Protein AF-0000000069282194 (afdb_homodimer)

Structure (mmCIF, N/CA/C/O backbone):
data_AF-0000000069282194-model_v1
#
loop_
_entity.id
_entity.type
_entity.pdbx_description
1 polymer 'Peroxisomal membrane protein PEX16'
#
loop_
_atom_site.group_PDB
_atom_site.id
_atom_site.type_symbol
_atom_site.label_atom_id
_atom_site.label_alt_id
_atom_site.label_comp_id
_atom_site.label_asym_id
_atom_site.label_entity_id
_atom_site.label_seq_id
_atom_site.pdbx_PDB_ins_code
_atom_site.Cartn_x
_atom_site.Cartn_y
_atom_site.Cartn_z
_atom_site.occupancy
_atom_site.B_iso_or_equiv
_atom_site.auth_seq_id
_atom_site.auth_comp_id
_atom_site.auth_asym_id
_atom_site.auth_atom_id
_atom_site.pdbx_PDB_model_num
ATOM 1 N N . MET A 1 1 ? -14.461 -17.031 -24.375 1 28.03 1 MET A N 1
ATOM 2 C CA . MET A 1 1 ? -13.359 -16.188 -23.922 1 28.03 1 MET A CA 1
ATOM 3 C C . MET A 1 1 ? -13.883 -14.867 -23.344 1 28.03 1 MET A C 1
ATOM 5 O O . MET A 1 1 ? -14.367 -14.016 -24.094 1 28.03 1 MET A O 1
ATOM 9 N N . ALA A 1 2 ? -14.422 -14.898 -22.219 1 41.06 2 ALA A N 1
ATOM 10 C CA . ALA A 1 2 ? -15.039 -13.711 -21.641 1 41.06 2 ALA A CA 1
ATOM 11 C C . ALA A 1 2 ? -14.148 -12.484 -21.828 1 41.06 2 ALA A C 1
ATOM 13 O O . ALA A 1 2 ? -12.922 -12.578 -21.703 1 41.06 2 ALA A O 1
ATOM 14 N N . ASN A 1 3 ? -14.547 -11.602 -22.578 1 45.75 3 ASN A N 1
ATOM 15 C CA . ASN A 1 3 ? -13.859 -10.383 -22.984 1 45.75 3 ASN A CA 1
ATOM 16 C C . ASN A 1 3 ? -13.234 -9.672 -21.781 1 45.75 3 ASN A C 1
ATOM 18 O O . ASN A 1 3 ? -13.953 -9.172 -20.906 1 45.75 3 ASN A O 1
ATOM 22 N N . LEU A 1 4 ? -12.039 -10.094 -21.422 1 51.69 4 LEU A N 1
ATOM 23 C CA . LEU A 1 4 ? -11.227 -9.523 -20.344 1 51.69 4 LEU A CA 1
ATOM 24 C C . LEU A 1 4 ? -11.453 -8.016 -20.234 1 51.69 4 LEU A C 1
ATOM 26 O O . LEU A 1 4 ? -11.281 -7.441 -19.156 1 51.69 4 LEU A O 1
ATOM 30 N N . LEU A 1 5 ? -11.891 -7.445 -21.422 1 54.03 5 LEU A N 1
ATOM 31 C CA . LEU A 1 5 ? -12.016 -5.992 -21.469 1 54.03 5 LEU A CA 1
ATOM 32 C C . LEU A 1 5 ? -13.445 -5.562 -21.156 1 54.03 5 LEU A C 1
ATOM 34 O O . LEU A 1 5 ? -13.711 -4.375 -20.969 1 54.03 5 LEU A O 1
ATOM 38 N N . GLU A 1 6 ? -14.383 -6.43 -21.188 1 55.44 6 GLU A N 1
ATOM 39 C CA . GLU A 1 6 ? -15.789 -6.102 -20.984 1 55.44 6 GLU A CA 1
ATOM 40 C C . GLU A 1 6 ? -15.992 -5.383 -19.656 1 55.44 6 GLU A C 1
ATOM 42 O O . GLU A 1 6 ? -16.719 -4.391 -19.594 1 55.44 6 GLU A O 1
ATOM 47 N N . PRO A 1 7 ? -15.289 -5.82 -18.719 1 54.69 7 PRO A N 1
ATOM 48 C CA . PRO A 1 7 ? -15.547 -5.117 -17.469 1 54.69 7 PRO A CA 1
ATOM 49 C C . PRO A 1 7 ? -15.031 -3.68 -17.469 1 54.69 7 PRO A C 1
ATOM 51 O O . PRO A 1 7 ? -15.562 -2.824 -16.766 1 54.69 7 PRO A O 1
ATOM 54 N N . LEU A 1 8 ? -14.047 -3.4 -18.266 1 59.53 8 LEU A N 1
ATOM 55 C CA . LEU A 1 8 ? -13.453 -2.068 -18.25 1 59.53 8 LEU A CA 1
ATOM 56 C C . LEU A 1 8 ? -14.477 -1.017 -18.688 1 59.53 8 LEU A C 1
ATOM 58 O O . LEU A 1 8 ? -14.438 0.121 -18.203 1 59.53 8 LEU A O 1
ATOM 62 N N . THR A 1 9 ? -15.273 -1.426 -19.625 1 59.38 9 THR A N 1
ATOM 63 C CA . THR A 1 9 ? -16.203 -0.435 -20.156 1 59.38 9 THR A CA 1
ATOM 64 C C . THR A 1 9 ? -17.25 -0.073 -19.125 1 59.38 9 THR A C 1
ATOM 66 O O . THR A 1 9 ? -17.891 0.983 -19.203 1 59.38 9 THR A O 1
ATOM 69 N N . GLU A 1 10 ? -17.297 -0.839 -18.062 1 68.44 10 GLU A N 1
ATOM 70 C CA . GLU A 1 10 ? -18.406 -0.594 -17.125 1 68.44 10 GLU A CA 1
ATOM 71 C C . GLU A 1 10 ? -17.875 -0.116 -15.773 1 68.44 10 GLU A C 1
ATOM 73 O O . GLU A 1 10 ? -18.656 0.093 -14.844 1 68.44 10 GLU A O 1
ATOM 78 N N . ILE A 1 11 ? -16.609 0.08 -15.82 1 78.81 11 ILE A N 1
ATOM 79 C CA . ILE A 1 11 ? -16.094 0.518 -14.523 1 78.81 11 ILE A CA 1
ATOM 80 C C . ILE A 1 11 ? -16.328 2.018 -14.359 1 78.81 11 ILE A C 1
ATOM 82 O O . ILE A 1 11 ? -15.805 2.824 -15.125 1 78.81 11 ILE A O 1
ATOM 86 N N . THR A 1 12 ? -17.141 2.391 -13.414 1 83.19 12 THR A N 1
ATOM 87 C CA . THR A 1 12 ? -17.422 3.789 -13.102 1 83.19 12 THR A CA 1
ATOM 88 C C . THR A 1 12 ? -16.344 4.355 -12.188 1 83.19 12 THR A C 1
ATOM 90 O O . THR A 1 12 ? -15.516 3.611 -11.641 1 83.19 12 THR A O 1
ATOM 93 N N . LEU A 1 13 ? -16.281 5.605 -12.117 1 84.38 13 LEU A N 1
ATOM 94 C CA . LEU A 1 13 ? -15.359 6.277 -11.211 1 84.38 13 LEU A CA 1
ATOM 95 C C . LEU A 1 13 ? -15.633 5.871 -9.766 1 84.38 13 LEU A C 1
ATOM 97 O O . LEU A 1 13 ? -14.703 5.75 -8.961 1 84.38 13 LEU A O 1
ATOM 101 N N . ALA A 1 14 ? -16.875 5.699 -9.508 1 85 14 ALA A N 1
ATOM 102 C CA . ALA A 1 14 ? -17.266 5.273 -8.164 1 85 14 ALA A CA 1
ATOM 103 C C . ALA A 1 14 ? -16.703 3.887 -7.852 1 85 14 ALA A C 1
ATOM 105 O O . A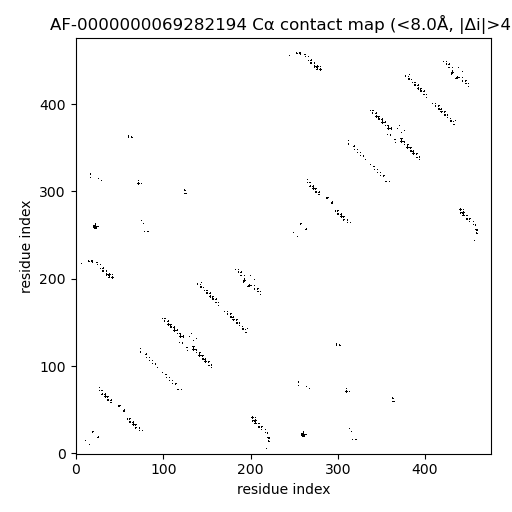LA A 1 14 ? -16.219 3.645 -6.746 1 85 14 ALA A O 1
ATOM 106 N N . ASP A 1 15 ? -16.75 3.021 -8.859 1 88.94 15 ASP A N 1
ATOM 107 C CA . ASP A 1 15 ? -16.203 1.68 -8.703 1 88.94 15 ASP A CA 1
ATOM 108 C C . ASP A 1 15 ? -14.688 1.731 -8.469 1 88.94 15 ASP A C 1
ATOM 110 O O . ASP A 1 15 ? -14.164 1.013 -7.613 1 88.94 15 ASP A O 1
ATOM 114 N N . PHE A 1 16 ? -14.141 2.584 -9.25 1 89.94 16 PHE A N 1
ATOM 115 C CA . PHE A 1 16 ? -12.695 2.725 -9.148 1 89.94 16 PHE A CA 1
ATOM 116 C C . PHE A 1 16 ? -12.305 3.268 -7.777 1 89.94 16 PHE A C 1
ATOM 118 O O . PHE A 1 16 ? -11.336 2.799 -7.176 1 89.94 16 PHE A O 1
ATOM 125 N N . ASN A 1 17 ? -13.016 4.199 -7.258 1 88.62 17 ASN A N 1
ATOM 126 C CA . ASN A 1 17 ? -12.742 4.75 -5.934 1 88.62 17 ASN A CA 1
ATOM 127 C C . ASN A 1 17 ? -12.883 3.691 -4.844 1 88.62 17 ASN A C 1
ATOM 129 O O . ASN A 1 17 ? -12.039 3.6 -3.951 1 88.62 17 ASN A O 1
ATOM 133 N N . VAL A 1 18 ? -13.891 2.924 -4.98 1 89 18 VAL A N 1
ATOM 134 C CA . VAL A 1 18 ? -14.117 1.867 -4 1 89 18 VAL A CA 1
ATOM 135 C C . VAL A 1 18 ? -12.969 0.859 -4.059 1 89 18 VAL A C 1
ATOM 137 O O . VAL A 1 18 ? -12.469 0.416 -3.02 1 89 18 VAL A O 1
ATOM 140 N N . LEU A 1 19 ? -12.594 0.571 -5.242 1 90.94 19 LEU A N 1
ATOM 141 C CA . LEU A 1 19 ? -11.477 -0.35 -5.445 1 90.94 19 LEU A CA 1
ATOM 142 C C . LEU A 1 19 ? -10.219 0.153 -4.742 1 90.94 19 LEU A C 1
ATOM 144 O O . LEU A 1 19 ? -9.531 -0.615 -4.07 1 90.94 19 LEU A O 1
ATOM 148 N N . CYS A 1 20 ? -10.023 1.402 -4.738 1 90.94 20 CYS A N 1
ATOM 149 C CA . CYS A 1 20 ? -8.781 1.981 -4.238 1 90.94 20 CYS A CA 1
ATOM 150 C C . CYS A 1 20 ? -8.844 2.186 -2.729 1 90.94 20 CYS A C 1
ATOM 152 O O . CYS A 1 20 ? -7.848 2.545 -2.104 1 90.94 20 CYS A O 1
ATOM 154 N N . THR A 1 21 ? -9.969 1.922 -2.129 1 90.94 21 THR A N 1
ATOM 155 C CA . THR A 1 21 ? -10.062 1.983 -0.674 1 90.94 21 THR A CA 1
ATOM 156 C C . THR A 1 21 ? -9.625 0.662 -0.048 1 90.94 21 THR A C 1
ATOM 158 O O . THR A 1 21 ? -9.383 0.59 1.159 1 90.94 21 THR A O 1
ATOM 161 N N . LYS A 1 22 ? -9.508 -0.288 -0.884 1 92.25 22 LYS A N 1
ATOM 162 C CA . LYS A 1 22 ? -9.078 -1.606 -0.425 1 92.25 22 LYS A CA 1
ATOM 163 C C . LYS A 1 22 ? -7.566 -1.768 -0.542 1 92.25 22 LYS A C 1
ATOM 165 O O . LYS A 1 22 ? -6.977 -1.41 -1.563 1 92.25 22 LYS A O 1
ATOM 170 N N . ALA A 1 23 ? -6.98 -2.334 0.481 1 92.88 23 ALA A N 1
ATOM 171 C CA . ALA A 1 23 ? -5.543 -2.588 0.429 1 92.88 23 ALA A CA 1
ATOM 172 C C . ALA A 1 23 ? -5.188 -3.482 -0.755 1 92.88 23 ALA A C 1
ATOM 174 O O . ALA A 1 23 ? -4.223 -3.215 -1.478 1 92.88 23 ALA A O 1
ATOM 175 N N . GLU A 1 24 ? -5.973 -4.469 -1.004 1 93.25 24 GLU A N 1
ATOM 176 C CA . GLU A 1 24 ? -5.738 -5.391 -2.113 1 93.25 24 GLU A CA 1
ATOM 177 C C . GLU A 1 24 ? -5.906 -4.688 -3.457 1 93.25 24 GLU A C 1
ATOM 179 O O . GLU A 1 24 ? -5.195 -4.996 -4.418 1 93.25 24 GLU A O 1
ATOM 184 N N . GLY A 1 25 ? -6.879 -3.875 -3.523 1 93.5 25 GLY A N 1
ATOM 185 C CA . GLY A 1 25 ? -7.086 -3.139 -4.762 1 93.5 25 GLY A CA 1
ATOM 186 C C . GLY A 1 25 ? -5.883 -2.312 -5.172 1 93.5 25 GLY A C 1
ATOM 187 O O . GLY A 1 25 ? -5.465 -2.35 -6.328 1 93.5 25 GLY A O 1
ATOM 188 N N . ARG A 1 26 ? -5.348 -1.61 -4.242 1 93.69 26 ARG A N 1
ATOM 189 C CA . ARG A 1 26 ? -4.18 -0.783 -4.531 1 93.69 26 ARG A CA 1
ATOM 190 C C . ARG A 1 26 ? -2.967 -1.646 -4.855 1 93.69 26 ARG A C 1
ATOM 192 O O . ARG A 1 26 ? -2.158 -1.291 -5.715 1 93.69 26 ARG A O 1
ATOM 199 N N . ASP A 1 27 ? -2.84 -2.693 -4.164 1 95.44 27 ASP A N 1
ATOM 200 C CA . ASP A 1 27 ? -1.732 -3.605 -4.43 1 95.44 27 ASP A CA 1
ATOM 201 C C . ASP A 1 27 ? -1.81 -4.164 -5.852 1 95.44 27 ASP A C 1
ATOM 203 O O . ASP A 1 27 ? -0.803 -4.211 -6.559 1 95.44 27 ASP A O 1
ATOM 207 N N . LYS A 1 28 ? -3.002 -4.566 -6.289 1 95.94 28 LYS A N 1
ATOM 208 C CA . LYS A 1 28 ? -3.141 -5.176 -7.609 1 95.94 28 LYS A CA 1
ATOM 209 C C . LYS A 1 28 ? -3.006 -4.133 -8.711 1 95.94 28 LYS A C 1
ATOM 211 O O . LYS A 1 28 ? -2.553 -4.441 -9.82 1 95.94 28 LYS A O 1
ATOM 216 N N . LEU A 1 29 ? -3.381 -2.943 -8.391 1 94.88 29 LEU A N 1
ATOM 217 C CA . LEU A 1 29 ? -3.123 -1.854 -9.32 1 94.88 29 LEU A CA 1
ATOM 218 C C . LEU A 1 29 ? -1.624 -1.633 -9.5 1 94.88 29 LEU A C 1
ATOM 220 O O . LEU A 1 29 ? -1.141 -1.489 -10.625 1 94.88 29 LEU A O 1
ATOM 224 N N . ALA A 1 30 ? -0.95 -1.596 -8.391 1 95.81 30 ALA A N 1
ATOM 225 C CA . ALA A 1 30 ? 0.503 -1.454 -8.438 1 95.81 30 ALA A CA 1
ATOM 226 C C . ALA A 1 30 ? 1.144 -2.627 -9.172 1 95.81 30 ALA A C 1
ATOM 228 O O . ALA A 1 30 ? 2.098 -2.445 -9.93 1 95.81 30 ALA A O 1
ATOM 229 N N . ARG A 1 31 ? 0.576 -3.768 -8.953 1 97.56 31 ARG A N 1
ATOM 230 C CA . ARG A 1 31 ? 1.084 -4.965 -9.617 1 97.56 31 ARG A CA 1
ATOM 231 C C . ARG A 1 31 ? 0.892 -4.875 -11.125 1 97.56 31 ARG A C 1
ATOM 233 O O . ARG A 1 31 ? 1.781 -5.246 -11.891 1 97.56 31 ARG A O 1
ATOM 240 N N . LEU A 1 32 ? -0.19 -4.453 -11.508 1 97.38 32 LEU A N 1
ATOM 241 C CA . LEU A 1 32 ? -0.458 -4.281 -12.93 1 97.38 32 LEU A CA 1
ATOM 242 C C . LEU A 1 32 ? 0.563 -3.346 -13.57 1 97.38 32 LEU A C 1
ATOM 244 O O . LEU A 1 32 ? 1.11 -3.645 -14.633 1 97.38 32 LEU A O 1
ATOM 248 N N . CYS A 1 33 ? 0.819 -2.244 -12.906 1 96.81 33 CYS A N 1
ATOM 249 C CA . CYS A 1 33 ? 1.803 -1.288 -13.406 1 96.81 33 CYS A CA 1
ATOM 250 C C . CYS A 1 33 ? 3.197 -1.901 -13.422 1 96.81 33 CYS A C 1
ATOM 252 O O . CYS A 1 33 ? 3.967 -1.679 -14.359 1 96.81 33 CYS A O 1
ATOM 254 N N . GLN A 1 34 ? 3.5 -2.639 -12.43 1 97.56 34 GLN A N 1
ATOM 255 C CA . GLN A 1 34 ? 4.793 -3.307 -12.352 1 97.56 34 GLN A CA 1
ATOM 256 C C . GLN A 1 34 ? 5.008 -4.238 -13.539 1 97.56 34 GLN A C 1
ATOM 258 O O . GLN A 1 34 ? 6.078 -4.234 -14.148 1 97.56 34 GLN A O 1
ATOM 263 N N . TYR A 1 35 ? 4.02 -5.004 -13.867 1 98.25 35 TYR A N 1
ATOM 264 C CA . TYR A 1 35 ? 4.191 -6.023 -14.898 1 98.25 35 TYR A CA 1
ATOM 265 C C . TYR A 1 35 ? 4.035 -5.426 -16.297 1 98.25 35 TYR A C 1
ATOM 267 O O . TYR A 1 35 ? 4.59 -5.945 -17.266 1 98.25 35 TYR A O 1
ATOM 275 N N . LEU A 1 36 ? 3.281 -4.324 -16.391 1 97.88 36 LEU A N 1
ATOM 276 C CA . LEU A 1 36 ? 3.352 -3.549 -17.625 1 97.88 36 LEU A CA 1
ATOM 277 C C . LEU A 1 36 ? 4.781 -3.084 -17.891 1 97.88 36 LEU A C 1
ATOM 279 O O . LEU A 1 36 ? 5.273 -3.203 -19.016 1 97.88 36 LEU A O 1
ATOM 283 N N . ALA A 1 37 ? 5.418 -2.568 -16.844 1 97.56 37 ALA A N 1
ATOM 284 C CA . ALA A 1 37 ? 6.809 -2.145 -16.969 1 97.56 37 ALA A CA 1
ATOM 285 C C . ALA A 1 37 ? 7.711 -3.318 -17.344 1 97.56 37 ALA A C 1
ATOM 287 O O . ALA A 1 37 ? 8.594 -3.186 -18.188 1 97.56 37 ALA A O 1
ATOM 288 N N . ARG A 1 38 ? 7.449 -4.434 -16.766 1 97.62 38 ARG A N 1
ATOM 289 C CA . ARG A 1 38 ? 8.258 -5.609 -17.047 1 97.62 38 ARG A CA 1
ATOM 290 C C . ARG A 1 38 ? 8.078 -6.055 -18.5 1 97.62 38 ARG A C 1
ATOM 292 O O . ARG A 1 38 ? 9.039 -6.488 -19.141 1 97.62 38 ARG A O 1
ATOM 299 N N . ALA A 1 39 ? 6.863 -6.043 -18.969 1 97.56 39 ALA A N 1
ATOM 300 C CA . ALA A 1 39 ? 6.605 -6.387 -20.359 1 97.56 39 ALA A CA 1
ATOM 301 C C . ALA A 1 39 ? 7.387 -5.477 -21.312 1 97.56 39 ALA A C 1
ATOM 303 O O . ALA A 1 39 ? 7.902 -5.926 -22.328 1 97.56 39 ALA A O 1
ATOM 304 N N . ILE A 1 40 ? 7.449 -4.223 -20.938 1 96.19 40 ILE A N 1
ATOM 305 C CA . ILE A 1 40 ? 8.211 -3.266 -21.734 1 96.19 40 ILE A CA 1
ATOM 306 C C . ILE A 1 40 ? 9.695 -3.621 -21.703 1 96.19 40 ILE A C 1
ATOM 308 O O . ILE A 1 40 ? 10.359 -3.635 -22.734 1 96.19 40 ILE A O 1
ATOM 312 N N . VAL A 1 41 ? 10.195 -3.926 -20.531 1 95.81 41 VAL A N 1
ATOM 313 C CA . VAL A 1 41 ? 11.586 -4.328 -20.391 1 95.81 41 VAL A CA 1
ATOM 314 C C . VAL A 1 41 ? 11.867 -5.547 -21.266 1 95.81 41 VAL A C 1
ATOM 316 O O . VAL A 1 41 ? 12.859 -5.582 -22 1 95.81 41 VAL A O 1
ATOM 319 N N . GLY A 1 42 ? 10.992 -6.508 -21.203 1 94.94 42 GLY A N 1
ATOM 320 C CA . GLY A 1 42 ? 11.148 -7.707 -22.016 1 94.94 42 GLY A CA 1
ATOM 321 C C . GLY A 1 42 ? 11.055 -7.438 -23.5 1 94.94 42 GLY A C 1
ATOM 322 O O . GLY A 1 42 ? 11.828 -7.988 -24.297 1 94.94 42 GLY A O 1
ATOM 323 N N . GLY A 1 43 ? 10.109 -6.66 -23.891 1 93.31 43 GLY A N 1
ATOM 324 C CA . GLY A 1 43 ? 9.961 -6.309 -25.297 1 93.31 43 GLY A CA 1
ATOM 325 C C . GLY A 1 43 ? 11.164 -5.574 -25.859 1 93.31 43 GLY A C 1
ATOM 326 O O . GLY A 1 43 ? 11.578 -5.824 -27 1 93.31 43 GLY A O 1
ATOM 327 N N . MET A 1 44 ? 11.711 -4.73 -25.094 1 92.19 44 MET A N 1
ATOM 328 C CA . MET A 1 44 ? 12.875 -3.959 -25.531 1 92.19 44 MET A CA 1
ATOM 329 C C . MET A 1 44 ? 14.125 -4.836 -25.578 1 92.19 44 MET A C 1
ATOM 331 O O . MET A 1 44 ? 15.031 -4.586 -26.375 1 92.19 44 MET A O 1
ATOM 335 N N . ALA A 1 45 ? 14.141 -5.781 -24.688 1 87.06 45 ALA A N 1
ATOM 336 C CA . ALA A 1 45 ? 15.273 -6.703 -24.703 1 87.06 45 ALA A CA 1
ATOM 337 C C . ALA A 1 45 ? 15.336 -7.473 -26.016 1 87.06 45 ALA A C 1
ATOM 339 O O . ALA A 1 45 ? 16.422 -7.766 -26.516 1 87.06 45 ALA A O 1
ATOM 340 N N . VAL A 1 46 ? 14.258 -7.742 -26.594 1 86.94 46 VAL A N 1
ATOM 341 C CA . VAL A 1 46 ? 14.195 -8.453 -27.875 1 86.94 46 VAL A CA 1
ATOM 342 C C . VAL A 1 46 ? 14.633 -7.527 -29 1 86.94 46 VAL A C 1
ATOM 344 O O . VAL A 1 46 ? 15.312 -7.957 -29.938 1 86.94 46 VAL A O 1
ATOM 347 N N . ARG A 1 47 ? 14.305 -6.277 -28.828 1 85.06 47 ARG A N 1
ATOM 348 C CA . ARG A 1 47 ? 14.641 -5.305 -29.875 1 85.06 47 ARG A CA 1
ATOM 349 C C . ARG A 1 47 ? 16.109 -4.887 -29.781 1 85.06 47 ARG A C 1
ATOM 351 O O . ARG A 1 47 ? 16.688 -4.426 -30.766 1 85.06 47 ARG A O 1
ATOM 358 N N . ALA A 1 48 ? 16.719 -5.094 -28.688 1 81.88 48 ALA A N 1
ATOM 359 C CA . ALA A 1 48 ? 18.125 -4.77 -28.438 1 81.88 48 ALA A CA 1
ATOM 360 C C . ALA A 1 48 ? 18.453 -3.357 -28.922 1 81.88 48 ALA A C 1
ATOM 362 O O . ALA A 1 48 ? 19.266 -3.176 -29.844 1 81.88 48 ALA A O 1
ATOM 363 N N . PRO A 1 49 ? 17.844 -2.434 -28.219 1 81.31 49 PRO A N 1
ATOM 364 C CA . PRO A 1 49 ? 18.047 -1.064 -28.703 1 81.31 49 PRO A CA 1
ATOM 365 C C . PRO A 1 49 ? 19.484 -0.584 -28.484 1 81.31 49 PRO A C 1
ATOM 367 O O . PRO A 1 49 ? 20.188 -1.082 -27.594 1 81.31 49 PRO A O 1
ATOM 370 N N . THR A 1 50 ? 19.891 0.366 -29.359 1 83.19 50 THR A N 1
ATOM 371 C CA . THR A 1 50 ? 21.219 0.962 -29.25 1 83.19 50 THR A CA 1
ATOM 372 C C . THR A 1 50 ? 21.297 1.89 -28.031 1 83.19 50 THR A C 1
ATOM 374 O O . THR A 1 50 ? 20.312 2.533 -27.688 1 83.19 50 THR A O 1
ATOM 377 N N . SER A 1 51 ? 22.438 1.849 -27.453 1 85.38 51 SER A N 1
ATOM 378 C CA . SER A 1 51 ? 22.656 2.691 -26.281 1 85.38 51 SER A CA 1
ATOM 379 C C . SER A 1 51 ? 22.359 4.156 -26.594 1 85.38 51 SER A C 1
ATOM 381 O O . SER A 1 51 ? 22.734 4.664 -27.641 1 85.38 51 SER A O 1
ATOM 383 N N . GLY A 1 52 ? 21.609 4.812 -25.75 1 85.19 52 GLY A N 1
ATOM 384 C CA . GLY A 1 52 ? 21.312 6.227 -25.922 1 85.19 52 GLY A CA 1
ATOM 385 C C . GLY A 1 52 ? 20.031 6.484 -26.703 1 85.19 52 GLY A C 1
ATOM 386 O O . GLY A 1 52 ? 19.547 7.617 -26.766 1 85.19 52 GLY A O 1
ATOM 387 N N . SER A 1 53 ? 19.531 5.473 -27.344 1 87.44 53 SER A N 1
ATOM 388 C CA . SER A 1 53 ? 18.297 5.617 -28.125 1 87.44 53 SER A CA 1
ATOM 389 C C . SER A 1 53 ? 17.094 5.824 -27.234 1 87.44 53 SER A C 1
ATOM 391 O O . SER A 1 53 ? 17.172 5.621 -26.016 1 87.44 53 SER A O 1
ATOM 393 N N . LEU A 1 54 ? 16.078 6.316 -27.828 1 86.38 54 LEU A N 1
ATOM 394 C CA . LEU A 1 54 ? 14.82 6.523 -27.109 1 86.38 54 LEU A CA 1
ATOM 395 C C . LEU A 1 54 ? 14.32 5.219 -26.516 1 86.38 54 LEU A C 1
ATOM 397 O O . LEU A 1 54 ? 13.773 5.211 -25.406 1 86.38 54 LEU A O 1
ATOM 401 N N . PHE A 1 55 ? 14.547 4.172 -27.203 1 89.06 55 PHE A N 1
ATOM 402 C CA . PHE A 1 55 ? 14.094 2.865 -26.734 1 89.06 55 PHE A CA 1
ATOM 403 C C . PHE A 1 55 ? 14.938 2.393 -25.562 1 89.06 55 PHE A C 1
ATOM 405 O O . PHE A 1 55 ? 14.43 1.737 -24.656 1 89.06 55 PHE A O 1
ATOM 412 N N . ALA A 1 56 ? 16.141 2.727 -25.594 1 90.56 56 ALA A N 1
ATOM 413 C CA . ALA A 1 56 ? 17.031 2.393 -24.469 1 90.56 56 ALA A CA 1
ATOM 414 C C . ALA A 1 56 ? 16.625 3.168 -23.219 1 90.56 56 ALA A C 1
ATOM 416 O O . ALA A 1 56 ? 16.656 2.625 -22.109 1 90.56 56 ALA A O 1
ATOM 417 N N . LYS A 1 57 ? 16.359 4.379 -23.438 1 89.5 57 LYS A N 1
ATOM 418 C CA . LYS A 1 57 ? 15.898 5.207 -22.328 1 89.5 57 LYS A CA 1
ATOM 419 C C . LYS A 1 57 ? 14.594 4.668 -21.734 1 89.5 57 LYS A C 1
ATOM 421 O O . LYS A 1 57 ? 14.438 4.602 -20.516 1 89.5 57 LYS A O 1
ATOM 426 N N . LEU A 1 58 ? 13.727 4.293 -22.594 1 91.06 58 LEU A N 1
ATOM 427 C CA . LEU A 1 58 ? 12.445 3.732 -22.172 1 91.06 58 LEU A CA 1
ATOM 428 C C . LEU A 1 58 ? 12.656 2.447 -21.375 1 91.06 58 LEU A C 1
ATOM 430 O O . LEU A 1 58 ? 11.977 2.217 -20.375 1 91.06 58 LEU A O 1
ATOM 434 N N . GLU A 1 59 ? 13.484 1.632 -21.844 1 93.88 59 GLU A N 1
ATOM 435 C CA . GLU A 1 59 ? 13.797 0.396 -21.125 1 93.88 59 GLU A CA 1
ATOM 436 C C . GLU A 1 59 ? 14.352 0.687 -19.734 1 93.88 59 GLU A C 1
ATOM 438 O O . GLU A 1 59 ? 13.992 0.019 -18.766 1 93.88 59 GLU A O 1
ATOM 443 N N . GLY A 1 60 ? 15.227 1.637 -19.672 1 92.88 60 GLY A N 1
ATOM 444 C CA . GLY A 1 60 ? 15.789 2.018 -18.391 1 92.88 60 GLY A CA 1
ATOM 445 C C . GLY A 1 60 ? 14.75 2.521 -17.406 1 92.88 60 GLY A C 1
ATOM 446 O O . GLY A 1 60 ? 14.758 2.133 -16.234 1 92.88 60 GLY A O 1
ATOM 447 N N . HIS A 1 61 ? 13.859 3.352 -17.906 1 93.5 61 HIS A N 1
ATOM 448 C CA . HIS A 1 61 ? 12.766 3.848 -17.078 1 93.5 61 HIS A CA 1
ATOM 449 C C . HIS A 1 61 ? 11.867 2.709 -16.609 1 93.5 61 HIS A C 1
ATOM 451 O O . HIS A 1 61 ? 11.508 2.637 -15.438 1 93.5 61 HIS A O 1
ATOM 457 N N . ALA A 1 62 ? 11.562 1.86 -17.531 1 95.44 62 ALA A N 1
ATOM 458 C CA . ALA A 1 62 ? 10.688 0.737 -17.219 1 95.44 62 ALA A CA 1
ATOM 459 C C . ALA A 1 62 ? 11.32 -0.186 -16.188 1 95.44 62 ALA A C 1
ATOM 461 O O . ALA A 1 62 ? 10.633 -0.696 -15.297 1 95.44 62 ALA A O 1
ATOM 462 N N . ARG A 1 63 ? 12.57 -0.385 -16.312 1 96.06 63 ARG A N 1
ATOM 463 C CA . ARG A 1 63 ? 13.289 -1.224 -15.359 1 96.06 63 ARG A CA 1
ATOM 464 C C . ARG A 1 63 ? 13.258 -0.612 -13.961 1 96.06 63 ARG A C 1
ATOM 466 O O . ARG A 1 63 ? 13.047 -1.317 -12.977 1 96.06 63 ARG A O 1
ATOM 473 N N . THR A 1 64 ? 13.406 0.646 -13.922 1 95 64 THR A N 1
ATOM 474 C CA . THR A 1 64 ? 13.352 1.337 -12.641 1 95 64 THR A CA 1
ATOM 475 C C . THR A 1 64 ? 11.969 1.199 -12.016 1 95 64 THR A C 1
ATOM 477 O O . THR A 1 64 ? 11.844 0.889 -10.828 1 95 64 THR A O 1
ATOM 480 N N . VAL A 1 65 ? 10.984 1.398 -12.797 1 94.88 65 VAL A N 1
ATOM 481 C CA . VAL A 1 65 ? 9.609 1.313 -12.312 1 94.88 65 VAL A CA 1
ATOM 482 C C . VAL A 1 65 ? 9.32 -0.102 -11.82 1 94.88 65 VAL A C 1
ATOM 484 O O . VAL A 1 65 ? 8.75 -0.286 -10.742 1 94.88 65 VAL A O 1
ATOM 487 N N . MET A 1 66 ? 9.719 -1.038 -12.625 1 95.88 66 MET A N 1
ATOM 488 C CA . MET A 1 66 ? 9.508 -2.443 -12.289 1 95.88 66 MET A CA 1
ATOM 489 C C . MET A 1 66 ? 10.109 -2.773 -10.93 1 95.88 66 MET A C 1
ATOM 491 O O . MET A 1 66 ? 9.453 -3.383 -10.086 1 95.88 66 MET A O 1
ATOM 495 N N . VAL A 1 67 ? 11.297 -2.312 -10.68 1 93.56 67 VAL A N 1
ATOM 496 C CA . VAL A 1 67 ? 12.016 -2.645 -9.453 1 93.56 67 VAL A CA 1
ATOM 497 C C . VAL A 1 67 ? 11.422 -1.88 -8.281 1 93.56 67 VAL A C 1
ATOM 499 O O . VAL A 1 67 ? 11.211 -2.445 -7.203 1 93.56 67 VAL A O 1
ATOM 502 N N . GLN A 1 68 ? 11.109 -0.611 -8.484 1 93.44 68 GLN A N 1
ATOM 503 C CA . GLN A 1 68 ? 10.555 0.214 -7.418 1 93.44 68 GLN A CA 1
ATOM 504 C C . GLN A 1 68 ? 9.18 -0.296 -6.984 1 93.44 68 GLN A C 1
ATOM 506 O O . GLN A 1 68 ? 8.875 -0.339 -5.793 1 93.44 68 GLN A O 1
ATOM 511 N N . LEU A 1 69 ? 8.414 -0.679 -7.922 1 95.44 69 LEU A N 1
ATOM 512 C CA . LEU A 1 69 ? 7.074 -1.145 -7.59 1 95.44 69 LEU A CA 1
ATOM 513 C C . LEU A 1 69 ? 7.125 -2.518 -6.93 1 95.44 69 LEU A C 1
ATOM 515 O O . LEU A 1 69 ? 6.316 -2.816 -6.047 1 95.44 69 LEU A O 1
ATOM 519 N N . ALA A 1 70 ? 8.047 -3.391 -7.383 1 94.44 70 ALA A N 1
ATOM 520 C CA . ALA A 1 70 ? 8.211 -4.676 -6.711 1 94.44 70 ALA A CA 1
ATOM 521 C C . ALA A 1 70 ? 8.562 -4.484 -5.238 1 94.44 70 ALA A C 1
ATOM 523 O O . ALA A 1 70 ? 8.047 -5.199 -4.375 1 94.44 70 ALA A O 1
ATOM 524 N N . SER A 1 71 ? 9.391 -3.52 -5.023 1 92.44 71 SER A N 1
ATOM 525 C CA . SER A 1 71 ? 9.789 -3.221 -3.652 1 92.44 71 SER A CA 1
ATOM 526 C C . SER A 1 71 ? 8.641 -2.611 -2.855 1 92.44 71 SER A C 1
ATOM 528 O O . SER A 1 71 ? 8.398 -3.002 -1.714 1 92.44 71 SER A O 1
ATOM 530 N N . ALA A 1 72 ? 7.984 -1.661 -3.441 1 93.31 72 ALA A N 1
ATOM 531 C CA . ALA A 1 72 ? 6.879 -0.998 -2.754 1 93.31 72 ALA A CA 1
ATOM 532 C C . ALA A 1 72 ? 5.773 -1.991 -2.41 1 93.31 72 ALA A C 1
ATOM 534 O O . ALA A 1 72 ? 5.148 -1.891 -1.351 1 93.31 72 ALA A O 1
ATOM 535 N N . ARG A 1 73 ? 5.547 -2.906 -3.24 1 94.12 73 ARG A N 1
ATOM 536 C CA . ARG A 1 73 ? 4.465 -3.869 -3.055 1 94.12 73 ARG A CA 1
ATOM 537 C C . ARG A 1 73 ? 4.719 -4.75 -1.838 1 94.12 73 ARG A C 1
ATOM 539 O O . ARG A 1 73 ? 3.787 -5.332 -1.277 1 94.12 73 ARG A O 1
ATOM 546 N N . ARG A 1 74 ? 5.879 -4.902 -1.475 1 93 74 ARG A N 1
ATOM 547 C CA . ARG A 1 74 ? 6.164 -5.707 -0.292 1 93 74 ARG A CA 1
ATOM 548 C C . ARG A 1 74 ? 5.543 -5.086 0.956 1 93 74 ARG A C 1
ATOM 550 O O . ARG A 1 74 ? 5.102 -5.801 1.856 1 93 74 ARG A O 1
ATOM 557 N N . THR A 1 75 ? 5.441 -3.775 0.953 1 92.25 75 THR A N 1
ATOM 558 C CA . THR A 1 75 ? 4.773 -3.121 2.074 1 92.25 75 THR A CA 1
ATOM 559 C C . THR A 1 75 ? 3.258 -3.236 1.942 1 92.25 75 THR A C 1
ATOM 561 O O . THR A 1 75 ? 2.543 -3.273 2.947 1 92.25 75 THR A O 1
ATOM 564 N N . HIS A 1 76 ? 2.816 -3.344 0.704 1 92.94 76 HIS A N 1
ATOM 565 C CA . HIS A 1 76 ? 1.394 -3.566 0.468 1 92.94 76 HIS A CA 1
ATOM 566 C C . HIS A 1 76 ? 0.962 -4.941 0.967 1 92.94 76 HIS A C 1
ATOM 568 O O . HIS A 1 76 ? -0.222 -5.168 1.226 1 92.94 76 HIS A O 1
ATOM 574 N N . ARG A 1 77 ? 1.913 -5.793 1.173 1 92.5 77 ARG A N 1
ATOM 575 C CA . ARG A 1 77 ? 1.572 -7.16 1.546 1 92.5 77 ARG A CA 1
ATOM 576 C C . ARG A 1 77 ? 1.754 -7.383 3.043 1 92.5 77 ARG A C 1
ATOM 578 O O . ARG A 1 77 ? 1.528 -8.484 3.545 1 92.5 77 ARG A O 1
ATOM 585 N N . TRP A 1 78 ? 2.039 -6.301 3.67 1 92.94 78 TRP A N 1
ATOM 586 C CA . TRP A 1 78 ? 2.164 -6.438 5.117 1 92.94 78 TRP A CA 1
ATOM 587 C C . TRP A 1 78 ? 0.879 -6.984 5.727 1 92.94 78 TRP A C 1
ATOM 589 O O . TRP A 1 78 ? -0.22 -6.586 5.336 1 92.94 78 TRP A O 1
ATOM 599 N N . CYS A 1 79 ? 0.964 -7.961 6.641 1 91.12 79 CYS A N 1
ATOM 600 C CA . CYS A 1 79 ? -0.107 -8.492 7.473 1 91.12 79 CYS A CA 1
ATOM 601 C C . CYS A 1 79 ? -1.017 -9.414 6.672 1 91.12 79 CYS A C 1
ATOM 603 O O . CYS A 1 79 ? -2.016 -9.914 7.191 1 91.12 79 CYS A O 1
ATOM 605 N N . LYS A 1 80 ? -0.64 -9.656 5.449 1 92.75 80 LYS A N 1
ATOM 606 C CA . LYS A 1 80 ? -1.474 -10.531 4.633 1 92.75 80 LYS A CA 1
ATOM 607 C C . LYS A 1 80 ? -1.348 -11.992 5.078 1 92.75 80 LYS A C 1
ATOM 609 O O . LYS A 1 80 ? -2.195 -12.82 4.746 1 92.75 80 LYS A O 1
ATOM 614 N N . GLU A 1 81 ? -0.281 -12.32 5.789 1 94.12 81 GLU A N 1
ATOM 615 C CA . GLU A 1 81 ? -0.074 -13.695 6.246 1 94.12 81 GLU A CA 1
ATOM 616 C C . GLU A 1 81 ? -1.018 -14.039 7.391 1 94.12 81 GLU A C 1
ATOM 618 O O . GLU A 1 81 ? -1.336 -15.211 7.609 1 94.12 81 GLU A O 1
ATOM 623 N N . PHE A 1 82 ? -1.496 -13.078 8.039 1 92.12 82 PHE A N 1
ATOM 624 C CA . PHE A 1 82 ? -2.24 -13.336 9.266 1 92.12 82 PHE A CA 1
ATOM 625 C C . PHE A 1 82 ? -3.551 -14.055 8.961 1 92.12 82 PHE A C 1
ATOM 627 O O . PHE A 1 82 ? -3.824 -15.125 9.516 1 92.12 82 PHE A O 1
ATOM 634 N N . PRO A 1 83 ? -4.316 -13.453 8.078 1 91.56 83 PRO A N 1
ATOM 635 C CA . PRO A 1 83 ? -5.527 -14.211 7.754 1 91.56 83 PRO A CA 1
ATOM 636 C C . PRO A 1 83 ? -5.227 -15.586 7.176 1 91.56 83 PRO A C 1
ATOM 638 O O . PRO A 1 83 ? -5.992 -16.531 7.395 1 91.56 83 PRO A O 1
ATOM 641 N N . VAL A 1 84 ? -4.211 -15.711 6.457 1 94.06 84 VAL A N 1
ATOM 642 C CA . VAL A 1 84 ? -3.836 -17 5.875 1 94.06 84 VAL A CA 1
ATOM 643 C C . VAL A 1 84 ? -3.508 -17.984 6.984 1 94.06 84 VAL A C 1
ATOM 645 O O . VAL A 1 84 ? -4.039 -19.109 7.008 1 94.06 84 VAL A O 1
ATOM 648 N N . ILE A 1 85 ? -2.717 -17.547 7.895 1 95.5 85 ILE A N 1
ATOM 649 C CA . ILE A 1 85 ? -2.303 -18.406 8.992 1 95.5 85 ILE A CA 1
ATOM 650 C C . ILE A 1 85 ? -3.512 -18.766 9.859 1 95.5 85 ILE A C 1
ATOM 652 O O . ILE A 1 85 ? -3.662 -19.906 10.289 1 95.5 85 ILE A O 1
ATOM 656 N N . GLN A 1 86 ? -4.371 -17.844 10.023 1 93.62 86 GLN A N 1
ATOM 657 C CA . GLN A 1 86 ? -5.543 -18.047 10.875 1 93.62 86 GLN A CA 1
ATOM 658 C C . GLN A 1 86 ? -6.52 -19.031 10.242 1 93.62 86 GLN A C 1
ATOM 660 O O . GLN A 1 86 ? -7.34 -19.641 10.938 1 93.62 86 GLN A O 1
ATOM 665 N N . SER A 1 87 ? -6.445 -19.156 9.008 1 94.06 87 SER A N 1
ATOM 666 C CA . SER A 1 87 ? -7.379 -20.047 8.328 1 94.06 87 SER A CA 1
ATOM 667 C C . SER A 1 87 ? -6.895 -21.5 8.359 1 94.06 87 SER A C 1
ATOM 669 O O . SER A 1 87 ? -7.66 -22.422 8.078 1 94.06 87 SER A O 1
ATOM 671 N N . ILE A 1 88 ? -5.648 -21.766 8.688 1 95.94 88 ILE A N 1
ATOM 672 C CA . ILE A 1 88 ? -5.027 -23.078 8.555 1 95.94 88 ILE A CA 1
ATOM 673 C C . ILE A 1 88 ? -5.699 -24.062 9.5 1 95.94 88 ILE A C 1
ATOM 675 O O . ILE A 1 88 ? -6.059 -25.172 9.102 1 95.94 88 ILE A O 1
ATOM 679 N N . PRO A 1 89 ? -6.004 -23.75 10.773 1 96.19 89 PRO A N 1
ATOM 680 C CA . PRO A 1 89 ? -6.645 -24.719 11.672 1 96.19 89 PRO A CA 1
ATOM 681 C C . PRO A 1 89 ? -8 -25.188 11.164 1 96.19 89 PRO A C 1
ATOM 683 O O . PRO A 1 89 ? -8.367 -26.344 11.352 1 96.19 89 PRO A O 1
ATOM 686 N N . GLN A 1 90 ? -8.688 -24.391 10.516 1 96.25 90 GLN A N 1
ATOM 687 C CA . GLN A 1 90 ? -10.008 -24.75 10 1 96.25 90 GLN A CA 1
ATOM 688 C C . GLN A 1 90 ? -9.906 -25.766 8.867 1 96.25 90 GLN A C 1
ATOM 690 O O . GLN A 1 90 ? -10.852 -26.516 8.609 1 96.25 90 GLN A O 1
ATOM 695 N N . LEU A 1 91 ? -8.797 -25.719 8.227 1 96.62 91 LEU A N 1
ATOM 696 C CA . LEU A 1 91 ? -8.625 -26.609 7.086 1 96.62 91 LEU A CA 1
ATOM 697 C C . LEU A 1 91 ? -8.547 -28.062 7.535 1 96.62 91 LEU A C 1
ATOM 699 O O . LEU A 1 91 ? -8.82 -28.984 6.758 1 96.62 91 LEU A O 1
ATOM 703 N N . PHE A 1 92 ? -8.211 -28.312 8.781 1 96.12 92 PHE A N 1
ATOM 704 C CA . PHE A 1 92 ? -8.148 -29.656 9.312 1 96.12 92 PHE A CA 1
ATOM 705 C C . PHE A 1 92 ? -9.539 -30.266 9.438 1 96.12 92 PHE A C 1
ATOM 707 O O . PHE A 1 92 ? -9.688 -31.484 9.594 1 96.12 92 PHE A O 1
ATOM 714 N N . GLN A 1 93 ? -10.562 -29.438 9.305 1 96.5 93 GLN A N 1
ATOM 715 C CA . GLN A 1 93 ? -11.945 -29.906 9.438 1 96.5 93 GLN A CA 1
ATOM 716 C C . GLN A 1 93 ? -12.523 -30.297 8.078 1 96.5 93 GLN A C 1
ATOM 718 O O . GLN A 1 93 ? -13.641 -30.797 8 1 96.5 93 GLN A O 1
ATOM 723 N N . VAL A 1 94 ? -11.711 -30.109 7.055 1 96.12 94 VAL A N 1
ATOM 724 C CA . VAL A 1 94 ? -12.172 -30.531 5.734 1 96.12 94 VAL A CA 1
ATOM 725 C C . VAL A 1 94 ? -12.328 -32.031 5.703 1 96.12 94 VAL A C 1
ATOM 727 O O . VAL A 1 94 ? -11.414 -32.781 6.082 1 96.12 94 VAL A O 1
ATOM 730 N N . ALA A 1 95 ? -13.445 -32.562 5.262 1 95.19 95 ALA A N 1
ATOM 731 C CA . ALA A 1 95 ? -13.836 -33.969 5.379 1 95.19 95 ALA A CA 1
ATOM 732 C C . ALA A 1 95 ? -13 -34.844 4.449 1 95.19 95 ALA A C 1
ATOM 734 O O . ALA A 1 95 ? -12.453 -35.844 4.871 1 95.19 95 ALA A O 1
ATOM 735 N N . ASP A 1 96 ? -12.891 -34.469 3.158 1 96.75 96 ASP A N 1
ATOM 736 C CA . ASP A 1 96 ? -12.141 -35.25 2.195 1 96.75 96 ASP A CA 1
ATOM 737 C C . ASP A 1 96 ? -10.633 -35.125 2.426 1 96.75 96 ASP A C 1
ATOM 739 O O . ASP A 1 96 ? -10.086 -34.031 2.361 1 96.75 96 ASP A O 1
ATOM 743 N N . PRO A 1 97 ? -9.984 -36.219 2.656 1 97.12 97 PRO A N 1
ATOM 744 C CA . PRO A 1 97 ? -8.562 -36.156 3.014 1 97.12 97 PRO A CA 1
ATOM 745 C C . PRO A 1 97 ? -7.691 -35.594 1.885 1 97.12 97 PRO A C 1
ATOM 747 O O . PRO A 1 97 ? -6.68 -34.938 2.143 1 97.12 97 PRO A O 1
ATOM 750 N N . ILE A 1 98 ? -8.039 -35.875 0.691 1 97.81 98 ILE A N 1
ATOM 751 C CA . ILE A 1 98 ? -7.258 -35.406 -0.437 1 97.81 98 ILE A CA 1
ATOM 752 C C . ILE A 1 98 ? -7.441 -33.875 -0.568 1 97.81 98 ILE A C 1
ATOM 754 O O . ILE A 1 98 ? -6.469 -33.156 -0.76 1 97.81 98 ILE A O 1
ATOM 758 N N . ASP A 1 99 ? -8.672 -33.406 -0.435 1 97.69 99 ASP A N 1
ATOM 759 C CA . ASP A 1 99 ? -8.938 -31.969 -0.452 1 97.69 99 ASP A CA 1
ATOM 760 C C . ASP A 1 99 ? -8.227 -31.266 0.703 1 97.69 99 ASP A C 1
ATOM 762 O O . ASP A 1 99 ? -7.652 -30.188 0.524 1 97.69 99 ASP A O 1
ATOM 766 N N . ARG A 1 100 ? -8.281 -31.922 1.824 1 98.19 100 ARG A N 1
ATOM 767 C CA . ARG A 1 100 ? -7.621 -31.391 3.01 1 98.19 100 ARG A CA 1
ATOM 768 C C . ARG A 1 100 ? -6.121 -31.234 2.777 1 98.19 100 ARG A C 1
ATOM 770 O O . ARG A 1 100 ? -5.535 -30.219 3.123 1 98.19 100 ARG A O 1
ATOM 777 N N . ALA A 1 101 ? -5.551 -32.219 2.213 1 98.38 101 ALA A N 1
ATOM 778 C CA . ALA A 1 101 ? -4.113 -32.188 1.954 1 98.38 101 ALA A CA 1
ATOM 779 C C . ALA A 1 101 ? -3.75 -31.094 0.973 1 98.38 101 ALA A C 1
ATOM 781 O O . ALA A 1 101 ? -2.773 -30.359 1.179 1 98.38 101 ALA A O 1
ATOM 782 N N . PHE A 1 102 ? -4.516 -30.938 -0.095 1 98.56 102 PHE A N 1
ATOM 783 C CA . PHE A 1 102 ? -4.262 -29.891 -1.089 1 98.56 102 PHE A CA 1
ATOM 784 C C . PHE A 1 102 ? -4.367 -28.516 -0.465 1 98.56 102 PHE A C 1
ATOM 786 O O . PHE A 1 102 ? -3.484 -27.672 -0.654 1 98.56 102 PHE A O 1
ATOM 793 N N . GLU A 1 103 ? -5.367 -28.281 0.302 1 98.19 103 GLU A N 1
ATOM 794 C CA . GLU A 1 103 ? -5.605 -26.969 0.883 1 98.19 103 GLU A CA 1
ATOM 795 C C . GLU A 1 103 ? -4.543 -26.625 1.924 1 98.19 103 GLU A C 1
ATOM 797 O O . GLU A 1 103 ? -4.051 -25.5 1.97 1 98.19 103 GLU A O 1
ATOM 802 N N . LEU A 1 104 ? -4.219 -27.625 2.713 1 98.44 104 LEU A N 1
ATOM 803 C CA . LEU A 1 104 ? -3.207 -27.422 3.744 1 98.44 104 LEU A CA 1
ATOM 804 C C . LEU A 1 104 ? -1.85 -27.109 3.121 1 98.44 104 LEU A C 1
ATOM 806 O O . LEU A 1 104 ? -1.196 -26.141 3.498 1 98.44 104 LEU A O 1
ATOM 810 N N . LEU A 1 105 ? -1.499 -27.906 2.178 1 98.62 105 LEU A N 1
ATOM 811 C CA . LEU A 1 105 ? -0.194 -27.719 1.55 1 98.62 105 LEU A CA 1
ATOM 812 C C . LEU A 1 105 ? -0.115 -26.375 0.838 1 98.62 105 LEU A C 1
ATOM 814 O O . LEU A 1 105 ? 0.911 -25.703 0.903 1 98.62 105 LEU A O 1
ATOM 818 N N . GLN A 1 106 ? -1.175 -26.062 0.21 1 98.62 106 GLN A N 1
ATOM 819 C CA . GLN A 1 106 ? -1.186 -24.797 -0.516 1 98.62 106 GLN A CA 1
ATOM 820 C C . GLN A 1 106 ? -1.078 -23.609 0.441 1 98.62 106 GLN A C 1
ATOM 822 O O . GLN A 1 106 ? -0.264 -22.703 0.232 1 98.62 106 GLN A O 1
ATOM 827 N N . LYS A 1 107 ? -1.815 -23.609 1.493 1 98.31 107 LYS A N 1
ATOM 828 C CA . LYS A 1 107 ? -1.858 -22.5 2.43 1 98.31 107 LYS A CA 1
ATOM 829 C C . LYS A 1 107 ? -0.565 -22.406 3.232 1 98.31 107 LYS A C 1
ATOM 831 O O . LYS A 1 107 ? -0.087 -21.297 3.523 1 98.31 107 LYS A O 1
ATOM 836 N N . ILE A 1 108 ? -0.054 -23.5 3.568 1 98.44 108 ILE A N 1
ATOM 837 C CA . ILE A 1 108 ? 1.195 -23.5 4.32 1 98.44 108 ILE A CA 1
ATOM 838 C C . ILE A 1 108 ? 2.326 -22.969 3.449 1 98.44 108 ILE A C 1
ATOM 840 O O . ILE A 1 108 ? 3.15 -22.172 3.908 1 98.44 108 ILE A O 1
ATOM 844 N N . SER A 1 109 ? 2.312 -23.438 2.236 1 98.69 109 SER A N 1
ATOM 845 C CA . SER A 1 109 ? 3.318 -22.922 1.307 1 98.69 109 SER A CA 1
ATOM 846 C C . SER A 1 109 ? 3.16 -21.422 1.085 1 98.69 109 SER A C 1
ATOM 848 O O . SER A 1 109 ? 4.148 -20.688 1.047 1 98.69 109 SER A O 1
ATOM 850 N N . LEU A 1 110 ? 1.986 -21.016 0.987 1 98.31 110 LEU A N 1
ATOM 851 C CA . LEU A 1 110 ? 1.72 -19.594 0.805 1 98.31 110 LEU A CA 1
ATOM 852 C C . LEU A 1 110 ? 2.168 -18.797 2.025 1 98.31 110 LEU A C 1
ATOM 854 O O . LEU A 1 110 ? 2.822 -17.766 1.889 1 98.31 110 LEU A O 1
ATOM 858 N N . ALA A 1 111 ? 1.839 -19.281 3.186 1 97.88 111 ALA A N 1
ATOM 859 C CA . ALA A 1 111 ? 2.244 -18.609 4.422 1 97.88 111 ALA A CA 1
ATOM 860 C C . ALA A 1 111 ? 3.764 -18.547 4.539 1 97.88 111 ALA A C 1
ATOM 862 O O . ALA A 1 111 ? 4.32 -17.531 4.961 1 97.88 111 ALA A O 1
ATOM 863 N N . THR A 1 112 ? 4.383 -19.578 4.156 1 98.44 112 THR A N 1
ATOM 864 C CA . THR A 1 112 ? 5.84 -19.625 4.191 1 98.44 112 THR A CA 1
ATOM 865 C C . THR A 1 112 ? 6.449 -18.594 3.256 1 98.44 112 THR A C 1
ATOM 867 O O . THR A 1 112 ? 7.414 -17.906 3.613 1 98.44 112 THR A O 1
ATOM 870 N N . PHE A 1 113 ? 5.898 -18.547 2.109 1 98.12 113 PHE A N 1
ATOM 871 C CA . PHE A 1 113 ? 6.332 -17.516 1.179 1 98.12 113 PHE A CA 1
ATOM 872 C C . PHE A 1 113 ? 6.23 -16.141 1.818 1 98.12 113 PHE A C 1
ATOM 874 O O . PHE A 1 113 ? 7.191 -15.359 1.799 1 98.12 113 PHE A O 1
ATOM 881 N N . MET A 1 114 ? 5.086 -15.82 2.361 1 97.25 114 MET A N 1
ATOM 882 C CA . MET A 1 114 ? 4.816 -14.477 2.867 1 97.25 114 MET A CA 1
ATOM 883 C C . MET A 1 114 ? 5.754 -14.133 4.02 1 97.25 114 MET A C 1
ATOM 885 O O . MET A 1 114 ? 6.273 -13.016 4.094 1 97.25 114 MET A O 1
ATOM 889 N N . ILE A 1 115 ? 6.043 -15.047 4.848 1 96.81 115 ILE A N 1
ATOM 890 C CA . ILE A 1 115 ? 6.949 -14.836 5.969 1 96.81 115 ILE A CA 1
ATOM 891 C C . ILE A 1 115 ? 8.375 -14.648 5.449 1 96.81 115 ILE A C 1
ATOM 893 O O . ILE A 1 115 ? 9.078 -13.734 5.879 1 96.81 115 ILE A O 1
ATOM 897 N N . THR A 1 116 ? 8.758 -15.469 4.523 1 96.94 116 THR A N 1
ATOM 898 C CA . THR A 1 116 ? 10.102 -15.391 3.963 1 96.94 116 THR A CA 1
ATOM 899 C C . THR A 1 116 ? 10.297 -14.078 3.217 1 96.94 116 THR A C 1
ATOM 901 O O . THR A 1 116 ? 11.398 -13.516 3.227 1 96.94 116 THR A O 1
ATOM 904 N N . ASP A 1 117 ? 9.234 -13.688 2.57 1 96 117 ASP A N 1
ATOM 905 C CA . ASP A 1 117 ? 9.297 -12.43 1.84 1 96 117 ASP A CA 1
ATOM 906 C C . ASP A 1 117 ? 9.57 -11.258 2.783 1 96 117 ASP A C 1
ATOM 908 O O . ASP A 1 117 ? 10.32 -10.344 2.447 1 96 117 ASP A O 1
ATOM 912 N N . HIS A 1 118 ? 9.031 -11.25 3.984 1 95.31 118 HIS A N 1
ATOM 913 C CA . HIS A 1 118 ? 9.281 -10.203 4.973 1 95.31 118 HIS A CA 1
ATOM 914 C C . HIS A 1 118 ? 10.719 -10.258 5.48 1 95.31 118 HIS A C 1
ATOM 916 O O . HIS A 1 118 ? 11.344 -9.211 5.684 1 95.31 118 HIS A O 1
ATOM 922 N N . ILE A 1 119 ? 11.164 -11.461 5.633 1 95.19 119 ILE A N 1
ATOM 923 C CA . ILE A 1 119 ? 12.547 -11.617 6.066 1 95.19 119 ILE A CA 1
ATOM 924 C C . ILE A 1 119 ? 13.492 -11.07 4.996 1 95.19 119 ILE A C 1
ATOM 926 O O . ILE A 1 119 ? 14.461 -10.375 5.312 1 95.19 119 ILE A O 1
ATOM 930 N N . GLY A 1 120 ? 13.195 -11.43 3.764 1 95.19 120 GLY A N 1
ATOM 931 C CA . GLY A 1 120 ? 13.977 -10.891 2.666 1 95.19 120 GLY A CA 1
ATOM 932 C C . GLY A 1 120 ? 13.984 -9.375 2.633 1 95.19 120 GLY A C 1
ATOM 933 O O . GLY A 1 120 ? 15.031 -8.758 2.393 1 95.19 120 GLY A O 1
ATOM 934 N N . GLN A 1 121 ? 12.867 -8.766 2.879 1 93.69 121 GLN A N 1
ATOM 935 C CA . GLN A 1 121 ? 12.773 -7.309 2.895 1 93.69 121 GLN A CA 1
ATOM 936 C C . GLN A 1 121 ? 13.617 -6.711 4.016 1 93.69 121 GLN A C 1
ATOM 938 O O . GLN A 1 121 ? 14.305 -5.707 3.812 1 93.69 121 GLN A O 1
ATOM 943 N N . LEU A 1 122 ? 13.562 -7.281 5.188 1 93.5 122 LEU A N 1
ATOM 944 C CA . LEU A 1 122 ? 14.344 -6.797 6.316 1 93.5 122 LEU A CA 1
ATOM 945 C C . LEU A 1 122 ? 15.836 -6.871 6.012 1 93.5 122 LEU A C 1
ATOM 947 O O . LEU A 1 122 ? 16.609 -6.004 6.441 1 93.5 122 LEU A O 1
ATOM 951 N N . LYS A 1 123 ? 16.203 -7.867 5.258 1 93.94 123 LYS A N 1
ATOM 952 C CA . LYS A 1 123 ? 17.594 -7.988 4.848 1 93.94 123 LYS A CA 1
ATOM 953 C C . LYS A 1 123 ? 17.969 -6.922 3.82 1 93.94 123 LYS A C 1
ATOM 955 O O . LYS A 1 123 ? 19.047 -6.344 3.879 1 93.94 123 LYS A O 1
ATOM 960 N N . GLN A 1 124 ? 17.078 -6.684 2.953 1 92.19 124 GLN A N 1
ATOM 961 C CA . GLN A 1 124 ? 17.312 -5.656 1.944 1 92.19 124 GLN A CA 1
ATOM 962 C C . GLN A 1 124 ? 17.422 -4.273 2.584 1 92.19 124 GLN A C 1
ATOM 964 O O . GLN A 1 124 ? 18.156 -3.416 2.096 1 92.19 124 GLN A O 1
ATOM 969 N N . TRP A 1 125 ? 16.641 -4.121 3.668 1 90.56 125 TRP A N 1
ATOM 970 C CA . TRP A 1 125 ? 16.688 -2.854 4.387 1 90.56 125 TRP A CA 1
ATOM 971 C C . TRP A 1 125 ? 17.844 -2.826 5.371 1 90.56 125 TRP A C 1
ATOM 973 O O . TRP A 1 125 ? 17.984 -1.886 6.16 1 90.56 125 TRP A O 1
ATOM 983 N N . LYS A 1 126 ? 18.641 -3.857 5.488 1 86.31 126 LYS A N 1
ATOM 984 C CA . LYS A 1 126 ? 19.859 -3.986 6.285 1 86.31 126 LYS A CA 1
ATOM 985 C C . LYS A 1 126 ? 19.531 -4.039 7.773 1 86.31 126 LYS A C 1
ATOM 987 O O . LYS A 1 126 ? 20.359 -3.66 8.609 1 86.31 126 LYS A O 1
ATOM 992 N N . ILE A 1 127 ? 18.359 -4.324 8.008 1 88.75 127 ILE A N 1
ATOM 993 C CA . ILE A 1 127 ? 17.984 -4.543 9.398 1 88.75 127 ILE A CA 1
ATOM 994 C C . ILE A 1 127 ? 18.516 -5.895 9.875 1 88.75 127 ILE A C 1
ATOM 996 O O . ILE A 1 127 ? 19.031 -6.008 10.984 1 88.75 127 ILE A O 1
ATOM 1000 N N . LEU A 1 128 ? 18.359 -6.867 8.984 1 89.62 128 LEU A N 1
ATOM 1001 C CA . LEU A 1 128 ? 18.906 -8.195 9.25 1 89.62 128 LEU A CA 1
ATOM 1002 C C . LEU A 1 128 ? 20.156 -8.445 8.406 1 89.62 128 LEU A C 1
ATOM 1004 O O . LEU A 1 128 ? 20.203 -8.047 7.234 1 89.62 128 LEU A O 1
ATOM 1008 N N . SER A 1 129 ? 21.234 -8.93 9.039 1 83.94 129 SER A N 1
ATOM 1009 C CA . SER A 1 129 ? 22.453 -9.219 8.312 1 83.94 129 SER A CA 1
ATOM 1010 C C . SER A 1 129 ? 22.25 -10.336 7.293 1 83.94 129 SER A C 1
ATOM 1012 O O . SER A 1 129 ? 21.375 -11.188 7.473 1 83.94 129 SER A O 1
ATOM 1014 N N . GLY A 1 130 ? 23 -10.172 6.199 1 74.94 130 GLY A N 1
ATOM 1015 C CA . GLY A 1 130 ? 22.953 -11.195 5.168 1 74.94 130 GLY A CA 1
ATOM 1016 C C . GLY A 1 130 ? 23.531 -12.523 5.617 1 74.94 130 GLY A C 1
ATOM 1017 O O . GLY A 1 130 ? 24.547 -12.562 6.328 1 74.94 130 GLY A O 1
ATOM 1018 N N . GLY A 1 131 ? 22.953 -13.391 6.121 1 76.94 131 GLY A N 1
ATOM 1019 C CA . GLY A 1 131 ? 23.375 -14.75 6.41 1 76.94 131 GLY A CA 1
ATOM 1020 C C . GLY A 1 131 ? 23.828 -15.508 5.18 1 76.94 131 GLY A C 1
ATOM 1021 O O . GLY A 1 131 ? 24.578 -14.977 4.355 1 76.94 131 GLY A O 1
ATOM 1022 N N . LYS A 1 132 ? 23.484 -16.641 5.094 1 76.62 132 LYS A N 1
ATOM 1023 C CA . LYS A 1 132 ? 23.828 -17.5 3.971 1 76.62 132 LYS A CA 1
ATOM 1024 C C . LYS A 1 132 ? 23.297 -16.938 2.658 1 76.62 132 LYS A C 1
ATOM 1026 O O . LYS A 1 132 ? 23.906 -17.125 1.604 1 76.62 132 LYS A O 1
ATOM 1031 N N . ARG A 1 133 ? 22.109 -16.234 2.799 1 86.75 133 ARG A N 1
ATOM 1032 C CA . ARG A 1 133 ? 21.5 -15.656 1.606 1 86.75 133 ARG A CA 1
ATOM 1033 C C . ARG A 1 133 ? 21.359 -14.148 1.741 1 86.75 133 ARG A C 1
ATOM 1035 O O . ARG A 1 133 ? 20.984 -13.648 2.807 1 86.75 133 ARG A O 1
ATOM 1042 N N . SER A 1 134 ? 21.625 -13.516 0.649 1 90.94 134 SER A N 1
ATOM 1043 C CA . SER A 1 134 ? 21.375 -12.086 0.588 1 90.94 134 SER A CA 1
ATOM 1044 C C . SER A 1 134 ? 19.875 -11.789 0.671 1 90.94 134 SER A C 1
ATOM 1046 O O . SER A 1 134 ? 19.062 -12.711 0.696 1 90.94 134 SER A O 1
ATOM 1048 N N . GLY A 1 135 ? 19.516 -10.523 0.81 1 92.69 135 GLY A N 1
ATOM 1049 C CA . GLY A 1 135 ? 18.109 -10.133 0.776 1 92.69 135 GLY A CA 1
ATOM 1050 C C . GLY A 1 135 ? 17.391 -10.609 -0.468 1 92.69 135 GLY A C 1
ATOM 1051 O O . GLY A 1 135 ? 16.328 -11.211 -0.375 1 92.69 135 GLY A O 1
ATOM 1052 N N . THR A 1 136 ? 18.031 -10.391 -1.57 1 92.19 136 THR A N 1
ATOM 1053 C CA . THR A 1 136 ? 17.453 -10.797 -2.844 1 92.19 136 THR A CA 1
ATOM 1054 C C . THR A 1 136 ? 17.312 -12.312 -2.92 1 92.19 136 THR A C 1
ATOM 1056 O O . THR A 1 136 ? 16.312 -12.828 -3.396 1 92.19 136 THR A O 1
ATOM 1059 N N . GLY A 1 137 ? 18.359 -12.969 -2.414 1 95.06 137 GLY A N 1
ATOM 1060 C CA . GLY A 1 137 ? 18.297 -14.422 -2.393 1 95.06 137 GLY A CA 1
ATOM 1061 C C . GLY A 1 137 ? 17.188 -14.961 -1.515 1 95.06 137 GLY A C 1
ATOM 1062 O O . GLY A 1 137 ? 16.562 -15.969 -1.843 1 95.06 137 GLY A O 1
ATOM 1063 N N . THR A 1 138 ? 16.969 -14.32 -0.407 1 96.44 138 THR A N 1
ATOM 1064 C CA . THR A 1 138 ? 15.898 -14.727 0.503 1 96.44 138 THR A CA 1
ATOM 1065 C C . THR A 1 138 ? 14.531 -14.5 -0.13 1 96.44 138 THR A C 1
ATOM 1067 O O . THR A 1 138 ? 13.633 -15.336 0.01 1 96.44 138 THR A O 1
ATOM 1070 N N . VAL A 1 139 ? 14.414 -13.43 -0.818 1 95.56 139 VAL A N 1
ATOM 1071 C CA . VAL A 1 139 ? 13.172 -13.156 -1.531 1 95.56 139 VAL A CA 1
ATOM 1072 C C . VAL A 1 139 ? 12.922 -14.234 -2.586 1 95.56 139 VAL A C 1
ATOM 1074 O O . VAL A 1 139 ? 11.805 -14.719 -2.736 1 95.56 139 VAL A O 1
ATOM 1077 N N . GLN A 1 140 ? 13.969 -14.672 -3.254 1 96.81 140 GLN A N 1
ATOM 1078 C CA . GLN A 1 140 ? 13.852 -15.711 -4.273 1 96.81 140 GLN A CA 1
ATOM 1079 C C . GLN A 1 140 ? 13.438 -17.047 -3.654 1 96.81 140 GLN A C 1
ATOM 1081 O O . GLN A 1 140 ? 12.68 -17.797 -4.262 1 96.81 140 GLN A O 1
ATOM 1086 N N . LEU A 1 141 ? 13.969 -17.25 -2.51 1 97.19 141 LEU A N 1
ATOM 1087 C CA . LEU A 1 141 ? 13.539 -18.438 -1.798 1 97.19 141 LEU A CA 1
ATOM 1088 C C . LEU A 1 141 ? 12.039 -18.391 -1.508 1 97.19 141 LEU A C 1
ATOM 1090 O O . LEU A 1 141 ? 11.336 -19.391 -1.692 1 97.19 141 LEU A O 1
ATOM 1094 N N . GLY A 1 142 ? 11.586 -17.266 -1.013 1 97.81 142 GLY A N 1
ATOM 1095 C CA . GLY A 1 142 ? 10.156 -17.094 -0.8 1 97.81 142 GLY A CA 1
ATOM 1096 C C . GLY A 1 142 ? 9.336 -17.344 -2.053 1 97.81 142 GLY A C 1
ATOM 1097 O O . GLY A 1 142 ? 8.297 -18 -2.006 1 97.81 142 GLY A O 1
ATOM 1098 N N . LEU A 1 143 ? 9.836 -16.891 -3.125 1 97.88 143 LEU A N 1
ATOM 1099 C CA . LEU A 1 143 ? 9.117 -17.016 -4.387 1 97.88 143 LEU A CA 1
ATOM 1100 C C . LEU A 1 143 ? 9.07 -18.469 -4.844 1 97.88 143 LEU A C 1
ATOM 1102 O O . LEU A 1 143 ? 8.156 -18.875 -5.562 1 97.88 143 LEU A O 1
ATOM 1106 N N . LYS A 1 144 ? 10.047 -19.266 -4.441 1 98.5 144 LYS A N 1
ATOM 1107 C CA . LYS A 1 144 ? 9.969 -20.688 -4.715 1 98.5 144 LYS A CA 1
ATOM 1108 C C . LYS A 1 144 ? 8.781 -21.328 -3.99 1 98.5 144 LYS A C 1
ATOM 1110 O O . LYS A 1 144 ? 8.086 -22.172 -4.551 1 98.5 144 LYS A O 1
ATOM 1115 N N . PHE A 1 145 ? 8.586 -20.875 -2.777 1 98.69 145 PHE A N 1
ATOM 1116 C CA . PHE A 1 145 ? 7.438 -21.391 -2.035 1 98.69 145 PHE A CA 1
ATOM 1117 C C . PHE A 1 145 ? 6.133 -20.891 -2.652 1 98.69 145 PHE A C 1
ATOM 1119 O O . PHE A 1 145 ? 5.133 -21.625 -2.66 1 98.69 145 PHE A O 1
ATOM 1126 N N . PHE A 1 146 ? 6.172 -19.703 -3.107 1 98.62 146 PHE A N 1
ATOM 1127 C CA . PHE A 1 146 ? 4.992 -19.172 -3.789 1 98.62 146 PHE A CA 1
ATOM 1128 C C . PHE A 1 146 ? 4.699 -19.969 -5.055 1 98.62 146 PHE A C 1
ATOM 1130 O O . PHE A 1 146 ? 3.539 -20.234 -5.379 1 98.62 146 PHE A O 1
ATOM 1137 N N . CYS A 1 147 ? 5.695 -20.328 -5.762 1 98.62 147 CYS A N 1
ATOM 1138 C CA . CYS A 1 147 ? 5.566 -21.172 -6.949 1 98.62 147 CYS A CA 1
ATOM 1139 C C . CYS A 1 147 ? 4.945 -22.516 -6.602 1 98.62 147 CYS A C 1
ATOM 1141 O O . CYS A 1 147 ? 4.008 -22.969 -7.266 1 98.62 147 CYS A O 1
ATOM 1143 N N . VAL A 1 148 ? 5.449 -23.094 -5.582 1 98.75 148 VAL A N 1
ATOM 1144 C CA . VAL A 1 148 ? 4.93 -24.375 -5.129 1 98.75 148 VAL A CA 1
ATOM 1145 C C . VAL A 1 148 ? 3.451 -24.234 -4.762 1 98.75 148 VAL A C 1
ATOM 1147 O O . VAL A 1 148 ? 2.633 -25.078 -5.129 1 98.75 148 VAL A O 1
ATOM 1150 N N . SER A 1 149 ? 3.143 -23.203 -4.047 1 98.81 149 SER A N 1
ATOM 1151 C CA . SER A 1 149 ? 1.762 -22.953 -3.645 1 98.81 149 SER A CA 1
ATOM 1152 C C . SER A 1 149 ? 0.835 -22.891 -4.855 1 98.81 149 SER A C 1
ATOM 1154 O O . SER A 1 149 ? -0.231 -23.516 -4.855 1 98.81 149 SER A O 1
ATOM 1156 N N . ASN A 1 150 ? 1.271 -22.219 -5.844 1 98.81 150 ASN A N 1
ATOM 1157 C CA . ASN A 1 150 ? 0.434 -22.078 -7.031 1 98.81 150 ASN A CA 1
ATOM 1158 C C . ASN A 1 150 ? 0.393 -23.359 -7.852 1 98.81 150 ASN A C 1
ATOM 1160 O O . ASN A 1 150 ? -0.625 -23.672 -8.469 1 98.81 150 ASN A O 1
ATOM 1164 N N . PHE A 1 151 ? 1.47 -24.062 -7.836 1 98.81 151 PHE A N 1
ATOM 1165 C CA . PHE A 1 151 ? 1.465 -25.359 -8.5 1 98.81 151 PHE A CA 1
ATOM 1166 C C . PHE A 1 151 ? 0.432 -26.297 -7.875 1 98.81 151 PHE A C 1
ATOM 1168 O O . PHE A 1 151 ? -0.336 -26.938 -8.586 1 98.81 151 PHE A O 1
ATOM 1175 N N . ILE A 1 152 ? 0.414 -26.328 -6.598 1 98.81 152 ILE A N 1
ATOM 1176 C CA . ILE A 1 152 ? -0.581 -27.109 -5.887 1 98.81 152 ILE A CA 1
ATOM 1177 C C . ILE A 1 152 ? -1.98 -26.594 -6.203 1 98.81 152 ILE A C 1
ATOM 1179 O O . ILE A 1 152 ? -2.924 -27.375 -6.34 1 98.81 152 ILE A O 1
ATOM 1183 N N . GLY A 1 153 ? -2.051 -25.312 -6.367 1 98.69 153 GLY A N 1
ATOM 1184 C CA . GLY A 1 153 ? -3.322 -24.719 -6.75 1 98.69 153 GLY A CA 1
ATOM 1185 C C . GLY A 1 153 ? -3.834 -25.219 -8.086 1 98.69 153 GLY A C 1
ATOM 1186 O O . GLY A 1 153 ? -5.027 -25.484 -8.242 1 98.69 153 GLY A O 1
ATOM 1187 N N . VAL A 1 154 ? -2.977 -25.328 -9.016 1 98.75 154 VAL A N 1
ATOM 1188 C CA . VAL A 1 154 ? -3.359 -25.859 -10.328 1 98.75 154 VAL A CA 1
ATOM 1189 C C . VAL A 1 154 ? -3.906 -27.281 -10.18 1 98.75 154 VAL A C 1
ATOM 1191 O O . VAL A 1 154 ? -4.992 -27.578 -10.672 1 98.75 154 VAL A O 1
ATOM 1194 N N . LEU A 1 155 ? -3.197 -28.109 -9.469 1 98.75 155 LEU A N 1
ATOM 1195 C CA . LEU A 1 155 ? -3.58 -29.5 -9.305 1 98.75 155 LEU A CA 1
ATOM 1196 C C . LEU A 1 155 ? -4.922 -29.625 -8.586 1 98.75 155 LEU A C 1
ATOM 1198 O O . LEU A 1 155 ? -5.766 -30.438 -8.969 1 98.75 155 LEU A O 1
ATOM 1202 N N . TYR A 1 156 ? -5.047 -28.797 -7.609 1 98.5 156 TYR A N 1
ATOM 1203 C CA . TYR A 1 156 ? -6.27 -28.844 -6.812 1 98.5 156 TYR A CA 1
ATOM 1204 C C . TYR A 1 156 ? -7.48 -28.453 -7.652 1 98.5 156 TYR A C 1
ATOM 1206 O O . TYR A 1 156 ? -8.531 -29.094 -7.578 1 98.5 156 TYR A O 1
ATOM 1214 N N . GLN A 1 157 ? -7.352 -27.406 -8.453 1 98.44 157 GLN A N 1
ATOM 1215 C CA . GLN A 1 157 ? -8.461 -26.969 -9.297 1 98.44 157 GLN A CA 1
ATOM 1216 C C . GLN A 1 157 ? -8.789 -28.016 -10.359 1 98.44 157 GLN A C 1
ATOM 1218 O O . GLN A 1 157 ? -9.961 -28.219 -10.688 1 98.44 157 GLN A O 1
ATOM 1223 N N . LEU A 1 158 ? -7.773 -28.641 -10.883 1 98.06 158 LEU A N 1
ATOM 1224 C CA . LEU A 1 158 ? -8 -29.703 -11.859 1 98.06 158 LEU A CA 1
ATOM 1225 C C . LEU A 1 158 ? -8.742 -30.875 -11.227 1 98.06 158 LEU A C 1
ATOM 1227 O O . LEU A 1 158 ? -9.633 -31.453 -11.852 1 98.06 158 LEU A O 1
ATOM 1231 N N . LYS A 1 159 ? -8.383 -31.172 -10.023 1 97.88 159 LYS A N 1
ATOM 1232 C CA . LYS A 1 159 ? -9.109 -32.219 -9.312 1 97.88 159 LYS A CA 1
ATOM 1233 C C . LYS A 1 159 ? -10.578 -31.859 -9.148 1 97.88 159 LYS A C 1
ATOM 1235 O O . LYS A 1 159 ? -11.461 -32.688 -9.359 1 97.88 159 LYS A O 1
ATOM 1240 N N . LYS A 1 160 ? -10.82 -30.672 -8.727 1 96.81 160 LYS A N 1
ATOM 1241 C CA . LYS A 1 160 ? -12.195 -30.219 -8.531 1 96.81 160 LYS A CA 1
ATOM 1242 C C . LYS A 1 160 ? -12.992 -30.328 -9.82 1 96.81 160 LYS A C 1
ATOM 1244 O O . LYS A 1 160 ? -14.164 -30.719 -9.805 1 96.81 160 LYS A O 1
ATOM 1249 N N . ILE A 1 161 ? -12.383 -29.969 -10.906 1 97 161 ILE A N 1
ATOM 1250 C CA . ILE A 1 161 ? -13.039 -30.062 -12.203 1 97 161 ILE A CA 1
ATOM 1251 C C . ILE A 1 161 ? -13.359 -31.516 -12.523 1 97 161 ILE A C 1
ATOM 1253 O O . ILE A 1 161 ? -14.469 -31.828 -12.977 1 97 161 ILE A O 1
ATOM 1257 N N . ASN A 1 162 ? -12.445 -32.375 -12.25 1 96 162 ASN A N 1
ATOM 1258 C CA . ASN A 1 162 ? -12.641 -33.812 -12.5 1 96 162 ASN A CA 1
ATOM 1259 C C . ASN A 1 162 ? -13.742 -34.375 -11.609 1 96 162 ASN A C 1
ATOM 1261 O O . ASN A 1 162 ? -14.547 -35.188 -12.062 1 96 162 ASN A O 1
ATOM 1265 N N . ASP A 1 163 ? -13.766 -33.938 -10.359 1 94.81 163 ASP A N 1
ATOM 1266 C CA . ASP A 1 163 ? -14.766 -34.406 -9.414 1 94.81 163 ASP A CA 1
ATOM 1267 C C . ASP A 1 163 ? -16.172 -34 -9.852 1 94.81 163 ASP A C 1
ATOM 1269 O O . ASP A 1 163 ? -17.141 -34.719 -9.594 1 94.81 163 ASP A O 1
ATOM 1273 N N . MET A 1 164 ? -16.328 -32.812 -10.484 1 93.75 164 MET A N 1
ATOM 1274 C CA . MET A 1 164 ? -17.625 -32.312 -10.906 1 93.75 164 MET A CA 1
ATOM 1275 C C . MET A 1 164 ? -18.125 -33.031 -12.156 1 93.75 164 MET A C 1
ATOM 1277 O O . MET A 1 164 ? -19.328 -33.094 -12.406 1 93.75 164 MET A O 1
ATOM 1281 N N . GLY A 1 165 ? -17.188 -33.594 -12.875 1 88.81 165 GLY A N 1
ATOM 1282 C CA . GLY A 1 165 ? -17.547 -34.312 -14.07 1 88.81 165 GLY A CA 1
ATOM 1283 C C . GLY A 1 165 ? -18.188 -33.438 -15.141 1 88.81 165 GLY A C 1
ATOM 1284 O O . GLY A 1 165 ? -17.828 -32.281 -15.281 1 88.81 165 GLY A O 1
ATOM 1285 N N . GLY A 1 166 ? -19.031 -34.031 -16.047 1 86.88 166 GLY A N 1
ATOM 1286 C CA . GLY A 1 166 ? -19.641 -33.375 -17.172 1 86.88 166 GLY A CA 1
ATOM 1287 C C . GLY A 1 166 ? -21.078 -32.906 -16.906 1 86.88 166 GLY A C 1
ATOM 1288 O O . GLY A 1 166 ? -21.844 -32.688 -17.828 1 86.88 166 GLY A O 1
ATOM 1289 N N . LYS A 1 167 ? -21.484 -32.75 -15.648 1 90.06 167 LYS A N 1
ATOM 1290 C CA . LYS A 1 167 ? -22.844 -32.344 -15.297 1 90.06 167 LYS A CA 1
ATOM 1291 C C . LYS A 1 167 ? -23.094 -30.891 -15.711 1 90.06 167 LYS A C 1
ATOM 1293 O O . LYS A 1 167 ? -22.359 -29.984 -15.32 1 90.06 167 LYS A O 1
ATOM 1298 N N . GLU A 1 168 ? -24.094 -30.594 -16.406 1 91.31 168 GLU A N 1
ATOM 1299 C CA . GLU A 1 168 ? -24.422 -29.266 -16.953 1 91.31 168 GLU A CA 1
ATOM 1300 C C . GLU A 1 168 ? -24.719 -28.266 -15.836 1 91.31 168 GLU A C 1
ATOM 1302 O O . GLU A 1 168 ? -24.406 -27.078 -15.961 1 91.31 168 GLU A O 1
ATOM 1307 N N . GLU A 1 169 ? -25.328 -28.734 -14.742 1 92.81 169 GLU A N 1
ATOM 1308 C CA . GLU A 1 169 ? -25.703 -27.859 -13.625 1 92.81 169 GLU A CA 1
ATOM 1309 C C . GLU A 1 169 ? -24.453 -27.281 -12.953 1 92.81 169 GLU A C 1
ATOM 1311 O O . GLU A 1 169 ? -24.531 -26.234 -12.305 1 92.81 169 GLU A O 1
ATOM 1316 N N . LYS A 1 170 ? -23.312 -27.953 -13.18 1 94.62 170 LYS A N 1
ATOM 1317 C CA . LYS A 1 170 ? -22.078 -27.531 -12.523 1 94.62 170 LYS A CA 1
ATOM 1318 C C . LYS A 1 170 ? -21.188 -26.75 -13.484 1 94.62 170 LYS A C 1
ATOM 1320 O O . LYS A 1 170 ? -20.047 -26.438 -13.156 1 94.62 170 LYS A O 1
ATOM 1325 N N . ALA A 1 171 ? -21.688 -26.484 -14.578 1 92.81 171 ALA A N 1
ATOM 1326 C CA . ALA A 1 171 ? -20.922 -25.828 -15.633 1 92.81 171 ALA A CA 1
ATOM 1327 C C . ALA A 1 171 ? -20.344 -24.5 -15.148 1 92.81 171 ALA A C 1
ATOM 1329 O O . ALA A 1 171 ? -19.172 -24.203 -15.359 1 92.81 171 ALA A O 1
ATOM 1330 N N . PRO A 1 172 ? -21.141 -23.656 -14.508 1 93.62 172 PRO A N 1
ATOM 1331 C CA . PRO A 1 172 ? -20.578 -22.391 -14.031 1 93.62 172 PRO A CA 1
ATOM 1332 C C . PRO A 1 172 ? -19.453 -22.594 -13.016 1 93.62 172 PRO A C 1
ATOM 1334 O O . PRO A 1 172 ? -18.453 -21.859 -13.039 1 93.62 172 PRO A O 1
ATOM 1337 N N . GLN A 1 173 ? -19.609 -23.531 -12.203 1 95 173 GLN A N 1
ATOM 1338 C CA . GLN A 1 173 ? -18.578 -23.828 -11.219 1 95 173 GLN A CA 1
ATOM 1339 C C . GLN A 1 173 ? -17.312 -24.359 -11.883 1 95 173 GLN A C 1
ATOM 1341 O O . GLN A 1 173 ? -16.203 -24.031 -11.469 1 95 173 GLN A O 1
ATOM 1346 N N . ARG A 1 174 ? -17.453 -25.156 -12.836 1 96.06 174 ARG A N 1
ATOM 1347 C CA . ARG A 1 174 ? -16.328 -25.688 -13.578 1 96.06 174 ARG A CA 1
ATOM 1348 C C . ARG A 1 174 ? -15.555 -24.562 -14.273 1 96.06 174 ARG A C 1
ATOM 1350 O O . ARG A 1 174 ? -14.32 -24.594 -14.328 1 96.06 174 ARG A O 1
ATOM 1357 N N . ARG A 1 175 ? -16.297 -23.703 -14.82 1 94.88 175 ARG A N 1
ATOM 1358 C CA . ARG A 1 175 ? -15.672 -22.562 -15.477 1 94.88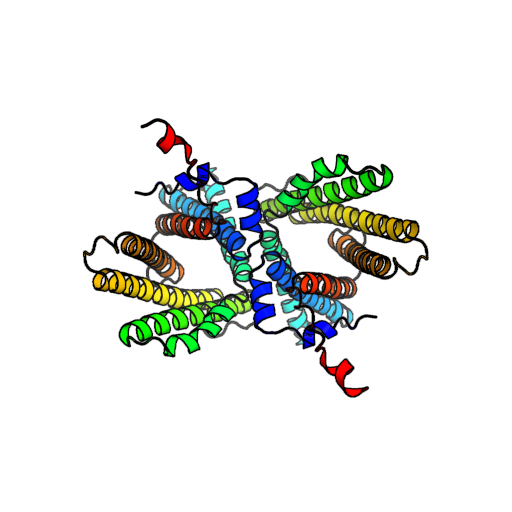 175 ARG A CA 1
ATOM 1359 C C . ARG A 1 175 ? -14.852 -21.734 -14.492 1 94.88 175 ARG A C 1
ATOM 1361 O O . ARG A 1 175 ? -13.75 -21.297 -14.812 1 94.88 175 ARG A O 1
ATOM 1368 N N . ASN A 1 176 ? -15.414 -21.531 -13.367 1 95.19 176 ASN A N 1
ATOM 1369 C CA . ASN A 1 176 ? -14.688 -20.797 -12.336 1 95.19 176 ASN A CA 1
ATOM 1370 C C . ASN A 1 176 ? -13.414 -21.516 -11.922 1 95.19 176 ASN A C 1
ATOM 1372 O O . ASN A 1 176 ? -12.367 -20.891 -11.727 1 95.19 176 ASN A O 1
ATOM 1376 N N . CYS A 1 177 ? -13.516 -22.781 -11.789 1 96.81 177 CYS A N 1
ATOM 1377 C CA . CYS A 1 177 ? -12.336 -23.578 -11.445 1 96.81 177 CYS A CA 1
ATOM 1378 C C . CYS A 1 177 ? -11.289 -23.516 -12.547 1 96.81 177 CYS A C 1
ATOM 1380 O O . CYS A 1 177 ? -10.094 -23.406 -12.273 1 96.81 177 CYS A O 1
ATOM 1382 N N . ALA A 1 178 ? -11.758 -23.609 -13.742 1 97.12 178 ALA A N 1
ATOM 1383 C CA . ALA A 1 178 ? -10.844 -23.547 -14.875 1 97.12 178 ALA A CA 1
ATOM 1384 C C . ALA A 1 178 ? -10.125 -22.203 -14.922 1 97.12 178 ALA A C 1
ATOM 1386 O O . ALA A 1 178 ? -8.922 -22.141 -15.164 1 97.12 178 ALA A O 1
ATOM 1387 N N . GLU A 1 179 ? -10.828 -21.125 -14.695 1 96.69 179 GLU A N 1
ATOM 1388 C CA . GLU A 1 179 ? -10.242 -19.781 -14.672 1 96.69 179 GLU A CA 1
ATOM 1389 C C . GLU A 1 179 ? -9.203 -19.656 -13.562 1 96.69 179 GLU A C 1
ATOM 1391 O O . GLU A 1 179 ? -8.133 -19.078 -13.773 1 96.69 179 GLU A O 1
ATOM 1396 N N . THR A 1 180 ? -9.539 -20.188 -12.492 1 97.5 180 THR A N 1
ATOM 1397 C CA . THR A 1 180 ? -8.609 -20.156 -11.359 1 97.5 180 THR A CA 1
ATOM 1398 C C . THR A 1 180 ? -7.375 -21 -11.648 1 97.5 180 THR A C 1
ATOM 1400 O O . THR A 1 180 ? -6.262 -20.641 -11.258 1 97.5 180 THR A O 1
ATOM 1403 N N . ALA A 1 181 ? -7.578 -22.094 -12.281 1 98.44 181 ALA A N 1
ATOM 1404 C CA . ALA A 1 181 ? -6.457 -22.953 -12.664 1 98.44 181 ALA A CA 1
ATOM 1405 C C . ALA A 1 181 ? -5.516 -22.219 -13.617 1 98.44 181 ALA A C 1
ATOM 1407 O O . ALA A 1 181 ? -4.293 -22.328 -13.492 1 98.44 181 ALA A O 1
ATOM 1408 N N . VAL A 1 182 ? -6.102 -21.562 -14.539 1 98.25 182 VAL A N 1
ATOM 1409 C CA . VAL A 1 182 ? -5.301 -20.797 -15.492 1 98.25 182 VAL A CA 1
ATOM 1410 C C . VAL A 1 182 ? -4.5 -19.734 -14.758 1 98.25 182 VAL A C 1
ATOM 1412 O O . VAL A 1 182 ? -3.316 -19.531 -15.031 1 98.25 182 VAL A O 1
ATOM 1415 N N . LYS A 1 183 ? -5.129 -19.078 -13.852 1 98.06 183 LYS A N 1
ATOM 1416 C CA . LYS A 1 183 ? -4.441 -18.047 -13.062 1 98.06 183 LYS A CA 1
ATOM 1417 C C . LYS A 1 183 ? -3.26 -18.641 -12.305 1 98.06 183 LYS A C 1
ATOM 1419 O O . LYS A 1 183 ? -2.156 -18.094 -12.328 1 98.06 183 LYS A O 1
ATOM 1424 N N . HIS A 1 184 ? -3.504 -19.75 -11.625 1 98.75 184 HIS A N 1
ATOM 1425 C CA . HIS A 1 184 ? -2.43 -20.422 -10.906 1 98.75 184 HIS A CA 1
ATOM 1426 C C . HIS A 1 184 ? -1.303 -20.828 -11.844 1 98.75 184 HIS A C 1
ATOM 1428 O O . HIS A 1 184 ? -0.125 -20.719 -11.492 1 98.75 184 HIS A O 1
ATOM 1434 N N . ALA A 1 185 ? -1.644 -21.281 -12.984 1 98.69 185 ALA A N 1
ATOM 1435 C CA . ALA A 1 185 ? -0.634 -21.719 -13.945 1 98.69 185 ALA A CA 1
ATOM 1436 C C . ALA A 1 185 ? 0.235 -20.547 -14.398 1 98.69 185 ALA A C 1
ATOM 1438 O O . ALA A 1 185 ? 1.455 -20.672 -14.516 1 98.69 185 ALA A O 1
ATOM 1439 N N . LEU A 1 186 ? -0.403 -19.469 -14.656 1 98.44 186 LEU A N 1
ATOM 1440 C CA . LEU A 1 186 ? 0.343 -18.281 -15.039 1 98.44 186 LEU A CA 1
ATOM 1441 C C . LEU A 1 186 ? 1.238 -17.797 -13.898 1 98.44 186 LEU A C 1
ATOM 1443 O O . LEU A 1 186 ? 2.359 -17.344 -14.133 1 98.44 186 LEU A O 1
ATOM 1447 N N . LEU A 1 187 ? 0.798 -17.953 -12.719 1 98.62 187 LEU A N 1
ATOM 1448 C CA . LEU A 1 187 ? 1.593 -17.562 -11.562 1 98.62 187 LEU A CA 1
ATOM 1449 C C . LEU A 1 187 ? 2.789 -18.484 -11.383 1 98.62 187 LEU A C 1
ATOM 1451 O O . LEU A 1 187 ? 3.857 -18.047 -10.945 1 98.62 187 LEU A O 1
ATOM 1455 N N . VAL A 1 188 ? 2.588 -19.719 -11.703 1 98.62 188 VAL A N 1
ATOM 1456 C CA . VAL A 1 188 ? 3.713 -20.656 -11.672 1 98.62 188 VAL A CA 1
ATOM 1457 C C . VAL A 1 188 ? 4.781 -20.203 -12.672 1 98.62 188 VAL A C 1
ATOM 1459 O O . VAL A 1 188 ? 5.969 -20.156 -12.336 1 98.62 188 VAL A O 1
ATOM 1462 N N . LEU A 1 189 ? 4.328 -19.844 -13.836 1 98.06 189 LEU A N 1
ATOM 1463 C CA . LEU A 1 189 ? 5.254 -19.359 -14.852 1 98.06 189 LEU A CA 1
ATOM 1464 C C . LEU A 1 189 ? 6.008 -18.141 -14.352 1 98.06 189 LEU A C 1
ATOM 1466 O O . LEU A 1 189 ? 7.23 -18.062 -14.484 1 98.06 189 LEU A O 1
ATOM 1470 N N . GLN A 1 190 ? 5.352 -17.234 -13.758 1 98.06 190 GLN A N 1
ATOM 1471 C CA . GLN A 1 190 ? 5.941 -16 -13.258 1 98.06 190 GLN A CA 1
ATOM 1472 C C . GLN A 1 190 ? 6.953 -16.281 -12.148 1 98.06 190 GLN A C 1
ATOM 1474 O O . GLN A 1 190 ? 8.086 -15.797 -12.203 1 98.06 190 GLN A O 1
ATOM 1479 N N . THR A 1 191 ? 6.516 -17.062 -11.219 1 97.81 191 THR A N 1
ATOM 1480 C CA . THR A 1 191 ? 7.336 -17.234 -10.016 1 97.81 191 THR A CA 1
ATOM 1481 C C . THR A 1 191 ? 8.508 -18.172 -10.297 1 97.81 191 THR A C 1
ATOM 1483 O O . THR A 1 191 ? 9.57 -18.047 -9.68 1 97.81 191 THR A O 1
ATOM 1486 N N . ALA A 1 192 ? 8.367 -19.062 -11.25 1 98 192 ALA A N 1
ATOM 1487 C CA . ALA A 1 192 ? 9.508 -19.891 -11.656 1 98 192 ALA A CA 1
ATOM 1488 C C . ALA A 1 192 ? 10.633 -19.016 -12.219 1 98 192 ALA A C 1
ATOM 1490 O O . ALA A 1 192 ? 11.805 -19.25 -11.938 1 98 192 ALA A O 1
ATOM 1491 N N . HIS A 1 193 ? 10.25 -18.047 -12.969 1 97.25 193 HIS A N 1
ATOM 1492 C CA . HIS A 1 193 ? 11.219 -17.125 -13.539 1 97.25 193 HIS A CA 1
ATOM 1493 C C . HIS A 1 193 ? 11.836 -16.234 -12.461 1 97.25 193 HIS A C 1
ATOM 1495 O O . HIS A 1 193 ? 13.062 -16.125 -12.367 1 97.25 193 HIS A O 1
ATOM 1501 N N . LEU A 1 194 ? 11 -15.664 -11.625 1 96 194 LEU A N 1
ATOM 1502 C CA . LEU A 1 194 ? 11.438 -14.68 -10.641 1 96 194 LEU A CA 1
ATOM 1503 C C . LEU A 1 194 ? 12.266 -15.344 -9.547 1 96 194 LEU A C 1
ATOM 1505 O O . LEU A 1 194 ? 13.141 -14.711 -8.945 1 96 194 LEU A O 1
ATOM 1509 N N . SER A 1 195 ? 11.992 -16.609 -9.258 1 96.75 195 SER A N 1
ATOM 1510 C CA . SER A 1 195 ? 12.719 -17.344 -8.234 1 96.75 195 SER A CA 1
ATOM 1511 C C . SER A 1 195 ? 14.023 -17.906 -8.781 1 96.75 195 SER A C 1
ATOM 1513 O O . SER A 1 195 ? 14.867 -18.391 -8.016 1 96.75 195 SER A O 1
ATOM 1515 N N . LEU A 1 196 ? 14.141 -17.953 -10.094 1 94.56 196 LEU A N 1
ATOM 1516 C CA . LEU A 1 196 ? 15.289 -18.5 -10.812 1 94.56 196 LEU A CA 1
ATOM 1517 C C . LEU A 1 196 ? 15.266 -20.016 -10.82 1 94.56 196 LEU A C 1
ATOM 1519 O O . LEU A 1 196 ? 16.297 -20.656 -11.031 1 94.56 196 LEU A O 1
ATOM 1523 N N . LEU A 1 197 ? 14.109 -20.547 -10.523 1 96 197 LEU A N 1
ATOM 1524 C CA . LEU A 1 197 ? 13.938 -21.984 -10.719 1 96 197 LEU A CA 1
ATOM 1525 C C . LEU A 1 197 ? 14.031 -22.344 -12.195 1 96 197 LEU A C 1
ATOM 1527 O O . LEU A 1 197 ? 14.594 -23.391 -12.539 1 96 197 LEU A O 1
ATOM 1531 N N . TRP A 1 198 ? 13.43 -21.516 -12.977 1 94.31 198 TRP A N 1
ATOM 1532 C CA . TRP A 1 198 ? 13.438 -21.672 -14.43 1 94.31 198 TRP A CA 1
ATOM 1533 C C . TRP A 1 198 ? 13.383 -20.312 -15.117 1 94.31 198 TRP A C 1
ATOM 1535 O O . TRP A 1 198 ? 12.328 -19.672 -15.148 1 94.31 198 TRP A O 1
ATOM 1545 N N . GLU A 1 199 ? 14.438 -19.922 -15.703 1 91.88 199 GLU A N 1
ATOM 1546 C CA . GLU A 1 199 ? 14.531 -18.609 -16.312 1 91.88 199 GLU A CA 1
ATOM 1547 C C . GLU A 1 199 ? 13.883 -18.578 -17.688 1 91.88 199 GLU A C 1
ATOM 1549 O O . GLU A 1 199 ? 14.227 -19.391 -18.547 1 91.88 199 GLU A O 1
ATOM 1554 N N . SER A 1 200 ? 12.938 -17.828 -17.766 1 92 200 SER A N 1
ATOM 1555 C CA . SER A 1 200 ? 12.305 -17.578 -19.047 1 92 200 SER A CA 1
ATOM 1556 C C . SER A 1 200 ? 12.633 -16.172 -19.547 1 92 200 SER A C 1
ATOM 1558 O O . SER A 1 200 ? 13.781 -15.719 -19.453 1 92 200 SER A O 1
ATOM 1560 N N . HIS A 1 201 ? 11.641 -15.469 -20.172 1 94.06 201 HIS A N 1
ATOM 1561 C CA . HIS A 1 201 ? 11.828 -14.117 -20.703 1 94.06 201 HIS A CA 1
ATOM 1562 C C . HIS A 1 201 ? 10.93 -13.117 -19.984 1 94.06 201 HIS A C 1
ATOM 1564 O O . HIS A 1 201 ? 9.766 -13.414 -19.703 1 94.06 201 HIS A O 1
ATOM 1570 N N . ASP A 1 202 ? 11.492 -11.945 -19.75 1 94.75 202 ASP A N 1
ATOM 1571 C CA . ASP A 1 202 ? 10.734 -10.914 -19.047 1 94.75 202 ASP A CA 1
ATOM 1572 C C . ASP A 1 202 ? 9.461 -10.555 -19.812 1 94.75 202 ASP A C 1
ATOM 1574 O O . ASP A 1 202 ? 8.453 -10.18 -19.188 1 94.75 202 ASP A O 1
ATOM 1578 N N . GLY A 1 203 ? 9.484 -10.688 -21.062 1 95.19 203 GLY A N 1
ATOM 1579 C CA . GLY A 1 203 ? 8.289 -10.406 -21.844 1 95.19 203 GLY A CA 1
ATOM 1580 C C . GLY A 1 203 ? 7.137 -11.344 -21.531 1 95.19 203 GLY A C 1
ATOM 1581 O O . GLY A 1 203 ? 6.004 -10.898 -21.344 1 95.19 203 GLY A O 1
ATOM 1582 N N . ILE A 1 204 ? 7.48 -12.602 -21.453 1 96.31 204 ILE A N 1
ATOM 1583 C CA . ILE A 1 204 ? 6.469 -13.617 -21.156 1 96.31 204 ILE A CA 1
ATOM 1584 C C . ILE A 1 204 ? 5.957 -13.438 -19.734 1 96.31 204 ILE A C 1
ATOM 1586 O O . ILE A 1 204 ? 4.75 -13.492 -19.484 1 96.31 204 ILE A O 1
ATOM 1590 N N . VAL A 1 205 ? 6.824 -13.195 -18.844 1 97.69 205 VAL A N 1
ATOM 1591 C CA . VAL A 1 205 ? 6.477 -13.008 -17.438 1 97.69 205 VAL A CA 1
ATOM 1592 C C . VAL A 1 205 ? 5.652 -11.734 -17.281 1 97.69 205 VAL A C 1
ATOM 1594 O O . VAL A 1 205 ? 4.688 -11.711 -16.516 1 97.69 205 VAL A O 1
ATOM 1597 N N . GLY A 1 206 ? 6.074 -10.688 -17.984 1 98.06 206 GLY A N 1
ATOM 1598 C CA . GLY A 1 206 ? 5.324 -9.438 -17.953 1 98.06 206 GLY A CA 1
ATOM 1599 C C . GLY A 1 206 ? 3.893 -9.594 -18.438 1 98.06 206 GLY A C 1
ATOM 1600 O O . GLY A 1 206 ? 2.961 -9.109 -17.781 1 98.06 206 GLY A O 1
ATOM 1601 N N . LEU A 1 207 ? 3.715 -10.297 -19.516 1 97.56 207 LEU A N 1
ATOM 1602 C CA . LEU A 1 207 ? 2.381 -10.5 -20.078 1 97.56 207 LEU A CA 1
ATOM 1603 C C . LEU A 1 207 ? 1.524 -11.352 -19.141 1 97.56 207 LEU A C 1
ATOM 1605 O O . LEU A 1 207 ? 0.351 -11.047 -18.922 1 97.56 207 LEU A O 1
ATOM 1609 N N . ALA A 1 208 ? 2.104 -12.406 -18.672 1 98.12 208 ALA A N 1
ATOM 1610 C CA . ALA A 1 208 ? 1.395 -13.234 -17.703 1 98.12 208 ALA A CA 1
ATOM 1611 C C . ALA A 1 208 ? 0.982 -12.422 -16.469 1 98.12 208 ALA A C 1
ATOM 1613 O O . ALA A 1 208 ? -0.121 -12.594 -15.953 1 98.12 208 ALA A O 1
ATOM 1614 N N . GLY A 1 209 ? 1.851 -11.523 -16.031 1 98.19 209 GLY A N 1
ATOM 1615 C CA . GLY A 1 209 ? 1.566 -10.68 -14.883 1 98.19 209 GLY A CA 1
ATOM 1616 C C . GLY A 1 209 ? 0.453 -9.68 -15.141 1 98.19 209 GLY A C 1
ATOM 1617 O O . GLY A 1 209 ? -0.348 -9.398 -14.25 1 98.19 209 GLY A O 1
ATOM 1618 N N . ILE A 1 210 ? 0.425 -9.18 -16.312 1 98.19 210 ILE A N 1
ATOM 1619 C CA . ILE A 1 210 ? -0.645 -8.258 -16.688 1 98.19 210 ILE A CA 1
ATOM 1620 C C . ILE A 1 210 ? -1.993 -8.969 -16.578 1 98.19 210 ILE A C 1
ATOM 1622 O O . ILE A 1 210 ? -2.938 -8.445 -15.992 1 98.19 210 ILE A O 1
ATOM 1626 N N . VAL A 1 211 ? -2.031 -10.156 -17.047 1 97.62 211 VAL A N 1
ATOM 1627 C CA . VAL A 1 211 ? -3.279 -10.914 -17.094 1 97.62 211 VAL A CA 1
ATOM 1628 C C . VAL A 1 211 ? -3.713 -11.266 -15.672 1 97.62 211 VAL A C 1
ATOM 1630 O O . VAL A 1 211 ? -4.867 -11.039 -15.297 1 97.62 211 VAL A O 1
ATOM 1633 N N . THR A 1 212 ? -2.812 -11.797 -14.914 1 97.88 212 THR A N 1
ATOM 1634 C CA . THR A 1 212 ? -3.178 -12.227 -13.57 1 97.88 212 THR A CA 1
ATOM 1635 C C . THR A 1 212 ? -3.523 -11.016 -12.695 1 97.88 212 THR A C 1
ATOM 1637 O O . THR A 1 212 ? -4.418 -11.094 -11.852 1 97.88 212 THR A O 1
ATOM 1640 N N . SER A 1 213 ? -2.816 -9.898 -12.883 1 97.38 213 SER A N 1
ATOM 1641 C CA . SER A 1 213 ? -3.146 -8.688 -12.141 1 97.38 213 SER A CA 1
ATOM 1642 C C . SER A 1 213 ? -4.531 -8.172 -12.508 1 97.38 213 SER A C 1
ATOM 1644 O O . SER A 1 213 ? -5.281 -7.715 -11.641 1 97.38 213 SER A O 1
ATOM 1646 N N . TRP A 1 214 ? -4.773 -8.258 -13.766 1 95.31 214 TRP A N 1
ATOM 1647 C CA . TRP A 1 214 ? -6.082 -7.82 -14.234 1 95.31 214 TRP A CA 1
ATOM 1648 C C . TRP A 1 214 ? -7.191 -8.68 -13.641 1 95.31 214 TRP A C 1
ATOM 1650 O O . TRP A 1 214 ? -8.219 -8.156 -13.195 1 95.31 214 TRP A O 1
ATOM 1660 N N . MET A 1 215 ? -7.008 -9.938 -13.617 1 94.75 215 MET A N 1
ATOM 1661 C CA . MET A 1 215 ? -7.98 -10.852 -13.023 1 94.75 215 MET A CA 1
ATOM 1662 C C . MET A 1 215 ? -8.219 -10.516 -11.555 1 94.75 215 MET A C 1
ATOM 1664 O O . MET A 1 215 ? -9.359 -10.484 -11.094 1 94.75 215 MET A O 1
ATOM 1668 N N . ASP A 1 216 ? -7.164 -10.195 -10.867 1 94.69 216 ASP A N 1
ATOM 1669 C CA . ASP A 1 216 ? -7.262 -9.883 -9.445 1 94.69 216 ASP A CA 1
ATOM 1670 C C . ASP A 1 216 ? -7.938 -8.531 -9.219 1 94.69 216 ASP A C 1
ATOM 1672 O O . ASP A 1 216 ? -8.672 -8.352 -8.25 1 94.69 216 ASP A O 1
ATOM 1676 N N . LEU A 1 217 ? -7.645 -7.625 -10.094 1 93.75 217 LEU A N 1
ATOM 1677 C CA . LEU A 1 217 ? -8.258 -6.305 -9.984 1 93.75 217 LEU A CA 1
ATOM 1678 C C . LEU A 1 217 ? -9.773 -6.391 -10.172 1 93.75 217 LEU A C 1
ATOM 1680 O O . LEU A 1 217 ? -10.531 -5.793 -9.398 1 93.75 217 LEU A O 1
ATOM 1684 N N . ILE A 1 218 ? -10.18 -7.133 -11.141 1 91.31 218 ILE A N 1
ATOM 1685 C CA . ILE A 1 218 ? -11.602 -7.285 -11.438 1 91.31 218 ILE A CA 1
ATOM 1686 C C . ILE A 1 218 ? -12.305 -7.965 -10.258 1 91.31 218 ILE A C 1
ATOM 1688 O O . ILE A 1 218 ? -13.438 -7.625 -9.922 1 91.31 218 ILE A O 1
ATOM 1692 N N . ALA A 1 219 ? -11.594 -8.836 -9.688 1 91.12 219 ALA A N 1
ATOM 1693 C CA . ALA A 1 219 ? -12.164 -9.547 -8.547 1 91.12 219 ALA A CA 1
ATOM 1694 C C . ALA A 1 219 ? -12.383 -8.609 -7.363 1 91.12 219 ALA A C 1
ATOM 1696 O O . ALA A 1 219 ? -13.133 -8.93 -6.438 1 91.12 219 ALA A O 1
ATOM 1697 N N . GLN A 1 220 ? -11.719 -7.426 -7.352 1 92.06 220 GLN A N 1
ATOM 1698 C CA . GLN A 1 220 ? -11.836 -6.48 -6.246 1 92.06 220 GLN A CA 1
ATOM 1699 C C . GLN A 1 220 ? -12.961 -5.477 -6.492 1 92.06 220 GLN A C 1
ATOM 1701 O O . GLN A 1 220 ? -13.312 -4.703 -5.602 1 92.06 220 GLN A O 1
ATOM 1706 N N . LEU A 1 221 ? -13.5 -5.477 -7.652 1 90.06 221 LEU A N 1
ATOM 1707 C CA . LEU A 1 221 ? -14.578 -4.543 -7.965 1 90.06 221 LEU A CA 1
ATOM 1708 C C . LEU A 1 221 ? -15.844 -4.895 -7.195 1 90.06 221 LEU A C 1
ATOM 1710 O O . LEU A 1 221 ? -16.094 -6.07 -6.914 1 90.06 221 LEU A O 1
ATOM 1714 N N . PRO A 1 222 ? -16.609 -3.834 -6.805 1 84.62 222 PRO A N 1
ATOM 1715 C CA . PRO A 1 222 ? -17.875 -4.105 -6.113 1 84.62 222 PRO A CA 1
ATOM 1716 C C . PRO A 1 222 ? -18.859 -4.879 -6.98 1 84.62 222 PRO A C 1
ATOM 1718 O O . PRO A 1 222 ? -18.844 -4.746 -8.203 1 84.62 222 PRO A O 1
ATOM 1721 N N . ALA A 1 223 ? -19.594 -5.742 -6.312 1 74.44 223 ALA A N 1
ATOM 1722 C CA . ALA A 1 223 ? -20.578 -6.539 -7.023 1 74.44 223 ALA A CA 1
ATOM 1723 C C . ALA A 1 223 ? -21.625 -5.645 -7.691 1 74.44 223 ALA A C 1
ATOM 1725 O O . ALA A 1 223 ? -22.031 -4.629 -7.125 1 74.44 223 ALA A O 1
ATOM 1726 N N . LYS A 1 224 ? -21.734 -5.738 -8.992 1 65.38 224 LYS A N 1
ATOM 1727 C CA . LYS A 1 224 ? -22.766 -4.984 -9.703 1 65.38 224 LYS A CA 1
ATOM 1728 C C . LYS A 1 224 ? -24.156 -5.363 -9.211 1 65.38 224 LYS A C 1
ATOM 1730 O O . LYS A 1 224 ? -24.406 -6.523 -8.883 1 65.38 224 LYS A O 1
ATOM 1735 N N . PRO A 1 225 ? -24.828 -4.383 -8.773 1 61.34 225 PRO A N 1
ATOM 1736 C CA . PRO A 1 225 ? -26.203 -4.707 -8.406 1 61.34 225 PRO A CA 1
ATOM 1737 C C . PRO A 1 225 ? -26.922 -5.543 -9.461 1 61.34 225 PRO A C 1
ATOM 1739 O O . PRO A 1 225 ? -26.609 -5.43 -10.656 1 61.34 225 PRO A O 1
ATOM 1742 N N . PRO A 1 226 ? -27.422 -6.605 -9.047 1 53.47 226 PRO A N 1
ATOM 1743 C CA . PRO A 1 226 ? -28.203 -7.363 -10.031 1 53.47 226 PRO A CA 1
ATOM 1744 C C . PRO A 1 226 ? -29.016 -6.469 -10.969 1 53.47 226 PRO A C 1
ATOM 1746 O O . PRO A 1 226 ? -29.516 -5.422 -10.547 1 53.47 226 PRO A O 1
ATOM 1749 N N . VAL A 1 227 ? -28.625 -6.449 -12.133 1 50.38 227 VAL A N 1
ATOM 1750 C CA . VAL A 1 227 ? -29.453 -5.715 -13.078 1 50.38 227 VAL A CA 1
ATOM 1751 C C . VAL A 1 227 ? -30.938 -5.992 -12.805 1 50.38 227 VAL A C 1
ATOM 1753 O O . VAL A 1 227 ? -31.359 -7.148 -12.766 1 50.38 227 VAL A O 1
ATOM 1756 N N . LYS A 1 228 ? -31.562 -5.027 -12.203 1 44.5 228 LYS A N 1
ATOM 1757 C CA . LYS A 1 228 ? -33 -5.148 -12.117 1 44.5 228 LYS A CA 1
ATOM 1758 C C . LYS A 1 228 ? -33.625 -5.469 -13.477 1 44.5 228 LYS A C 1
ATOM 1760 O O . LYS A 1 228 ? -33.438 -4.715 -14.438 1 44.5 228 LYS A O 1
ATOM 1765 N N . VAL A 1 229 ? -33.75 -6.691 -13.773 1 44.94 229 VAL A N 1
ATOM 1766 C CA . VAL A 1 229 ? -34.531 -7.062 -14.93 1 44.94 229 VAL A CA 1
ATOM 1767 C C . VAL A 1 229 ? -35.875 -6.312 -14.891 1 44.94 229 VAL A C 1
ATOM 1769 O O . VAL A 1 229 ? -36.594 -6.355 -13.883 1 44.94 229 VAL A O 1
ATOM 1772 N N . SER A 1 230 ? -35.906 -5.227 -15.641 1 42.72 230 SER A N 1
ATOM 1773 C CA . SER A 1 230 ? -37.188 -4.566 -15.789 1 42.72 230 SER A CA 1
ATOM 1774 C C . SER A 1 230 ? -38.281 -5.574 -16.109 1 42.72 230 SER A C 1
ATOM 1776 O O . SER A 1 230 ? -38.094 -6.461 -16.953 1 42.72 230 SER A O 1
ATOM 1778 N N . PRO A 1 231 ? -39.25 -5.719 -15.219 1 46.72 231 PRO A N 1
ATOM 1779 C CA . PRO A 1 231 ? -40.406 -6.551 -15.477 1 46.72 231 PRO A CA 1
ATOM 1780 C C . PRO A 1 231 ? -41.094 -6.227 -16.812 1 46.72 231 PRO A C 1
ATOM 1782 O O . PRO A 1 231 ? -42.125 -6.812 -17.141 1 46.72 231 PRO A O 1
ATOM 1785 N N . ASP A 1 232 ? -40.656 -5.188 -17.484 1 43.81 232 ASP A N 1
ATOM 1786 C CA . ASP A 1 232 ? -41.562 -4.664 -18.516 1 43.81 232 ASP A CA 1
ATOM 1787 C C . ASP A 1 232 ? -41.781 -5.68 -19.641 1 43.81 232 ASP A C 1
ATOM 1789 O O . ASP A 1 232 ? -42.562 -5.438 -20.562 1 43.81 232 ASP A O 1
ATOM 1793 N N . ALA A 1 233 ? -40.938 -6.613 -19.922 1 42.41 233 ALA A N 1
ATOM 1794 C CA . ALA A 1 233 ? -41.188 -7.277 -21.188 1 42.41 233 ALA A CA 1
ATOM 1795 C C . ALA A 1 233 ? -42.406 -8.203 -21.109 1 42.41 233 ALA A C 1
ATOM 1797 O O . ALA A 1 233 ? -42.812 -8.797 -22.109 1 42.41 233 ALA A O 1
ATOM 1798 N N . LYS A 1 234 ? -42.781 -8.5 -19.953 1 40.75 234 LYS A N 1
ATOM 1799 C CA . LYS A 1 234 ? -43.875 -9.469 -19.953 1 40.75 234 LYS A CA 1
ATOM 1800 C C . LYS A 1 234 ? -45.188 -8.797 -20.281 1 40.75 234 LYS A C 1
ATOM 1802 O O . LYS A 1 234 ? -46.188 -9.469 -20.5 1 40.75 234 LYS A O 1
ATOM 1807 N N . SER A 1 235 ? -45.281 -7.488 -20.125 1 42.22 235 SER A N 1
ATOM 1808 C CA . SER A 1 235 ? -46.625 -6.945 -20.266 1 42.22 235 SER A CA 1
ATOM 1809 C C . SER A 1 235 ? -47 -6.793 -21.734 1 42.22 235 SER A C 1
ATOM 1811 O O . SER A 1 235 ? -48.156 -6.457 -22.047 1 42.22 235 SER A O 1
ATOM 1813 N N . MET A 1 236 ? -46.094 -6.754 -22.75 1 37.62 236 MET A N 1
ATOM 1814 C CA . MET A 1 236 ? -46.594 -6.469 -24.094 1 37.62 236 MET A CA 1
ATOM 1815 C C . MET A 1 236 ? -47.188 -7.723 -24.734 1 37.62 236 MET A C 1
ATOM 1817 O O . MET A 1 236 ? -47.719 -7.668 -25.844 1 37.62 236 MET A O 1
ATOM 1821 N N . ALA A 1 237 ? -46.969 -8.875 -24.297 1 35.44 237 ALA A N 1
ATOM 1822 C CA . ALA A 1 237 ? -47.5 -10.016 -25.031 1 35.44 237 ALA A CA 1
ATOM 1823 C C . ALA A 1 237 ? -49 -10.219 -24.703 1 35.44 237 ALA A C 1
ATOM 1825 O O . ALA A 1 237 ? -49.594 -11.188 -25.172 1 35.44 237 ALA A O 1
ATOM 1826 N N . LYS A 1 238 ? -49.594 -9.305 -23.938 1 26.39 238 LYS A N 1
ATOM 1827 C CA . LYS A 1 238 ? -51.031 -9.492 -23.953 1 26.39 238 LYS A CA 1
ATOM 1828 C C . LYS A 1 238 ? -51.688 -8.633 -25.031 1 26.39 238 LYS A C 1
ATOM 1830 O O . LYS A 1 238 ? -51.344 -7.461 -25.203 1 26.39 238 LYS A O 1
ATOM 1835 N N . MET B 1 1 ? -7.324 13.172 29.719 1 31.22 1 MET B N 1
ATOM 1836 C CA . MET B 1 1 ? -6.305 12.727 28.781 1 31.22 1 MET B CA 1
ATOM 1837 C C . MET B 1 1 ? -6.617 11.32 28.266 1 31.22 1 MET B C 1
ATOM 1839 O O . MET B 1 1 ? -6.484 10.344 29 1 31.22 1 MET B O 1
ATOM 1843 N N . ALA B 1 2 ? -7.555 11.219 27.453 1 42.44 2 ALA B N 1
ATOM 1844 C CA . ALA B 1 2 ? -8.031 9.914 27.016 1 42.44 2 ALA B CA 1
ATOM 1845 C C . ALA B 1 2 ? -6.871 8.992 26.656 1 42.44 2 ALA B C 1
ATOM 1847 O O . ALA B 1 2 ? -5.898 9.414 26.031 1 42.44 2 ALA B O 1
ATOM 1848 N N . ASN B 1 3 ? -6.664 7.961 27.359 1 47.97 3 ASN B N 1
ATOM 1849 C CA . ASN B 1 3 ? -5.547 7.02 27.344 1 47.97 3 ASN B CA 1
ATOM 1850 C C . ASN B 1 3 ? -5.309 6.457 25.953 1 47.97 3 ASN B C 1
ATOM 1852 O O . ASN B 1 3 ? -6.148 5.723 25.422 1 47.97 3 ASN B O 1
ATOM 1856 N N . LEU B 1 4 ? -4.578 7.242 25.172 1 52.31 4 LEU B N 1
ATOM 1857 C CA . LEU B 1 4 ? -4.148 6.867 23.828 1 52.31 4 LEU B CA 1
ATOM 1858 C C . LEU B 1 4 ? -3.938 5.359 23.719 1 52.31 4 LEU B C 1
ATOM 1860 O O . LEU B 1 4 ? -4.059 4.789 22.641 1 52.31 4 LEU B O 1
ATOM 1864 N N . LEU B 1 5 ? -3.666 4.77 24.922 1 55.03 5 LEU B N 1
ATOM 1865 C CA . LEU B 1 5 ? -3.338 3.346 24.938 1 55.03 5 LEU B CA 1
ATOM 1866 C C . LEU B 1 5 ? -4.582 2.504 25.188 1 55.03 5 LEU B C 1
ATOM 1868 O O . LEU B 1 5 ? -4.547 1.279 25.062 1 55.03 5 LEU B O 1
ATOM 1872 N N . GLU B 1 6 ? -5.645 3.059 25.688 1 55.44 6 GLU B N 1
ATOM 1873 C CA . GLU B 1 6 ? -6.859 2.324 26.047 1 55.44 6 GLU B CA 1
ATOM 1874 C C . GLU B 1 6 ? -7.367 1.499 24.875 1 55.44 6 GLU B C 1
ATOM 1876 O O . GLU B 1 6 ? -7.738 0.335 25.031 1 55.44 6 GLU B O 1
ATOM 1881 N N . PRO B 1 7 ? -7.293 2.088 23.75 1 55 7 PRO B N 1
ATOM 1882 C CA . PRO B 1 7 ? -7.82 1.258 22.672 1 55 7 PRO B CA 1
ATOM 1883 C C . PRO B 1 7 ? -6.945 0.039 22.375 1 55 7 PRO B C 1
ATOM 1885 O O . PRO B 1 7 ? -7.438 -0.974 21.875 1 55 7 PRO B O 1
ATOM 1888 N N . LEU B 1 8 ? -5.691 0.121 22.672 1 59.5 8 LEU B N 1
ATOM 1889 C CA . LEU B 1 8 ? -4.797 -0.983 22.344 1 59.5 8 LEU B CA 1
ATOM 1890 C C . LEU B 1 8 ? -5.203 -2.252 23.078 1 59.5 8 LEU B C 1
ATOM 1892 O O . LEU B 1 8 ? -5.047 -3.357 22.562 1 59.5 8 LEU B O 1
ATOM 1896 N N . THR B 1 9 ? -5.633 -2.018 24.297 1 59.19 9 THR B N 1
ATOM 1897 C CA . THR B 1 9 ? -5.945 -3.199 25.094 1 59.19 9 THR B CA 1
ATOM 1898 C C . THR B 1 9 ? -7.176 -3.912 24.547 1 59.19 9 THR B C 1
ATOM 1900 O O . THR B 1 9 ? -7.387 -5.098 24.812 1 59.19 9 THR B O 1
ATOM 1903 N N . GLU B 1 10 ? -7.879 -3.256 23.641 1 68.56 10 GLU B N 1
ATOM 1904 C CA . GLU B 1 10 ? -9.141 -3.863 23.219 1 68.56 10 GLU B CA 1
ATOM 1905 C C . GLU B 1 10 ? -9.094 -4.25 21.75 1 68.56 10 GLU B C 1
ATOM 1907 O O . GLU B 1 10 ? -10.086 -4.738 21.203 1 68.56 10 GLU B O 1
ATOM 1912 N N . ILE B 1 11 ? -7.93 -4.059 21.25 1 78.81 11 ILE B N 1
ATOM 1913 C CA . ILE B 1 11 ? -7.879 -4.406 19.828 1 78.81 11 ILE B CA 1
ATOM 1914 C C . ILE B 1 11 ? -7.715 -5.918 19.672 1 78.81 11 ILE B C 1
ATOM 1916 O O . ILE B 1 11 ? -6.707 -6.484 20.109 1 78.81 11 ILE B O 1
ATOM 1920 N N . THR B 1 12 ? -8.68 -6.566 19.141 1 83.25 12 THR B N 1
ATOM 1921 C CA . THR B 1 12 ? -8.641 -8 18.859 1 83.25 12 THR B CA 1
ATOM 1922 C C . THR B 1 12 ? -7.91 -8.281 17.562 1 83.25 12 THR B C 1
ATOM 1924 O O . THR B 1 12 ? -7.629 -7.367 16.781 1 83.25 12 THR B O 1
ATOM 1927 N N . LEU B 1 13 ? -7.527 -9.461 17.406 1 84.56 13 LEU B N 1
ATOM 1928 C CA . LEU B 1 13 ? -6.898 -9.891 16.156 1 84.56 13 LEU B CA 1
ATOM 1929 C C . LEU B 1 13 ? -7.836 -9.68 14.977 1 84.56 13 LEU B C 1
ATOM 1931 O O . LEU B 1 13 ? -7.391 -9.344 13.875 1 84.56 13 LEU B O 1
ATOM 1935 N N . ALA B 1 14 ? -9.07 -9.898 15.258 1 85.31 14 ALA B N 1
ATOM 1936 C CA . ALA B 1 14 ? -10.07 -9.688 14.219 1 85.31 14 ALA B CA 1
ATOM 1937 C C . ALA B 1 14 ? -10.125 -8.219 13.797 1 85.31 14 ALA B C 1
ATOM 1939 O O . ALA B 1 14 ? -10.219 -7.91 12.602 1 85.31 14 ALA B O 1
ATOM 1940 N N . ASP B 1 15 ? -10 -7.328 14.789 1 89 15 ASP B N 1
ATOM 1941 C CA . ASP B 1 15 ? -9.969 -5.898 14.508 1 89 15 ASP B CA 1
ATOM 1942 C C . ASP B 1 15 ? -8.742 -5.523 13.672 1 89 15 ASP B C 1
ATOM 1944 O O . ASP B 1 15 ? -8.844 -4.738 12.734 1 89 15 ASP B O 1
ATOM 1948 N N . PHE B 1 16 ? -7.711 -6.141 14.109 1 90 16 PHE B N 1
ATOM 1949 C CA . PHE B 1 16 ? -6.457 -5.863 13.422 1 90 16 PHE B CA 1
ATOM 1950 C C . PHE B 1 16 ? -6.512 -6.355 11.977 1 90 16 PHE B C 1
ATOM 1952 O O . PHE B 1 16 ? -6.047 -5.668 11.062 1 90 16 PHE B O 1
ATOM 1959 N N . ASN B 1 17 ? -7.074 -7.477 11.727 1 88.69 17 ASN B N 1
ATOM 1960 C CA . ASN B 1 17 ? -7.211 -8.008 10.375 1 88.69 17 ASN B CA 1
ATOM 1961 C C . ASN B 1 17 ? -8.078 -7.105 9.508 1 88.69 17 ASN B C 1
ATOM 1963 O O . ASN B 1 17 ? -7.738 -6.832 8.359 1 88.69 17 ASN B O 1
ATOM 1967 N N . VAL B 1 18 ? -9.133 -6.668 10.086 1 88.94 18 VAL B N 1
ATOM 1968 C CA . VAL B 1 18 ? -10.023 -5.785 9.344 1 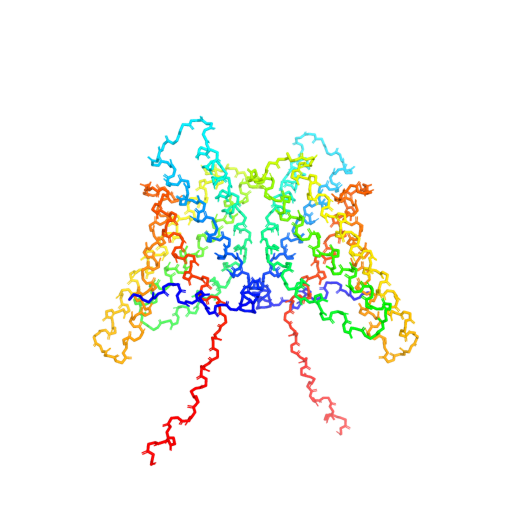88.94 18 VAL B CA 1
ATOM 1969 C C . VAL B 1 18 ? -9.305 -4.488 9 1 88.94 18 VAL B C 1
ATOM 1971 O O . VAL B 1 18 ? -9.414 -3.988 7.875 1 88.94 18 VAL B O 1
ATOM 1974 N N . LEU B 1 19 ? -8.578 -4.02 9.945 1 90.81 19 LEU B N 1
ATOM 1975 C CA . LEU B 1 19 ? -7.797 -2.803 9.734 1 90.81 19 LEU B CA 1
ATOM 1976 C C . LEU B 1 19 ? -6.84 -2.965 8.555 1 90.81 19 LEU B C 1
ATOM 1978 O O . LEU B 1 19 ? -6.738 -2.076 7.707 1 90.81 19 LEU B O 1
ATOM 1982 N N . CYS B 1 20 ? -6.309 -4.102 8.398 1 91 20 CYS B N 1
ATOM 1983 C CA . CYS B 1 20 ? -5.266 -4.328 7.406 1 91 20 CYS B CA 1
ATOM 1984 C C . CYS B 1 20 ? -5.871 -4.641 6.039 1 91 20 CYS B C 1
ATOM 1986 O O . CYS B 1 20 ? -5.152 -4.734 5.043 1 91 20 CYS B O 1
ATOM 1988 N N . THR B 1 21 ? -7.16 -4.754 5.961 1 91 21 THR B N 1
ATOM 1989 C CA . THR B 1 21 ? -7.812 -4.93 4.668 1 91 21 THR B CA 1
ATOM 1990 C C . THR B 1 21 ? -8.078 -3.584 4.004 1 91 21 THR B C 1
ATOM 1992 O O . THR B 1 21 ? -8.383 -3.521 2.812 1 91 21 THR B O 1
ATOM 1995 N N . LYS B 1 22 ? -7.906 -2.588 4.773 1 92.31 22 LYS B N 1
ATOM 1996 C CA . LYS B 1 22 ? -8.117 -1.235 4.266 1 92.31 22 LYS B CA 1
ATOM 1997 C C . LYS B 1 22 ? -6.805 -0.629 3.766 1 92.31 22 LYS B C 1
ATOM 1999 O O . LYS B 1 22 ? -5.773 -0.73 4.434 1 92.31 22 LYS B O 1
ATOM 2004 N N . ALA B 1 23 ? -6.879 0.019 2.627 1 92.81 23 ALA B N 1
ATOM 2005 C CA . ALA B 1 23 ? -5.688 0.69 2.111 1 92.81 23 ALA B CA 1
ATOM 2006 C C . ALA B 1 23 ? -5.16 1.72 3.107 1 92.81 23 ALA B C 1
ATOM 2008 O O . ALA B 1 23 ? -3.957 1.79 3.359 1 92.81 23 ALA B O 1
ATOM 2009 N N . GLU B 1 24 ? -6.027 2.453 3.717 1 93.19 24 GLU B N 1
ATOM 2010 C CA . GLU B 1 24 ? -5.645 3.469 4.691 1 93.19 24 GLU B CA 1
ATOM 2011 C C . GLU B 1 24 ? -5.047 2.834 5.945 1 93.19 24 GLU B C 1
ATOM 2013 O O . GLU B 1 24 ? -4.137 3.396 6.555 1 93.19 24 GLU B O 1
ATOM 2018 N N . GLY B 1 25 ? -5.625 1.768 6.336 1 93.44 25 GLY B N 1
ATOM 2019 C CA . GLY B 1 25 ? -5.09 1.082 7.504 1 93.44 25 GLY B CA 1
ATOM 2020 C C . GLY B 1 25 ? -3.637 0.672 7.34 1 93.44 25 GLY B C 1
ATOM 2021 O O . GLY B 1 25 ? -2.816 0.91 8.227 1 93.44 25 GLY B O 1
ATOM 2022 N N . ARG B 1 26 ? -3.34 0.11 6.23 1 93.69 26 ARG B N 1
ATOM 2023 C CA . ARG B 1 26 ? -1.969 -0.318 5.973 1 93.69 26 ARG B CA 1
ATOM 2024 C C . ARG B 1 26 ? -1.038 0.882 5.828 1 93.69 26 ARG B C 1
ATOM 2026 O O . ARG B 1 26 ? 0.115 0.834 6.262 1 93.69 26 ARG B O 1
ATOM 2033 N N . ASP B 1 27 ? -1.509 1.877 5.219 1 95.38 27 ASP B N 1
ATOM 2034 C CA . ASP B 1 27 ? -0.709 3.09 5.074 1 95.38 27 ASP B CA 1
ATOM 2035 C C . ASP B 1 27 ? -0.366 3.686 6.438 1 95.38 27 ASP B C 1
ATOM 2037 O O . ASP B 1 27 ? 0.778 4.074 6.68 1 95.38 27 ASP B O 1
ATOM 2041 N N . LYS B 1 28 ? -1.338 3.75 7.352 1 95.94 28 LYS B N 1
ATOM 2042 C CA . LYS B 1 28 ? -1.103 4.371 8.648 1 95.94 28 LYS B CA 1
ATOM 2043 C C . LYS B 1 28 ? -0.232 3.484 9.539 1 95.94 28 LYS B C 1
ATOM 2045 O O . LYS B 1 28 ? 0.522 3.982 10.375 1 95.94 28 LYS B O 1
ATOM 2050 N N . LEU B 1 29 ? -0.351 2.213 9.32 1 94.88 29 LEU B N 1
ATOM 2051 C CA . LEU B 1 29 ? 0.571 1.308 10 1 94.88 29 LEU B CA 1
ATOM 2052 C C . LEU B 1 29 ? 2.004 1.544 9.539 1 94.88 29 LEU B C 1
ATOM 2054 O O . LEU B 1 29 ? 2.922 1.62 10.359 1 94.88 29 LEU B O 1
ATOM 2058 N N . ALA B 1 30 ? 2.146 1.632 8.25 1 95.88 30 ALA B N 1
ATOM 2059 C CA . ALA B 1 30 ? 3.467 1.923 7.699 1 95.88 30 ALA B CA 1
ATOM 2060 C C . ALA B 1 30 ? 3.979 3.275 8.188 1 95.88 30 ALA B C 1
ATOM 2062 O O . ALA B 1 30 ? 5.168 3.426 8.477 1 95.88 30 ALA B O 1
ATOM 2063 N N . ARG B 1 31 ? 3.074 4.191 8.281 1 97.56 31 ARG B N 1
ATOM 2064 C CA . ARG B 1 31 ? 3.436 5.523 8.758 1 97.56 31 ARG B CA 1
ATOM 2065 C C . ARG B 1 31 ? 3.908 5.477 10.203 1 97.56 31 ARG B C 1
ATOM 2067 O O . ARG B 1 31 ? 4.883 6.137 10.57 1 97.56 31 ARG B O 1
ATOM 2074 N N . LEU B 1 32 ? 3.25 4.781 10.969 1 97.44 32 LEU B N 1
ATOM 2075 C CA . LEU B 1 32 ? 3.646 4.625 12.359 1 97.44 32 LEU B CA 1
ATOM 2076 C C . LEU B 1 32 ? 5.059 4.062 12.469 1 97.44 32 LEU B C 1
ATOM 2078 O O . LEU B 1 32 ? 5.879 4.574 13.234 1 97.44 32 LEU B O 1
ATOM 2082 N N . CYS B 1 33 ? 5.332 3.045 11.703 1 96.94 33 CYS B N 1
ATOM 2083 C CA . CYS B 1 33 ? 6.664 2.445 11.695 1 96.94 33 CYS B CA 1
ATOM 2084 C C . CYS B 1 33 ? 7.703 3.434 11.188 1 96.94 33 CYS B C 1
ATOM 2086 O O . CYS B 1 33 ? 8.812 3.5 11.711 1 96.94 33 CYS B O 1
ATOM 2088 N N . GLN B 1 34 ? 7.352 4.172 10.195 1 97.62 34 GLN B N 1
ATOM 2089 C CA . GLN B 1 34 ? 8.25 5.18 9.641 1 97.62 34 GLN B CA 1
ATOM 2090 C C . GLN B 1 34 ? 8.648 6.203 10.695 1 97.62 34 GLN B C 1
ATOM 2092 O O . GLN B 1 34 ? 9.828 6.539 10.828 1 97.62 34 GLN B O 1
ATOM 2097 N N . TYR B 1 35 ? 7.707 6.672 11.453 1 98.25 35 TYR B N 1
ATOM 2098 C CA . TYR B 1 35 ? 7.98 7.758 12.383 1 98.25 35 TYR B CA 1
ATOM 2099 C C . TYR B 1 35 ? 8.586 7.227 13.68 1 98.25 35 TYR B C 1
ATOM 2101 O O . TYR B 1 35 ? 9.312 7.945 14.367 1 98.25 35 TYR B O 1
ATOM 2109 N N . LEU B 1 36 ? 8.281 5.961 14.008 1 97.88 36 LEU B N 1
ATOM 2110 C CA . LEU B 1 36 ? 9.07 5.312 15.047 1 97.88 36 LEU B CA 1
ATOM 2111 C C . LEU B 1 36 ? 10.555 5.297 14.688 1 97.88 36 LEU B C 1
ATOM 2113 O O . LEU B 1 36 ? 11.406 5.621 15.516 1 97.88 36 LEU B O 1
ATOM 2117 N N . ALA B 1 37 ? 10.828 4.934 13.445 1 97.62 37 ALA B N 1
ATOM 2118 C CA . ALA B 1 37 ? 12.211 4.938 12.969 1 97.62 37 ALA B CA 1
ATOM 2119 C C . ALA B 1 37 ? 12.805 6.34 13.016 1 97.62 37 ALA B C 1
ATOM 2121 O O . ALA B 1 37 ? 13.953 6.523 13.414 1 97.62 37 ALA B O 1
ATOM 2122 N N . ARG B 1 38 ? 12.023 7.293 12.664 1 97.69 38 ARG B N 1
ATOM 2123 C CA . ARG B 1 38 ? 12.508 8.672 12.672 1 97.69 38 ARG B CA 1
ATOM 2124 C C . ARG B 1 38 ? 12.805 9.133 14.094 1 97.69 38 ARG B C 1
ATOM 2126 O O . ARG B 1 38 ? 13.773 9.859 14.32 1 97.69 38 ARG B O 1
ATOM 2133 N N . ALA B 1 39 ? 11.945 8.797 15.016 1 97.56 39 ALA B N 1
ATOM 2134 C CA . ALA B 1 39 ? 12.195 9.133 16.422 1 97.56 39 ALA B CA 1
ATOM 2135 C C . ALA B 1 39 ? 13.516 8.547 16.906 1 97.56 39 ALA B C 1
ATOM 2137 O O . ALA B 1 39 ? 14.25 9.188 17.656 1 97.56 39 ALA B O 1
ATOM 2138 N N . ILE B 1 40 ? 13.781 7.348 16.453 1 96.25 40 ILE B N 1
ATOM 2139 C CA . ILE B 1 40 ? 15.039 6.699 16.812 1 96.25 40 ILE B CA 1
ATOM 2140 C C . ILE B 1 40 ? 16.203 7.465 16.203 1 96.25 40 ILE B C 1
ATOM 2142 O O . ILE B 1 40 ? 17.203 7.738 16.875 1 96.25 40 ILE B O 1
ATOM 2146 N N . VAL B 1 41 ? 16.078 7.832 14.961 1 95.75 41 VAL B N 1
ATOM 2147 C CA . VAL B 1 41 ? 17.125 8.609 14.289 1 95.75 41 VAL B CA 1
ATOM 2148 C C . VAL B 1 41 ? 17.375 9.906 15.062 1 95.75 41 VAL B C 1
ATOM 2150 O O . VAL B 1 41 ? 18.516 10.266 15.328 1 95.75 41 VAL B O 1
ATOM 2153 N N . GLY B 1 42 ? 16.297 10.57 15.414 1 95 42 GLY B N 1
ATOM 2154 C CA . GLY B 1 42 ? 16.422 11.812 16.172 1 95 42 GLY B CA 1
ATOM 2155 C C . GLY B 1 42 ? 17.016 11.617 17.547 1 95 42 GLY B C 1
ATOM 2156 O O . GLY B 1 42 ? 17.844 12.414 17.984 1 95 42 GLY B O 1
ATOM 2157 N N . GLY B 1 43 ? 16.578 10.625 18.234 1 93.38 43 GLY B N 1
ATOM 2158 C CA . GLY B 1 43 ? 17.125 10.328 19.547 1 93.38 43 GLY B CA 1
ATOM 2159 C C . GLY B 1 43 ? 18.609 10.008 19.531 1 93.38 43 GLY B C 1
ATOM 2160 O O . GLY B 1 43 ? 19.359 10.438 20.406 1 93.38 43 GLY B O 1
ATOM 2161 N N . MET B 1 44 ? 19.031 9.312 18.562 1 92.12 44 MET B N 1
ATOM 2162 C CA . MET B 1 44 ? 20.438 8.938 18.438 1 92.12 44 MET B CA 1
ATOM 2163 C C . MET B 1 44 ? 21.281 10.141 18.031 1 92.12 44 MET B C 1
ATOM 2165 O O . MET B 1 44 ? 22.469 10.219 18.375 1 92.12 44 MET B O 1
ATOM 2169 N N . ALA B 1 45 ? 20.656 11 17.266 1 87.06 45 ALA B N 1
ATOM 2170 C CA . ALA B 1 45 ? 21.391 12.211 16.891 1 87.06 45 ALA B CA 1
ATOM 2171 C C . ALA B 1 45 ? 21.75 13.047 18.109 1 87.06 45 ALA B C 1
ATOM 2173 O O . ALA B 1 45 ? 22.797 13.68 18.156 1 87.06 45 ALA B O 1
ATOM 2174 N N . VAL B 1 46 ? 20.969 13.023 19.094 1 86.94 46 VAL B N 1
ATOM 2175 C CA . VAL B 1 46 ? 21.219 13.758 20.328 1 86.94 46 VAL B CA 1
ATOM 2176 C C . VAL B 1 46 ? 22.328 13.07 21.125 1 86.94 46 VAL B C 1
ATOM 2178 O O . VAL B 1 46 ? 23.172 13.742 21.734 1 86.94 46 VAL B O 1
ATOM 2181 N N . ARG B 1 47 ? 22.344 11.773 21.047 1 85.12 47 ARG B N 1
ATOM 2182 C CA . ARG B 1 47 ? 23.328 11.008 21.781 1 85.12 47 ARG B CA 1
ATOM 2183 C C . ARG B 1 47 ? 24.688 11.031 21.078 1 85.12 47 ARG B C 1
ATOM 2185 O O . ARG B 1 47 ? 25.719 10.812 21.703 1 85.12 47 ARG B O 1
ATOM 2192 N N . ALA B 1 48 ? 24.719 11.352 19.859 1 81.94 48 ALA B N 1
ATOM 2193 C CA . ALA B 1 48 ? 25.922 11.43 19.047 1 81.94 48 ALA B CA 1
ATOM 2194 C C . ALA B 1 48 ? 26.812 10.203 19.234 1 81.94 48 ALA B C 1
ATOM 2196 O O . ALA B 1 48 ? 27.922 10.32 19.75 1 81.94 48 ALA B O 1
ATOM 2197 N N . PRO B 1 49 ? 26.25 9.102 18.797 1 81.75 49 PRO B N 1
ATOM 2198 C CA . PRO B 1 49 ? 27.031 7.883 19.047 1 81.75 49 PRO B CA 1
ATOM 2199 C C . PRO B 1 49 ? 28.328 7.824 18.25 1 81.75 49 PRO B C 1
ATOM 2201 O O . PRO B 1 49 ? 28.422 8.453 17.188 1 81.75 49 PRO B O 1
ATOM 2204 N N . THR B 1 50 ? 29.312 7.086 18.812 1 83.06 50 THR B N 1
ATOM 2205 C CA . THR B 1 50 ? 30.578 6.895 18.125 1 83.06 50 THR B CA 1
ATOM 2206 C C . THR B 1 50 ? 30.422 5.957 16.938 1 83.06 50 THR B C 1
ATOM 2208 O O . THR B 1 50 ? 29.609 5.031 16.969 1 83.06 50 THR B O 1
ATOM 2211 N N . SER B 1 51 ? 31.172 6.285 15.953 1 85.38 51 SER B N 1
ATOM 2212 C CA . SER B 1 51 ? 31.141 5.477 14.742 1 85.38 51 SER B CA 1
ATOM 2213 C C . SER B 1 51 ? 31.422 4.008 15.047 1 85.38 51 SER B C 1
ATOM 2215 O O . SER B 1 51 ? 32.312 3.697 15.828 1 85.38 51 SER B O 1
ATOM 2217 N N . GLY B 1 52 ? 30.609 3.111 14.547 1 85.56 52 GLY B N 1
ATOM 2218 C CA . GLY B 1 52 ? 30.828 1.683 14.719 1 85.56 52 GLY B CA 1
ATOM 2219 C C . GLY B 1 52 ? 30.125 1.118 15.938 1 85.56 52 GLY B C 1
ATOM 2220 O O . GLY B 1 52 ? 30.062 -0.101 16.109 1 85.56 52 GLY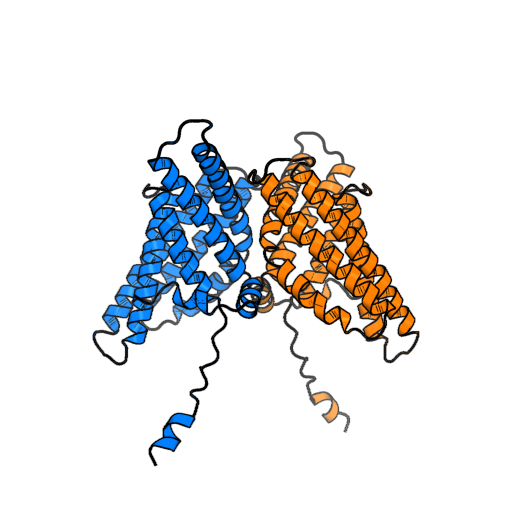 B O 1
ATOM 2221 N N . SER B 1 53 ? 29.641 1.977 16.781 1 87.38 53 SER B N 1
ATOM 2222 C CA . SER B 1 53 ? 28.938 1.53 17.984 1 87.38 53 SER B CA 1
ATOM 2223 C C . SER B 1 53 ? 27.578 0.925 17.641 1 87.38 53 SER B C 1
ATOM 2225 O O . SER B 1 53 ? 27.109 1.069 16.516 1 87.38 53 SER B O 1
ATOM 2227 N N . LEU B 1 54 ? 27.094 0.194 18.578 1 86.44 54 LEU B N 1
ATOM 2228 C CA . LEU B 1 54 ? 25.766 -0.411 18.422 1 86.44 54 LEU B CA 1
ATOM 2229 C C . LEU B 1 54 ? 24.719 0.654 18.156 1 86.44 54 LEU B C 1
ATOM 2231 O O . LEU B 1 54 ? 23.797 0.438 17.359 1 86.44 54 LEU B O 1
ATOM 2235 N N . PHE B 1 55 ? 24.891 1.751 18.781 1 88.94 55 PHE B N 1
ATOM 2236 C CA . PHE B 1 55 ? 23.938 2.84 18.625 1 88.94 55 PHE B CA 1
ATOM 2237 C C . PHE B 1 55 ? 24.047 3.467 17.234 1 88.94 55 PHE B C 1
ATOM 2239 O O . PHE B 1 55 ? 23.047 3.889 16.656 1 88.94 55 PHE B O 1
ATOM 2246 N N . ALA B 1 56 ? 25.219 3.521 16.75 1 90.69 56 ALA B N 1
ATOM 2247 C CA . ALA B 1 56 ? 25.422 4.027 15.391 1 90.69 56 ALA B CA 1
ATOM 2248 C C . ALA B 1 56 ? 24.797 3.096 14.359 1 90.69 56 ALA B C 1
ATOM 2250 O O . ALA B 1 56 ? 24.219 3.555 13.375 1 90.69 56 ALA B O 1
ATOM 2251 N N . LYS B 1 57 ? 25 1.879 14.594 1 89.75 57 LYS B N 1
ATOM 2252 C CA . LYS B 1 57 ? 24.391 0.89 13.703 1 89.75 57 LYS B CA 1
ATOM 2253 C C . LYS B 1 57 ? 22.875 0.981 13.727 1 89.75 57 LYS B C 1
ATOM 2255 O O . LYS B 1 57 ? 22.219 0.923 12.688 1 89.75 57 LYS B O 1
ATOM 2260 N N . LEU B 1 58 ? 22.359 1.13 14.891 1 91.25 58 LEU B N 1
ATOM 2261 C CA . LEU B 1 58 ? 20.906 1.268 15.055 1 91.25 58 LEU B CA 1
ATOM 2262 C C . LEU B 1 58 ? 20.391 2.506 14.336 1 91.25 58 LEU B C 1
ATOM 2264 O O . LEU B 1 58 ? 19.328 2.465 13.703 1 91.25 58 LEU B O 1
ATOM 2268 N N . GLU B 1 59 ? 21.078 3.562 14.469 1 93.94 59 GLU B N 1
ATOM 2269 C CA . GLU B 1 59 ? 20.688 4.789 13.766 1 93.94 59 GLU B CA 1
ATOM 2270 C C . GLU B 1 59 ? 20.703 4.586 12.258 1 93.94 59 GLU B C 1
ATOM 2272 O O . GLU B 1 59 ? 19.797 5.059 11.562 1 93.94 59 GLU B O 1
ATOM 2277 N N . GLY B 1 60 ? 21.688 3.926 11.781 1 93.12 60 GLY B N 1
ATOM 2278 C CA . GLY B 1 60 ? 21.781 3.648 10.359 1 93.12 60 GLY B CA 1
ATOM 2279 C C . GLY B 1 60 ? 20.625 2.805 9.852 1 93.12 60 GLY B C 1
ATOM 2280 O O . GLY B 1 60 ? 20.047 3.104 8.805 1 93.12 60 GLY B O 1
ATOM 2281 N N . HIS B 1 61 ? 20.297 1.784 10.617 1 93.69 61 HIS B N 1
ATOM 2282 C CA . HIS B 1 61 ? 19.156 0.94 10.258 1 93.69 61 HIS B CA 1
ATOM 2283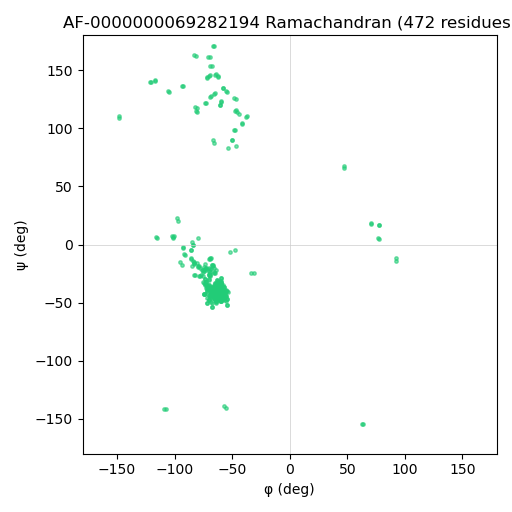 C C . HIS B 1 61 ? 17.859 1.733 10.281 1 93.69 61 HIS B C 1
ATOM 2285 O O . HIS B 1 61 ? 17.047 1.622 9.359 1 93.69 61 HIS B O 1
ATOM 2291 N N . ALA B 1 62 ? 17.719 2.508 11.305 1 95.62 62 ALA B N 1
ATOM 2292 C CA . ALA B 1 62 ? 16.5 3.305 11.445 1 95.62 62 ALA B CA 1
ATOM 2293 C C . ALA B 1 62 ? 16.359 4.305 10.305 1 95.62 62 ALA B C 1
ATOM 2295 O O . ALA B 1 62 ? 15.258 4.539 9.805 1 95.62 62 ALA B O 1
ATOM 2296 N N . ARG B 1 63 ? 17.438 4.883 9.922 1 96.06 63 ARG B N 1
ATOM 2297 C CA . ARG B 1 63 ? 17.438 5.832 8.812 1 96.06 63 ARG B CA 1
ATOM 2298 C C . ARG B 1 63 ? 17.016 5.148 7.516 1 96.06 63 ARG B C 1
ATOM 2300 O O . ARG B 1 63 ? 16.219 5.699 6.746 1 96.06 63 ARG B O 1
ATOM 2307 N N . THR B 1 64 ? 17.5 3.988 7.332 1 95.12 64 THR B N 1
ATOM 2308 C CA . THR B 1 64 ? 17.125 3.23 6.141 1 95.12 64 THR B CA 1
ATOM 2309 C C . THR B 1 64 ? 15.633 2.92 6.141 1 95.12 64 THR B C 1
ATOM 2311 O O . THR B 1 64 ? 14.953 3.109 5.125 1 95.12 64 THR B O 1
ATOM 2314 N N . VAL B 1 65 ? 15.148 2.492 7.234 1 95 65 VAL B N 1
ATOM 2315 C CA . VAL B 1 65 ? 13.734 2.145 7.359 1 95 65 VAL B CA 1
ATOM 2316 C C . VAL B 1 65 ? 12.875 3.383 7.117 1 95 65 VAL B C 1
ATOM 2318 O O . VAL B 1 65 ? 11.891 3.326 6.375 1 95 65 VAL B O 1
ATOM 2321 N N . MET B 1 66 ? 13.281 4.441 7.762 1 96 66 MET B N 1
ATOM 2322 C CA . MET B 1 66 ? 12.555 5.699 7.633 1 96 66 MET B CA 1
ATOM 2323 C C . MET B 1 66 ? 12.43 6.109 6.168 1 96 66 MET B C 1
ATOM 2325 O O . MET B 1 66 ? 11.344 6.453 5.703 1 96 66 MET B O 1
ATOM 2329 N N . VAL B 1 67 ? 13.492 6 5.426 1 93.69 67 VAL B N 1
ATOM 2330 C CA . VAL B 1 67 ? 13.523 6.453 4.039 1 93.69 67 VAL B CA 1
ATOM 2331 C C . VAL B 1 67 ? 12.75 5.473 3.158 1 93.69 67 VAL B C 1
ATOM 2333 O O . VAL B 1 67 ? 11.977 5.891 2.295 1 93.69 67 VAL B O 1
ATOM 2336 N N . GLN B 1 68 ? 12.93 4.188 3.391 1 93.62 68 GLN B N 1
ATOM 2337 C CA . GLN B 1 68 ? 12.258 3.174 2.588 1 93.62 68 GLN B CA 1
ATOM 2338 C C . GLN B 1 68 ? 10.742 3.236 2.779 1 93.62 68 GLN B C 1
ATOM 2340 O O . GLN B 1 68 ? 9.984 3.115 1.814 1 93.62 68 GLN B O 1
ATOM 2345 N N . LEU B 1 69 ? 10.352 3.428 3.959 1 95.56 69 LEU B N 1
ATOM 2346 C CA . LEU B 1 69 ? 8.914 3.467 4.234 1 95.56 69 LEU B CA 1
ATOM 2347 C C . LEU B 1 69 ? 8.297 4.75 3.693 1 95.56 69 LEU B C 1
ATOM 2349 O O . LEU B 1 69 ? 7.152 4.746 3.232 1 95.56 69 LEU B O 1
ATOM 2353 N N . ALA B 1 70 ? 9.023 5.891 3.795 1 94.5 70 ALA B N 1
ATOM 2354 C CA . ALA B 1 70 ? 8.523 7.125 3.197 1 94.5 70 ALA B CA 1
ATOM 2355 C C . ALA B 1 70 ? 8.289 6.953 1.699 1 94.5 70 ALA B C 1
ATOM 2357 O O . ALA B 1 70 ? 7.293 7.441 1.161 1 94.5 70 ALA B O 1
ATOM 2358 N N . SER B 1 71 ? 9.188 6.242 1.097 1 92.56 71 SER B N 1
ATOM 2359 C CA . SER B 1 71 ? 9.078 5.996 -0.336 1 92.56 71 SER B CA 1
ATOM 2360 C C . SER B 1 71 ? 7.934 5.027 -0.639 1 92.56 71 SER B C 1
ATOM 2362 O O . SER B 1 71 ? 7.145 5.262 -1.558 1 92.56 71 SER B O 1
ATOM 2364 N N . ALA B 1 72 ? 7.879 3.973 0.102 1 93.44 72 ALA B N 1
ATOM 2365 C CA . ALA B 1 72 ? 6.836 2.977 -0.121 1 93.44 72 ALA B CA 1
ATOM 2366 C C . ALA B 1 72 ? 5.449 3.584 0.075 1 93.44 72 ALA B C 1
ATOM 2368 O O . ALA B 1 72 ? 4.508 3.242 -0.647 1 93.44 72 ALA B O 1
ATOM 2369 N N . ARG B 1 73 ? 5.32 4.438 0.991 1 94.25 73 ARG B N 1
ATOM 2370 C CA . ARG B 1 73 ? 4.027 5.027 1.321 1 94.25 73 ARG B CA 1
ATOM 2371 C C . ARG B 1 73 ? 3.504 5.879 0.169 1 94.25 73 ARG B C 1
ATOM 2373 O O . ARG B 1 73 ? 2.303 6.137 0.078 1 94.25 73 ARG B O 1
ATOM 2380 N N . ARG B 1 74 ? 4.312 6.336 -0.626 1 93 74 ARG B N 1
ATOM 2381 C CA . ARG B 1 74 ? 3.848 7.117 -1.769 1 93 74 ARG B CA 1
ATOM 2382 C C . ARG B 1 74 ? 2.986 6.266 -2.695 1 93 74 ARG B C 1
ATOM 2384 O O . ARG B 1 74 ? 2.029 6.766 -3.293 1 93 74 ARG B O 1
ATOM 2391 N N . THR B 1 75 ? 3.273 4.984 -2.73 1 92.25 75 THR B N 1
ATOM 2392 C CA . THR B 1 75 ? 2.432 4.098 -3.523 1 92.25 75 THR B CA 1
ATOM 2393 C C . THR B 1 75 ? 1.138 3.773 -2.783 1 92.25 75 THR B C 1
ATOM 2395 O O . THR B 1 75 ? 0.101 3.537 -3.406 1 92.25 75 THR B O 1
ATOM 2398 N N . HIS B 1 76 ? 1.219 3.826 -1.469 1 92.88 76 HIS B N 1
ATOM 2399 C CA . HIS B 1 76 ? 0.016 3.643 -0.664 1 92.88 76 HIS B CA 1
ATOM 2400 C C . HIS B 1 76 ? -0.959 4.797 -0.858 1 92.88 76 HIS B C 1
ATOM 2402 O O . HIS B 1 76 ? -2.156 4.656 -0.605 1 92.88 76 HIS B O 1
ATOM 2408 N N . ARG B 1 77 ? -0.451 5.871 -1.372 1 92.44 77 ARG B N 1
ATOM 2409 C CA . ARG B 1 77 ? -1.297 7.055 -1.485 1 92.44 77 ARG B CA 1
ATOM 2410 C C . ARG B 1 77 ? -1.816 7.223 -2.908 1 92.44 77 ARG B C 1
ATOM 2412 O O . ARG B 1 77 ? -2.553 8.172 -3.199 1 92.44 77 ARG B O 1
ATOM 2419 N N . TRP B 1 78 ? -1.504 6.246 -3.67 1 92.75 78 TRP B N 1
ATOM 2420 C CA . TRP B 1 78 ? -2.025 6.32 -5.031 1 92.75 78 TRP B CA 1
ATOM 2421 C C . TRP B 1 78 ? -3.547 6.426 -5.023 1 92.75 78 TRP B C 1
ATOM 2423 O O . TRP B 1 78 ? -4.219 5.746 -4.242 1 92.75 78 TRP B O 1
ATOM 2433 N N . CYS B 1 79 ? -4.137 7.324 -5.816 1 91 79 CYS B N 1
ATOM 2434 C CA . CYS B 1 79 ? -5.559 7.461 -6.105 1 91 79 CYS B CA 1
ATOM 2435 C C . CYS B 1 79 ? -6.289 8.133 -4.949 1 91 79 CYS B C 1
ATOM 2437 O O . CYS B 1 79 ? -7.512 8.281 -4.984 1 91 79 CYS B O 1
ATOM 2439 N N . LYS B 1 80 ? -5.539 8.555 -3.971 1 92.88 80 LYS B N 1
ATOM 2440 C CA . LYS B 1 80 ? -6.184 9.203 -2.834 1 92.88 80 LYS B CA 1
ATOM 2441 C C . LYS B 1 80 ? -6.68 10.602 -3.203 1 92.88 80 LYS B C 1
ATOM 2443 O O . LYS B 1 80 ? -7.523 11.172 -2.51 1 92.88 80 LYS B O 1
ATOM 2448 N N . GLU B 1 81 ? -6.141 11.188 -4.262 1 94.12 81 GLU B N 1
ATOM 2449 C CA . GLU B 1 81 ? -6.543 12.523 -4.684 1 94.12 81 GLU B CA 1
ATOM 2450 C C . GLU B 1 81 ? -7.93 12.508 -5.32 1 94.12 81 GLU B C 1
ATOM 2452 O O . GLU B 1 81 ? -8.633 13.523 -5.312 1 94.12 81 GLU B O 1
ATOM 2457 N N . PHE B 1 82 ? -8.328 11.398 -5.773 1 92.12 82 PHE B N 1
ATOM 2458 C CA . PHE B 1 82 ? -9.555 11.352 -6.566 1 92.12 82 PHE B CA 1
ATOM 2459 C C . PHE B 1 82 ? -10.766 11.68 -5.711 1 92.12 82 PHE B C 1
ATOM 2461 O O . PHE B 1 82 ? -11.531 12.594 -6.031 1 92.12 82 PHE B O 1
ATOM 2468 N N . PRO B 1 83 ? -10.898 10.945 -4.629 1 91.62 83 PRO B N 1
ATOM 2469 C CA . PRO B 1 83 ? -12.039 11.344 -3.789 1 91.62 83 PRO B CA 1
ATOM 2470 C C . PRO B 1 83 ? -11.938 12.781 -3.299 1 91.62 83 PRO B C 1
ATOM 2472 O O . PRO B 1 83 ? -12.953 13.453 -3.123 1 91.62 83 PRO B O 1
ATOM 2475 N N . VAL B 1 84 ? -10.789 13.227 -3.055 1 94.12 84 VAL B N 1
ATOM 2476 C CA . VAL B 1 84 ? -10.594 14.594 -2.59 1 94.12 84 VAL B CA 1
ATOM 2477 C C . VAL B 1 84 ? -11.047 15.57 -3.67 1 94.12 84 VAL B C 1
ATOM 2479 O O . VAL B 1 84 ? -11.836 16.484 -3.398 1 94.12 84 VAL B O 1
ATOM 2482 N N . ILE B 1 85 ? -10.609 15.336 -4.836 1 95.56 85 ILE B N 1
ATOM 2483 C CA . ILE B 1 85 ? -10.945 16.219 -5.949 1 95.56 85 ILE B CA 1
ATOM 2484 C C . ILE B 1 85 ? -12.445 16.156 -6.219 1 95.56 85 ILE B C 1
ATOM 2486 O O . ILE B 1 85 ? -13.086 17.172 -6.48 1 95.56 85 ILE B O 1
ATOM 2490 N N . GLN B 1 86 ? -12.992 15.023 -6.086 1 93.62 86 GLN B N 1
ATOM 2491 C CA . GLN B 1 86 ? -14.414 14.828 -6.367 1 93.62 86 GLN B CA 1
ATOM 2492 C C . GLN B 1 86 ? -15.281 15.523 -5.328 1 93.62 86 GLN B C 1
ATOM 2494 O O . GLN B 1 86 ? -16.453 15.828 -5.59 1 93.62 86 GLN B O 1
ATOM 2499 N N . SER B 1 87 ? -14.766 15.734 -4.227 1 94.19 87 SER B N 1
ATOM 2500 C CA . SER B 1 87 ? -15.547 16.359 -3.162 1 94.19 87 SER B CA 1
ATOM 2501 C C . SER B 1 87 ? -15.562 17.875 -3.299 1 94.19 87 SER B C 1
ATOM 2503 O O . SER B 1 87 ? -16.375 18.547 -2.674 1 94.19 87 SER B O 1
ATOM 2505 N N . ILE B 1 88 ? -14.688 18.469 -4.09 1 96 88 ILE B N 1
ATOM 2506 C CA . ILE B 1 88 ? -14.469 19.922 -4.141 1 96 88 ILE B CA 1
ATOM 2507 C C . ILE B 1 88 ? -15.727 20.609 -4.664 1 96 88 ILE B C 1
ATOM 2509 O O . ILE B 1 88 ? -16.188 21.594 -4.086 1 96 88 ILE B O 1
ATOM 2513 N N . PRO B 1 89 ? -16.406 20.141 -5.711 1 96.19 89 PRO B N 1
ATOM 2514 C CA . PRO B 1 89 ? -17.609 20.812 -6.211 1 96.19 89 PRO B CA 1
ATOM 2515 C C . PRO B 1 89 ? -18.719 20.906 -5.16 1 96.19 89 PRO B C 1
ATOM 2517 O O . PRO B 1 89 ? -19.438 21.906 -5.109 1 96.19 89 PRO B O 1
ATOM 2520 N N . GLN B 1 90 ? -18.828 19.984 -4.344 1 96.25 90 GLN B N 1
ATOM 2521 C CA . GLN B 1 90 ? -19.875 19.969 -3.318 1 96.25 90 GLN B CA 1
ATOM 2522 C C . GLN B 1 90 ? -19.609 21.047 -2.262 1 96.25 90 GLN B C 1
ATOM 2524 O O . GLN B 1 90 ? -20.531 21.5 -1.594 1 96.25 90 GLN B O 1
ATOM 2529 N N . LEU B 1 91 ? -18.375 21.375 -2.135 1 96.62 91 LEU B N 1
ATOM 2530 C CA . LEU B 1 91 ? -18.016 22.344 -1.106 1 96.62 91 LEU B CA 1
ATOM 2531 C C . LEU B 1 91 ? -18.547 23.734 -1.46 1 96.62 91 LEU B C 1
ATOM 2533 O O . LEU B 1 91 ? -18.719 24.578 -0.579 1 96.62 91 LEU B O 1
ATOM 2537 N N . PHE B 1 92 ? -18.828 23.969 -2.719 1 96.12 92 PHE B N 1
ATOM 2538 C CA . PHE B 1 92 ? -19.375 25.25 -3.146 1 96.12 92 PHE B CA 1
ATOM 2539 C C . PHE B 1 92 ? -20.812 25.422 -2.65 1 96.12 92 PHE B C 1
ATOM 2541 O O . PHE B 1 92 ? -21.344 26.531 -2.658 1 96.12 92 PHE B O 1
ATOM 2548 N N . GLN B 1 93 ? -21.406 24.344 -2.162 1 96.44 93 GLN B N 1
ATOM 2549 C CA . GLN B 1 93 ? -22.781 24.375 -1.692 1 96.44 93 GLN B CA 1
ATOM 2550 C C . GLN B 1 93 ? -22.844 24.672 -0.196 1 96.44 93 GLN B C 1
ATOM 2552 O O . GLN B 1 93 ? -23.938 24.828 0.364 1 96.44 93 GLN B O 1
ATOM 2557 N N . VAL B 1 94 ? -21.672 24.781 0.4 1 96.19 94 VAL B N 1
ATOM 2558 C CA . VAL B 1 94 ? -21.656 25.125 1.816 1 96.19 94 VAL B CA 1
ATOM 2559 C C . VAL B 1 94 ? -22.219 26.531 2.006 1 96.19 94 VAL B C 1
ATOM 2561 O O . VAL B 1 94 ? -21.781 27.469 1.337 1 96.19 94 VAL B O 1
ATOM 2564 N N . ALA B 1 95 ? -23.141 26.734 2.891 1 95.25 95 ALA B N 1
ATOM 2565 C CA . ALA B 1 95 ? -23.938 27.953 3.033 1 95.25 95 ALA B CA 1
ATOM 2566 C C . ALA B 1 95 ? -23.078 29.094 3.6 1 95.25 95 ALA B C 1
ATOM 2568 O O . ALA B 1 95 ? -23.078 30.203 3.059 1 95.25 95 ALA B O 1
ATOM 2569 N N . ASP B 1 96 ? -22.359 28.844 4.695 1 96.75 96 ASP B N 1
ATOM 2570 C CA . ASP B 1 96 ? -21.547 29.891 5.32 1 96.75 96 ASP B CA 1
ATOM 2571 C C . ASP B 1 96 ? -20.297 30.188 4.488 1 96.75 96 ASP B C 1
ATOM 2573 O O . ASP B 1 96 ? -19.484 29.297 4.25 1 96.75 96 ASP B O 1
ATOM 2577 N N . PRO B 1 97 ? -20.141 31.391 4.078 1 97.12 97 PRO B N 1
ATOM 2578 C CA . PRO B 1 97 ? -19.031 31.719 3.17 1 97.12 97 PRO B CA 1
ATOM 2579 C C . PRO B 1 97 ? -17.656 31.516 3.809 1 97.12 97 PRO B C 1
ATOM 2581 O O . PRO B 1 97 ? -16.703 31.172 3.117 1 97.12 97 PRO B O 1
ATOM 2584 N N . ILE B 1 98 ? -17.562 31.766 5.051 1 97.75 98 ILE B N 1
ATOM 2585 C CA . ILE B 1 98 ? -16.281 31.594 5.73 1 97.75 98 ILE B CA 1
ATOM 2586 C C . ILE B 1 98 ? -15.953 30.109 5.828 1 97.75 98 ILE B C 1
ATOM 2588 O O . ILE B 1 98 ? -14.828 29.703 5.559 1 97.75 98 ILE B O 1
ATOM 2592 N N . ASP B 1 99 ? -16.938 29.281 6.18 1 97.75 99 ASP B N 1
ATOM 2593 C CA . ASP B 1 99 ? -16.75 27.844 6.207 1 97.75 99 ASP B CA 1
ATOM 2594 C C . ASP B 1 99 ? -16.391 27.297 4.82 1 97.75 99 ASP B C 1
ATOM 2596 O O . ASP B 1 99 ? -15.516 26.453 4.684 1 97.75 99 ASP B O 1
ATOM 2600 N N . ARG B 1 100 ? -17.094 27.828 3.871 1 98.19 100 ARG B N 1
ATOM 2601 C CA . ARG B 1 100 ? -16.859 27.438 2.488 1 98.19 100 ARG B CA 1
ATOM 2602 C C . ARG B 1 100 ? -15.414 27.75 2.078 1 98.19 100 ARG B C 1
ATOM 2604 O O . ARG B 1 100 ? -14.75 26.906 1.458 1 98.19 100 ARG B O 1
ATOM 2611 N N . ALA B 1 101 ? -14.977 28.891 2.412 1 98.38 101 ALA B N 1
ATOM 2612 C CA . ALA B 1 101 ? -13.625 29.297 2.059 1 98.38 101 ALA B CA 1
ATOM 2613 C C . ALA B 1 101 ? -12.586 28.406 2.734 1 98.38 101 ALA B C 1
ATOM 2615 O O . ALA B 1 101 ? -11.617 27.984 2.102 1 98.38 101 ALA B O 1
ATOM 2616 N N . PHE B 1 102 ? -12.766 28.094 4.016 1 98.56 102 PHE B N 1
ATOM 2617 C CA . PHE B 1 102 ? -11.844 27.25 4.754 1 98.56 102 PHE B CA 1
ATOM 2618 C C . PHE B 1 102 ? -11.789 25.844 4.141 1 98.56 102 PHE B C 1
ATOM 2620 O O . PHE B 1 102 ? -10.703 25.312 3.896 1 98.56 102 PHE B O 1
ATOM 2627 N N . GLU B 1 103 ? -12.898 25.297 3.838 1 98.25 103 GLU B N 1
ATOM 2628 C CA . GLU B 1 103 ? -12.961 23.938 3.32 1 98.25 103 GLU B CA 1
ATOM 2629 C C . GLU B 1 103 ? -12.367 23.844 1.916 1 98.25 103 GLU B C 1
ATOM 2631 O O . GLU B 1 103 ? -11.633 22.906 1.603 1 98.25 103 GLU B O 1
ATOM 2636 N N . LEU B 1 104 ? -12.711 24.859 1.13 1 98.5 104 LEU B N 1
ATOM 2637 C CA . LEU B 1 104 ? -12.195 24.875 -0.235 1 98.5 104 LEU B CA 1
ATOM 2638 C C . LEU B 1 104 ? -10.672 25.016 -0.24 1 98.5 104 LEU B C 1
ATOM 2640 O O . LEU B 1 104 ? -9.984 24.25 -0.913 1 98.5 104 LEU B O 1
ATOM 2644 N N . LEU B 1 105 ? -10.211 25.938 0.527 1 98.56 105 LEU B N 1
ATOM 2645 C CA . LEU B 1 105 ? -8.773 26.188 0.555 1 98.56 105 LEU B CA 1
ATOM 2646 C C . LEU B 1 105 ? -8.023 24.969 1.088 1 98.56 105 LEU B C 1
ATOM 2648 O O . LEU B 1 105 ? -6.965 24.609 0.569 1 98.56 105 LEU B O 1
ATOM 2652 N N . GLN B 1 106 ? -8.594 24.391 2.07 1 98.62 106 GLN B N 1
ATOM 2653 C CA . GLN B 1 106 ? -7.945 23.219 2.656 1 98.62 106 GLN B CA 1
ATOM 2654 C C . GLN B 1 106 ? -7.898 22.062 1.664 1 98.62 106 GLN B C 1
ATOM 2656 O O . GLN B 1 106 ? -6.848 21.438 1.469 1 98.62 106 GLN B O 1
ATOM 2661 N N . LYS B 1 107 ? -8.961 21.781 1.009 1 98.31 107 LYS B N 1
ATOM 2662 C CA . LYS B 1 107 ? -9.055 20.641 0.101 1 98.31 107 LYS B CA 1
ATOM 2663 C C . LYS B 1 107 ? -8.234 20.875 -1.163 1 98.31 107 LYS B C 1
ATOM 2665 O O . LYS B 1 107 ? -7.621 19.953 -1.693 1 98.31 107 LYS B O 1
ATOM 2670 N N . ILE B 1 108 ? -8.25 22.062 -1.613 1 98.5 108 ILE B N 1
ATOM 2671 C CA . ILE B 1 108 ? -7.477 22.375 -2.807 1 98.5 108 ILE B CA 1
ATOM 2672 C C . ILE B 1 108 ? -5.984 22.234 -2.504 1 98.5 108 ILE B C 1
ATOM 2674 O O . ILE B 1 108 ? -5.23 21.688 -3.311 1 98.5 108 ILE B O 1
ATOM 2678 N N . SER B 1 109 ? -5.641 22.766 -1.369 1 98.69 109 SER B N 1
ATOM 2679 C CA . SER B 1 109 ? -4.246 22.625 -0.963 1 98.69 109 SER B CA 1
ATOM 2680 C C . SER B 1 109 ? -3.859 21.172 -0.79 1 98.69 109 SER B C 1
ATOM 2682 O O . SER B 1 109 ? -2.773 20.75 -1.202 1 98.69 109 SER B O 1
ATOM 2684 N N . LEU B 1 110 ? -4.711 20.438 -0.249 1 98.31 110 LEU B N 1
ATOM 2685 C CA . LEU B 1 110 ? -4.457 19.016 -0.065 1 98.31 110 LEU B CA 1
ATOM 2686 C C . LEU B 1 110 ? -4.336 18.312 -1.41 1 98.31 110 LEU B C 1
ATOM 2688 O O . LEU B 1 110 ? -3.41 17.516 -1.618 1 98.31 110 LEU B O 1
ATOM 2692 N N . ALA B 1 111 ? -5.23 18.578 -2.293 1 97.88 111 ALA B N 1
ATOM 2693 C CA . ALA B 1 111 ? -5.191 17.984 -3.625 1 97.88 111 ALA B CA 1
ATOM 2694 C C . ALA B 1 111 ? -3.906 18.359 -4.355 1 97.88 111 ALA B C 1
ATOM 2696 O O . ALA B 1 111 ? -3.299 17.531 -5.027 1 97.88 111 ALA B O 1
ATOM 2697 N N . THR B 1 112 ? -3.512 19.547 -4.203 1 98.44 112 THR B N 1
ATOM 2698 C CA . THR B 1 112 ? -2.281 20.031 -4.824 1 98.44 112 THR B CA 1
ATOM 2699 C C . THR B 1 112 ? -1.072 19.266 -4.285 1 98.44 112 THR B C 1
ATOM 2701 O O . THR B 1 112 ? -0.188 18.875 -5.051 1 98.44 112 THR B O 1
ATOM 2704 N N . PHE B 1 113 ? -1.065 19.125 -3.021 1 98.12 113 PHE B N 1
ATOM 2705 C CA . PHE B 1 113 ? -0.011 18.312 -2.418 1 98.12 113 PHE B CA 1
ATOM 2706 C C . PHE B 1 113 ? 0.034 16.938 -3.047 1 98.12 113 PHE B C 1
ATOM 2708 O O . PHE B 1 113 ? 1.096 16.469 -3.467 1 98.12 113 PHE B O 1
ATOM 2715 N N . MET B 1 114 ? -1.092 16.281 -3.09 1 97.25 114 MET B N 1
ATOM 2716 C CA . MET B 1 114 ? -1.145 14.883 -3.527 1 97.25 114 MET B CA 1
ATOM 2717 C C . MET B 1 114 ? -0.698 14.75 -4.98 1 97.25 114 MET B C 1
ATOM 2719 O O . MET B 1 114 ? 0.047 13.836 -5.324 1 97.25 114 MET B O 1
ATOM 2723 N N . ILE B 1 115 ? -1.051 15.656 -5.801 1 96.75 115 ILE B N 1
ATOM 2724 C CA . ILE B 1 115 ? -0.656 15.648 -7.203 1 96.75 115 ILE B CA 1
ATOM 2725 C C . ILE B 1 115 ? 0.843 15.906 -7.32 1 96.75 115 ILE B C 1
ATOM 2727 O O . ILE B 1 115 ? 1.546 15.211 -8.062 1 96.75 115 ILE B O 1
ATOM 2731 N N . THR B 1 116 ? 1.312 16.859 -6.586 1 96.94 116 THR B N 1
ATOM 2732 C CA . THR B 1 116 ? 2.727 17.219 -6.625 1 96.94 116 THR B CA 1
ATOM 2733 C C . THR B 1 116 ? 3.588 16.062 -6.109 1 96.94 116 THR B C 1
ATOM 2735 O O . THR B 1 116 ? 4.695 15.852 -6.602 1 96.94 116 THR B O 1
ATOM 2738 N N . ASP B 1 117 ? 3.045 15.43 -5.117 1 96 117 ASP B N 1
ATOM 2739 C CA . ASP B 1 117 ? 3.764 14.289 -4.555 1 96 117 ASP B CA 1
ATOM 2740 C C . ASP B 1 117 ? 3.959 13.195 -5.602 1 96 117 ASP B C 1
ATOM 2742 O O . ASP B 1 117 ? 5.02 12.57 -5.664 1 96 117 ASP B O 1
ATOM 2746 N N . HIS B 1 118 ? 3.006 12.953 -6.473 1 95.19 118 HIS B N 1
ATOM 2747 C CA . HIS B 1 118 ? 3.123 11.969 -7.547 1 95.19 118 HIS B CA 1
ATOM 2748 C C . HIS B 1 118 ? 4.152 12.406 -8.586 1 95.19 118 HIS B C 1
ATOM 2750 O O . HIS B 1 118 ? 4.922 11.586 -9.086 1 95.19 118 HIS B O 1
ATOM 2756 N N . ILE B 1 119 ? 4.133 13.672 -8.836 1 95.12 119 ILE B N 1
ATOM 2757 C CA . ILE B 1 119 ? 5.109 14.203 -9.781 1 95.12 119 ILE B CA 1
ATOM 2758 C C . ILE B 1 119 ? 6.52 14.023 -9.227 1 95.12 119 ILE B C 1
ATOM 2760 O O . ILE B 1 119 ? 7.434 13.625 -9.953 1 95.12 119 ILE B O 1
ATOM 2764 N N . GLY B 1 120 ? 6.648 14.359 -7.957 1 95.19 120 GLY B N 1
ATOM 2765 C CA . GLY B 1 120 ? 7.934 14.148 -7.312 1 95.19 120 GLY B CA 1
ATOM 2766 C C . GLY B 1 120 ? 8.398 12.703 -7.379 1 95.19 120 GLY B C 1
ATOM 2767 O O . GLY B 1 120 ? 9.578 12.438 -7.625 1 95.19 120 GLY B O 1
ATOM 2768 N N . GLN B 1 121 ? 7.512 11.781 -7.184 1 93.62 121 GLN B N 1
ATOM 2769 C CA . GLN B 1 121 ? 7.848 10.367 -7.246 1 93.62 121 GLN B CA 1
ATOM 2770 C C . GLN B 1 121 ? 8.297 9.969 -8.648 1 93.62 121 GLN B C 1
ATOM 2772 O O . GLN B 1 121 ? 9.266 9.227 -8.812 1 93.62 121 GLN B O 1
ATOM 2777 N N . LEU B 1 122 ? 7.594 10.414 -9.664 1 93.31 122 LEU B N 1
ATOM 2778 C CA . LEU B 1 122 ? 7.953 10.109 -11.039 1 93.31 122 LEU B CA 1
ATOM 2779 C C . LEU B 1 122 ? 9.352 10.633 -11.375 1 93.31 122 LEU B C 1
ATOM 2781 O O . LEU B 1 122 ? 10.086 10 -12.133 1 93.31 122 LEU B O 1
ATOM 2785 N N . LYS B 1 123 ? 9.68 11.734 -10.766 1 93.81 123 LYS B N 1
ATOM 2786 C CA . LYS B 1 123 ? 11.023 12.281 -10.961 1 93.81 123 LYS B CA 1
ATOM 2787 C C . LYS B 1 123 ? 12.07 11.438 -10.242 1 93.81 123 LYS B C 1
ATOM 2789 O O . LYS B 1 123 ? 13.156 11.203 -10.773 1 93.81 123 LYS B O 1
ATOM 2794 N N . GLN B 1 124 ? 11.727 11.008 -9.102 1 92 124 GLN B N 1
ATOM 2795 C CA . GLN B 1 124 ? 12.641 10.156 -8.352 1 92 124 GLN B CA 1
ATOM 2796 C C . GLN B 1 124 ? 12.875 8.828 -9.07 1 92 124 GLN B C 1
ATOM 2798 O O . GLN B 1 124 ? 13.961 8.258 -8.992 1 92 124 GLN B O 1
ATOM 2803 N N . TRP B 1 125 ? 11.805 8.391 -9.758 1 90.31 125 TRP B N 1
ATOM 2804 C CA . TRP B 1 125 ? 11.914 7.152 -10.516 1 90.31 125 TRP B CA 1
ATOM 2805 C C . TRP B 1 125 ? 12.523 7.41 -11.891 1 90.31 125 TRP B C 1
ATOM 2807 O O . TRP B 1 125 ? 12.578 6.504 -12.727 1 90.31 125 TRP B O 1
ATOM 2817 N N . LYS B 1 126 ? 12.852 8.617 -12.234 1 85.75 126 LYS B N 1
ATOM 2818 C CA . LYS B 1 126 ? 13.539 9.047 -13.445 1 85.75 126 LYS B CA 1
ATOM 2819 C C . LYS B 1 126 ? 12.641 8.914 -14.672 1 85.75 126 LYS B C 1
ATOM 2821 O O . LYS B 1 126 ? 13.133 8.742 -15.789 1 85.75 126 LYS B O 1
ATOM 2826 N N . ILE B 1 127 ? 11.469 8.812 -14.398 1 88.44 127 ILE B N 1
ATOM 2827 C CA . ILE B 1 127 ? 10.508 8.82 -15.492 1 88.44 127 ILE B CA 1
ATOM 2828 C C . ILE B 1 127 ? 10.375 10.234 -16.047 1 88.44 127 ILE B C 1
ATOM 2830 O O . ILE B 1 127 ? 10.344 10.43 -17.266 1 88.44 127 ILE B O 1
ATOM 2834 N N . LEU B 1 128 ? 10.32 11.164 -15.117 1 89.5 128 LEU B N 1
ATOM 2835 C CA . LEU B 1 128 ? 10.297 12.578 -15.484 1 89.5 128 LEU B CA 1
ATOM 2836 C C . LEU B 1 128 ? 11.648 13.227 -15.227 1 89.5 128 LEU B C 1
ATOM 2838 O O . LEU B 1 128 ? 12.297 12.945 -14.211 1 89.5 128 LEU B O 1
ATOM 2842 N N . SER B 1 129 ? 12.172 13.969 -16.219 1 83.75 129 SER B N 1
ATOM 2843 C CA . SER B 1 129 ? 13.453 14.648 -16.062 1 83.75 129 SER B CA 1
ATOM 2844 C C . SER B 1 129 ? 13.367 15.727 -14.977 1 83.75 129 SER B C 1
ATOM 2846 O O . SER B 1 129 ? 12.297 16.281 -14.727 1 83.75 129 SER B O 1
ATOM 2848 N N . GLY B 1 130 ? 14.523 15.844 -14.297 1 74.06 130 GLY B N 1
ATOM 2849 C CA . GLY B 1 130 ? 14.617 16.859 -13.258 1 74.06 130 GLY B CA 1
ATOM 2850 C C . GLY B 1 130 ? 14.531 18.281 -13.805 1 74.06 130 GLY B C 1
ATOM 2851 O O . GLY B 1 130 ? 15.086 18.578 -14.867 1 74.06 130 GLY B O 1
ATOM 2852 N N . GLY B 1 131 ? 13.586 18.906 -13.992 1 76.56 131 GLY B N 1
ATOM 2853 C CA . GLY B 1 131 ? 13.414 20.312 -14.312 1 76.56 131 GLY B CA 1
ATOM 2854 C C . GLY B 1 131 ? 14.078 21.25 -13.312 1 76.56 131 GLY B C 1
ATOM 2855 O O . GLY B 1 131 ? 15.211 21 -12.891 1 76.56 131 GLY B O 1
ATOM 2856 N N . LYS B 1 132 ? 13.492 22.234 -13.023 1 76.69 132 LYS B N 1
ATOM 2857 C CA . LYS B 1 132 ? 13.992 23.234 -12.086 1 76.69 132 LYS B CA 1
ATOM 2858 C C . LYS B 1 132 ? 14.227 22.625 -10.703 1 76.69 132 LYS B C 1
ATOM 2860 O O . LYS B 1 132 ? 15.141 23.031 -9.984 1 76.69 132 LYS B O 1
ATOM 2865 N N . ARG B 1 133 ? 13.359 21.594 -10.398 1 86.75 133 ARG B N 1
ATOM 2866 C CA . ARG B 1 133 ? 13.484 20.938 -9.102 1 86.75 133 ARG B CA 1
ATOM 2867 C C . ARG B 1 133 ? 13.742 19.438 -9.258 1 86.75 133 ARG B C 1
ATOM 2869 O O . ARG B 1 133 ? 13.148 18.797 -10.117 1 86.75 133 ARG B O 1
ATOM 2876 N N . SER B 1 134 ? 14.609 19 -8.406 1 91.12 134 SER B N 1
ATOM 2877 C CA . SER B 1 134 ? 14.828 17.562 -8.336 1 91.12 134 SER B CA 1
ATOM 2878 C C . SER B 1 134 ? 13.586 16.828 -7.832 1 91.12 134 SER B C 1
ATOM 2880 O O . SER B 1 134 ? 12.594 17.469 -7.465 1 91.12 134 SER B O 1
ATOM 2882 N N . GLY B 1 135 ? 13.578 15.516 -7.887 1 92.75 135 GLY B N 1
ATOM 2883 C CA . GLY B 1 135 ? 12.492 14.734 -7.312 1 92.75 135 GLY B CA 1
ATOM 2884 C C . GLY B 1 135 ? 12.234 15.055 -5.852 1 92.75 135 GLY B C 1
ATOM 2885 O O . GLY B 1 135 ? 11.094 15.312 -5.461 1 92.75 135 GLY B O 1
ATOM 2886 N N . THR B 1 136 ? 13.305 15.109 -5.121 1 92.25 136 THR B N 1
ATOM 2887 C CA . THR B 1 136 ? 13.203 15.406 -3.699 1 92.25 136 THR B CA 1
ATOM 2888 C C . THR B 1 136 ? 12.68 16.828 -3.479 1 92.25 136 THR B C 1
ATOM 2890 O O . THR B 1 136 ? 11.844 17.047 -2.598 1 92.25 136 THR B O 1
ATOM 2893 N N . GLY B 1 137 ? 13.172 17.719 -4.32 1 95.06 137 GLY B N 1
ATOM 2894 C CA . GLY B 1 137 ? 12.688 19.094 -4.227 1 95.06 137 GLY B CA 1
ATOM 2895 C C . GLY B 1 137 ? 11.211 19.234 -4.535 1 95.06 137 GLY B C 1
ATOM 2896 O O . GLY B 1 137 ? 10.508 20.031 -3.916 1 95.06 137 GLY B O 1
ATOM 2897 N N . THR B 1 138 ? 10.758 18.484 -5.5 1 96.44 138 THR B N 1
ATOM 2898 C CA . THR B 1 138 ? 9.352 18.5 -5.871 1 96.44 138 THR B CA 1
ATOM 2899 C C . THR B 1 138 ? 8.484 17.938 -4.75 1 96.44 138 THR B C 1
ATOM 2901 O O . THR B 1 138 ? 7.41 18.453 -4.461 1 96.44 138 THR B O 1
ATOM 2904 N N . VAL B 1 139 ? 8.977 16.922 -4.141 1 95.5 139 VAL B N 1
ATOM 2905 C CA . VAL B 1 139 ? 8.273 16.344 -3.004 1 95.5 139 VAL B CA 1
ATOM 2906 C C . VAL B 1 139 ? 8.18 17.359 -1.873 1 95.5 139 VAL B C 1
ATOM 2908 O O . VAL B 1 139 ? 7.125 17.5 -1.248 1 95.5 139 VAL B O 1
ATOM 2911 N N . GLN B 1 140 ? 9.219 18.125 -1.658 1 96.81 140 GLN B N 1
ATOM 2912 C CA . GLN B 1 140 ? 9.234 19.141 -0.615 1 96.81 140 GLN B CA 1
ATOM 2913 C C . GLN B 1 140 ? 8.234 20.25 -0.922 1 96.81 140 GLN B C 1
ATOM 2915 O O . GLN B 1 140 ? 7.605 20.797 -0.013 1 96.81 140 GLN B O 1
ATOM 2920 N N . LEU B 1 141 ? 8.18 20.531 -2.162 1 97.19 141 LEU B N 1
ATOM 2921 C CA . LEU B 1 141 ? 7.168 21.516 -2.559 1 97.19 141 LEU B CA 1
ATOM 2922 C C . LEU B 1 141 ? 5.766 21.016 -2.221 1 97.19 141 LEU B C 1
ATOM 2924 O O . LEU B 1 141 ? 4.941 21.766 -1.702 1 97.19 141 LEU B O 1
ATOM 2928 N N . GLY B 1 142 ? 5.5 19.766 -2.553 1 97.81 142 GLY B N 1
ATOM 2929 C CA . GLY B 1 142 ? 4.223 19.172 -2.178 1 97.81 142 GLY B CA 1
ATOM 2930 C C . GLY B 1 142 ? 3.949 19.25 -0.688 1 97.81 142 GLY B C 1
ATOM 2931 O O . GLY B 1 142 ? 2.838 19.578 -0.269 1 97.81 142 GLY B O 1
ATOM 2932 N N . LEU B 1 143 ? 4.953 19.031 0.063 1 97.88 143 LEU B N 1
ATOM 2933 C CA . LEU B 1 143 ? 4.801 19.031 1.514 1 97.88 143 LEU B CA 1
ATOM 2934 C C . LEU B 1 143 ? 4.527 20.438 2.039 1 97.88 143 LEU B C 1
ATOM 2936 O O . LEU B 1 143 ? 3.908 20.594 3.094 1 97.88 143 LEU B O 1
ATOM 2940 N N . LYS B 1 144 ? 4.98 21.438 1.315 1 98.5 144 LYS B N 1
ATOM 2941 C CA . LYS B 1 144 ? 4.605 22.797 1.691 1 98.5 144 LYS B CA 1
ATOM 2942 C C . LYS B 1 144 ? 3.102 23.016 1.556 1 98.5 144 LYS B C 1
ATOM 2944 O O . LYS B 1 144 ? 2.48 23.656 2.408 1 98.5 144 LYS B O 1
ATOM 2949 N N . PHE B 1 145 ? 2.566 22.469 0.504 1 98.69 145 PHE B N 1
ATOM 2950 C CA . PHE B 1 145 ? 1.124 22.562 0.327 1 98.69 145 PHE B CA 1
ATOM 2951 C C . PHE B 1 145 ? 0.388 21.75 1.386 1 98.69 145 PHE B C 1
ATOM 2953 O O . PHE B 1 145 ? -0.684 22.156 1.847 1 98.69 145 PHE B O 1
ATOM 2960 N N . PHE B 1 146 ? 0.955 20.641 1.711 1 98.62 146 PHE B N 1
ATOM 2961 C CA . PHE B 1 146 ? 0.36 19.844 2.777 1 98.62 146 PHE B CA 1
ATOM 2962 C C . PHE B 1 146 ? 0.392 20.609 4.102 1 98.62 146 PHE B C 1
ATOM 2964 O O . PHE B 1 146 ? -0.556 20.531 4.883 1 98.62 146 PHE B O 1
ATOM 2971 N N . CYS B 1 147 ? 1.437 21.281 4.352 1 98.62 147 CYS B N 1
ATOM 2972 C CA . CYS B 1 147 ? 1.565 22.125 5.539 1 98.62 147 CYS B CA 1
ATOM 2973 C C . CYS B 1 147 ? 0.493 23.203 5.562 1 98.62 147 CYS B C 1
ATOM 2975 O O . CYS B 1 147 ? -0.178 23.391 6.578 1 98.62 147 CYS B O 1
ATOM 2977 N N . VAL B 1 148 ? 0.342 23.844 4.473 1 98.75 148 VAL B N 1
ATOM 2978 C CA . VAL B 1 148 ? -0.667 24.891 4.352 1 98.75 148 VAL B CA 1
ATOM 2979 C C . VAL B 1 148 ? -2.053 24.297 4.609 1 98.75 148 VAL B C 1
ATOM 2981 O O . VAL B 1 148 ? -2.861 24.891 5.328 1 98.75 148 VAL B O 1
ATOM 2984 N N . SER B 1 149 ? -2.311 23.172 4.023 1 98.81 149 SER B N 1
ATOM 2985 C CA . SER B 1 149 ? -3.598 22.516 4.199 1 98.81 149 SER B CA 1
ATOM 2986 C C . SER B 1 149 ? -3.896 22.266 5.676 1 98.81 149 SER B C 1
ATOM 2988 O O . SER B 1 149 ? -5 22.547 6.148 1 98.81 149 SER B O 1
ATOM 2990 N N . ASN B 1 150 ? -2.91 21.812 6.355 1 98.81 150 ASN B N 1
ATOM 2991 C CA . ASN B 1 150 ? -3.113 21.5 7.766 1 98.81 150 ASN B CA 1
ATOM 2992 C C . ASN B 1 150 ? -3.184 22.766 8.617 1 98.81 150 ASN B C 1
ATOM 2994 O O . ASN B 1 150 ? -3.904 22.797 9.609 1 98.81 150 ASN B O 1
ATOM 2998 N N . PHE B 1 151 ? -2.467 23.75 8.211 1 98.81 151 PHE B N 1
ATOM 2999 C CA . PHE B 1 151 ? -2.572 25.016 8.898 1 98.81 151 PHE B CA 1
ATOM 3000 C C . PHE B 1 151 ? -3.992 25.578 8.812 1 98.81 151 PHE B C 1
ATOM 3002 O O . PHE B 1 151 ? -4.555 26.016 9.812 1 98.81 151 PHE B O 1
ATOM 3009 N N . ILE B 1 152 ? -4.543 25.516 7.652 1 98.81 152 ILE B N 1
ATOM 3010 C CA . ILE B 1 152 ? -5.926 25.953 7.457 1 98.81 152 ILE B CA 1
ATOM 3011 C C . ILE B 1 152 ? -6.859 25.062 8.281 1 98.81 152 ILE B C 1
ATOM 3013 O O . ILE B 1 152 ? -7.848 25.547 8.836 1 98.81 152 ILE B O 1
ATOM 3017 N N . GLY B 1 153 ? -6.473 23.828 8.375 1 98.69 153 GLY B N 1
ATOM 3018 C CA . GLY B 1 153 ? -7.246 22.922 9.211 1 98.69 153 GLY B CA 1
ATOM 3019 C C . GLY B 1 153 ? -7.289 23.328 10.664 1 98.69 153 GLY B C 1
ATOM 3020 O O . GLY B 1 153 ? -8.336 23.25 11.305 1 98.69 153 GLY B O 1
ATOM 3021 N N . VAL B 1 154 ? -6.199 23.75 11.164 1 98.75 154 VAL B N 1
ATOM 3022 C CA . VAL B 1 154 ? -6.152 24.219 12.547 1 98.75 154 VAL B CA 1
ATOM 3023 C C . VAL B 1 154 ? -7.094 25.406 12.727 1 98.75 154 VAL B C 1
ATOM 3025 O O . VAL B 1 154 ? -7.922 25.422 13.641 1 98.75 154 VAL B O 1
ATOM 3028 N N . LEU B 1 155 ? -7.004 26.359 11.852 1 98.75 155 LEU B N 1
ATOM 3029 C CA . LEU B 1 155 ? -7.809 27.578 11.945 1 98.75 155 LEU B CA 1
ATOM 3030 C C . LEU B 1 155 ? -9.297 27.25 11.844 1 98.75 155 LEU B C 1
ATOM 3032 O O . LEU B 1 155 ? -10.109 27.812 12.586 1 98.75 155 LEU B O 1
ATOM 3036 N N . TYR B 1 156 ? -9.57 26.375 10.953 1 98.5 156 TYR B N 1
ATOM 3037 C CA . TYR B 1 156 ? -10.969 26.016 10.734 1 98.5 156 TYR B CA 1
ATOM 3038 C C . TYR B 1 156 ? -11.562 25.344 11.961 1 98.5 156 TYR B C 1
ATOM 3040 O O . TYR B 1 156 ? -12.695 25.641 12.367 1 98.5 156 TYR B O 1
ATOM 3048 N N . GLN B 1 157 ? -10.82 24.422 12.57 1 98.44 157 GLN B N 1
ATOM 3049 C CA . GLN B 1 157 ? -11.305 23.734 13.766 1 98.44 157 GLN B CA 1
ATOM 3050 C C . GLN B 1 157 ? -11.461 24.703 14.93 1 98.44 157 GLN B C 1
ATOM 3052 O O . GLN B 1 157 ? -12.406 24.578 15.719 1 98.44 157 GLN B O 1
ATOM 3057 N N . LEU B 1 158 ? -10.555 25.625 15.023 1 98 158 LEU B N 1
ATOM 3058 C CA . LEU B 1 158 ? -10.664 26.625 16.078 1 98 158 LEU B CA 1
ATOM 3059 C C . LEU B 1 158 ? -11.906 27.5 15.883 1 98 158 LEU B C 1
ATOM 3061 O O . LEU B 1 158 ? -12.586 27.844 16.844 1 98 158 LEU B O 1
ATOM 3065 N N . LYS B 1 159 ? -12.164 27.828 14.648 1 97.81 159 LYS B N 1
ATOM 3066 C CA . LYS B 1 159 ? -13.383 28.578 14.367 1 97.81 159 LYS B CA 1
ATOM 3067 C C . LYS B 1 159 ? -14.617 27.797 14.789 1 97.81 159 LYS B C 1
ATOM 3069 O O . LYS B 1 159 ? -15.539 28.359 15.391 1 97.81 159 LYS B O 1
ATOM 3074 N N . LYS B 1 160 ? -14.664 26.562 14.445 1 96.75 160 LYS B N 1
ATOM 3075 C CA . LYS B 1 160 ? -15.805 25.719 14.797 1 96.75 160 LYS B CA 1
ATOM 3076 C C . LYS B 1 160 ? -16 25.656 16.312 1 96.75 160 LYS B C 1
ATOM 3078 O O . LYS B 1 160 ? -17.125 25.688 16.797 1 96.75 160 LYS B O 1
ATOM 3083 N N . ILE B 1 161 ? -14.922 25.562 17.016 1 97 161 ILE B N 1
ATOM 3084 C CA . ILE B 1 161 ? -14.977 25.547 18.469 1 97 161 ILE B CA 1
ATOM 3085 C C . ILE B 1 161 ? -15.555 26.859 18.984 1 97 161 ILE B C 1
ATOM 3087 O O . ILE B 1 161 ? -16.406 26.859 19.875 1 97 161 ILE B O 1
ATOM 3091 N N . ASN B 1 162 ? -15.125 27.938 18.422 1 95.94 162 ASN B N 1
ATOM 3092 C CA . ASN B 1 162 ? -15.609 29.25 18.828 1 95.94 162 ASN B CA 1
ATOM 3093 C C . ASN B 1 162 ? -17.094 29.438 18.5 1 95.94 162 ASN B C 1
ATOM 3095 O O . ASN B 1 162 ? -17.828 30 19.297 1 95.94 162 ASN B O 1
ATOM 3099 N N . ASP B 1 163 ? -17.484 28.922 17.344 1 94.75 163 ASP B N 1
ATOM 3100 C CA . ASP B 1 163 ? -18.875 29.016 16.922 1 94.75 163 ASP B CA 1
ATOM 3101 C C . ASP B 1 163 ? -19.797 28.25 17.859 1 94.75 163 ASP B C 1
ATOM 3103 O O . ASP B 1 163 ? -20.938 28.641 18.062 1 94.75 163 ASP B O 1
ATOM 3107 N N . MET B 1 164 ? -19.312 27.109 18.422 1 93.69 164 MET B N 1
ATOM 3108 C CA . MET B 1 164 ? -20.125 26.281 19.312 1 93.69 164 MET B CA 1
ATOM 3109 C C . MET B 1 164 ? -20.25 26.906 20.688 1 93.69 164 MET B C 1
ATOM 3111 O O . MET B 1 164 ? -21.203 26.625 21.422 1 93.69 164 MET B O 1
ATOM 3115 N N . GLY B 1 165 ? -19.312 27.766 21 1 88.5 165 GLY B N 1
ATOM 3116 C CA . GLY B 1 165 ? -19.359 28.438 22.297 1 88.5 165 GLY B CA 1
ATOM 3117 C C . GLY B 1 165 ? -19.219 27.484 23.469 1 88.5 165 GLY B C 1
ATOM 3118 O O . GLY B 1 165 ? -18.516 26.484 23.375 1 88.5 165 GLY B O 1
ATOM 3119 N N . GLY B 1 166 ? -19.766 27.859 24.672 1 86.75 166 GLY B N 1
ATOM 3120 C CA . GLY B 1 166 ? -19.656 27.094 25.906 1 86.75 166 GLY B CA 1
ATOM 3121 C C . GLY B 1 166 ? -20.859 26.234 26.203 1 86.75 166 GLY B C 1
ATOM 3122 O O . GLY B 1 166 ? -21.109 25.859 27.344 1 86.75 166 GLY B O 1
ATOM 3123 N N . LYS B 1 167 ? -21.672 25.859 25.203 1 90 167 LYS B N 1
ATOM 3124 C CA . LYS B 1 167 ? -22.859 25.047 25.406 1 90 167 LYS B CA 1
ATOM 3125 C C . LYS B 1 167 ? -22.5 23.625 25.797 1 90 167 LYS B C 1
ATOM 3127 O O . LYS B 1 167 ? -21.75 22.938 25.078 1 90 167 LYS B O 1
ATOM 3132 N N . GLU B 1 168 ? -22.984 23.078 26.828 1 91.44 168 GLU B N 1
ATOM 3133 C CA . GLU B 1 168 ? -22.672 21.766 27.359 1 91.44 168 GLU B CA 1
ATOM 3134 C C . GLU B 1 168 ? -23.094 20.656 26.406 1 91.44 168 GLU B C 1
ATOM 3136 O O . GLU B 1 168 ? -22.422 19.609 26.312 1 91.44 168 GLU B O 1
ATOM 3141 N N . GLU B 1 169 ? -24.203 20.828 25.688 1 92.75 169 GLU B N 1
ATOM 3142 C CA . GLU B 1 169 ? -24.719 19.828 24.766 1 92.75 169 GLU B CA 1
ATOM 3143 C C . GLU B 1 169 ? -23.734 19.594 23.609 1 92.75 169 GLU B C 1
ATOM 3145 O O . GLU B 1 169 ? -23.766 18.531 22.984 1 92.75 169 GLU B O 1
ATOM 3150 N N . LYS B 1 170 ? -22.875 20.594 23.391 1 94.5 170 LYS B N 1
ATOM 3151 C CA . LYS B 1 170 ? -21.953 20.5 22.266 1 94.5 170 LYS B CA 1
ATOM 3152 C C . LYS B 1 170 ? -20.562 20.078 22.734 1 94.5 170 LYS B C 1
ATOM 3154 O O . LYS B 1 170 ? -19.609 20.094 21.953 1 94.5 170 LYS B O 1
ATOM 3159 N N . ALA B 1 171 ? -20.453 19.75 23.922 1 92.69 171 ALA B N 1
ATOM 3160 C CA . ALA B 1 171 ? -19.172 19.406 24.531 1 92.69 171 ALA B CA 1
ATOM 3161 C C . ALA B 1 171 ? -18.484 18.281 23.766 1 92.69 171 ALA B C 1
ATOM 3163 O O . ALA B 1 171 ? -17.297 18.359 23.469 1 92.69 171 ALA B 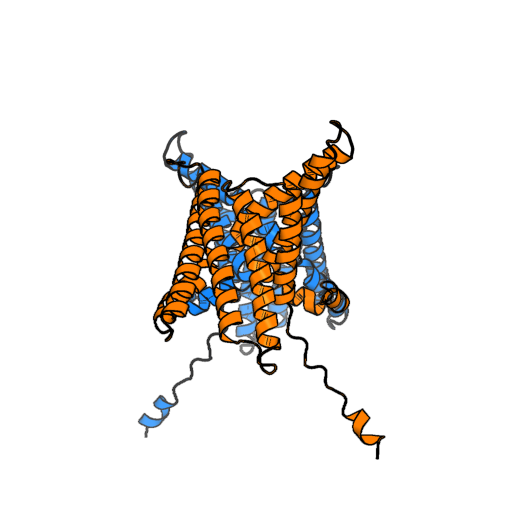O 1
ATOM 3164 N N . PRO B 1 172 ? -19.203 17.188 23.453 1 93.62 172 PRO B N 1
ATOM 3165 C CA . PRO B 1 172 ? -18.531 16.125 22.703 1 93.62 172 PRO B CA 1
ATOM 3166 C C . PRO B 1 172 ? -18.031 16.578 21.328 1 93.62 172 PRO B C 1
ATOM 3168 O O . PRO B 1 172 ? -16.953 16.172 20.906 1 93.62 172 PRO B O 1
ATOM 3171 N N . GLN B 1 173 ? -18.781 17.391 20.734 1 94.94 173 GLN B N 1
ATOM 3172 C CA . GLN B 1 173 ? -18.375 17.906 19.438 1 94.94 173 GLN B CA 1
ATOM 3173 C C . GLN B 1 173 ? -17.156 18.828 19.562 1 94.94 173 GLN B C 1
ATOM 3175 O O . GLN B 1 173 ? -16.266 18.812 18.703 1 94.94 173 GLN B O 1
ATOM 3180 N N . ARG B 1 174 ? -17.125 19.609 20.531 1 96.06 174 ARG B N 1
ATOM 3181 C CA . ARG B 1 174 ? -15.992 20.5 20.797 1 96.06 174 ARG B CA 1
ATOM 3182 C C . ARG B 1 174 ? -14.719 19.688 21.031 1 96.06 174 ARG B C 1
ATOM 3184 O O . ARG B 1 174 ? -13.641 20.078 20.594 1 96.06 174 ARG B O 1
ATOM 3191 N N . ARG B 1 175 ? -14.898 18.688 21.781 1 94.88 175 ARG B N 1
ATOM 3192 C CA . ARG B 1 175 ? -13.75 17.812 22.047 1 94.88 175 ARG B CA 1
ATOM 3193 C C . ARG B 1 175 ? -13.203 17.203 20.766 1 94.88 175 ARG B C 1
ATOM 3195 O O . ARG B 1 175 ? -11.984 17.125 20.578 1 94.88 175 ARG B O 1
ATOM 3202 N N . ASN B 1 176 ? -14.086 16.781 19.953 1 95.19 176 ASN B N 1
ATOM 3203 C CA . ASN B 1 176 ? -13.672 16.219 18.672 1 95.19 176 ASN B CA 1
ATOM 3204 C C . ASN B 1 176 ? -12.945 17.25 17.828 1 95.19 176 ASN B C 1
ATOM 3206 O O . ASN B 1 176 ? -11.938 16.938 17.188 1 95.19 176 ASN B O 1
ATOM 3210 N N . CYS B 1 177 ? -13.453 18.422 17.812 1 96.81 177 CYS B N 1
ATOM 3211 C CA . CYS B 1 177 ? -12.805 19.484 17.062 1 96.81 177 CYS B CA 1
ATOM 3212 C C . CYS B 1 177 ? -11.43 19.797 17.641 1 96.81 177 CYS B C 1
ATOM 3214 O O . CYS B 1 177 ? -10.477 20.031 16.906 1 96.81 177 CYS B O 1
ATOM 3216 N N . ALA B 1 178 ? -11.383 19.844 18.938 1 97.06 178 ALA B N 1
ATOM 3217 C CA . ALA B 1 178 ? -10.109 20.109 19.594 1 97.06 178 ALA B CA 1
ATOM 3218 C C . ALA B 1 178 ? -9.078 19.047 19.266 1 97.06 178 ALA B C 1
ATOM 3220 O O . ALA B 1 178 ? -7.918 19.359 18.984 1 97.06 178 ALA B O 1
ATOM 3221 N N . GLU B 1 179 ? -9.469 17.797 19.266 1 96.69 179 GLU B N 1
ATOM 3222 C CA . GLU B 1 179 ? -8.578 16.688 18.922 1 96.69 179 GLU B CA 1
ATOM 3223 C C . GLU B 1 179 ? -8.094 16.797 17.484 1 96.69 179 GLU B C 1
ATOM 3225 O O . GLU B 1 179 ? -6.914 16.578 17.188 1 96.69 179 GLU B O 1
ATOM 3230 N N . THR B 1 180 ? -8.977 17.141 16.672 1 97.5 180 THR B N 1
ATOM 3231 C CA . THR B 1 180 ? -8.625 17.297 15.266 1 97.5 180 THR B CA 1
ATOM 3232 C C . THR B 1 180 ? -7.68 18.484 15.078 1 97.5 180 THR B C 1
ATOM 3234 O O . THR B 1 180 ? -6.77 18.438 14.242 1 97.5 180 THR B O 1
ATOM 3237 N N . ALA B 1 181 ? -7.918 19.531 15.812 1 98.44 181 ALA B N 1
ATOM 3238 C CA . ALA B 1 181 ? -7.035 20.688 15.75 1 98.44 181 ALA B CA 1
ATOM 3239 C C . ALA B 1 181 ? -5.617 20.328 16.188 1 98.44 181 ALA B C 1
ATOM 3241 O O . ALA B 1 181 ? -4.641 20.766 15.586 1 98.44 181 ALA B O 1
ATOM 3242 N N . VAL B 1 182 ? -5.555 19.578 17.219 1 98.25 182 VAL B N 1
ATOM 3243 C CA . VAL B 1 182 ? -4.254 19.141 17.719 1 98.25 182 VAL B CA 1
ATOM 3244 C C . VAL B 1 182 ? -3.551 18.312 16.656 1 98.25 182 VAL B C 1
ATOM 3246 O O . VAL B 1 182 ? -2.354 18.484 16.406 1 98.25 182 VAL B O 1
ATOM 3249 N N . LYS B 1 183 ? -4.273 17.438 16.047 1 98.06 183 LYS B N 1
ATOM 3250 C CA . LYS B 1 183 ? -3.699 16.609 14.992 1 98.06 183 LYS B CA 1
ATOM 3251 C C . LYS B 1 183 ? -3.16 17.484 13.852 1 98.06 183 LYS B C 1
ATOM 3253 O O . LYS B 1 183 ? -2.033 17.281 13.398 1 98.06 183 LYS B O 1
ATOM 3258 N N . HIS B 1 184 ? -3.973 18.422 13.398 1 98.75 184 HIS B N 1
ATOM 3259 C CA . HIS B 1 184 ? -3.531 19.328 12.344 1 98.75 184 HIS B CA 1
ATOM 3260 C C . HIS B 1 184 ? -2.289 20.094 12.773 1 98.75 184 HIS B C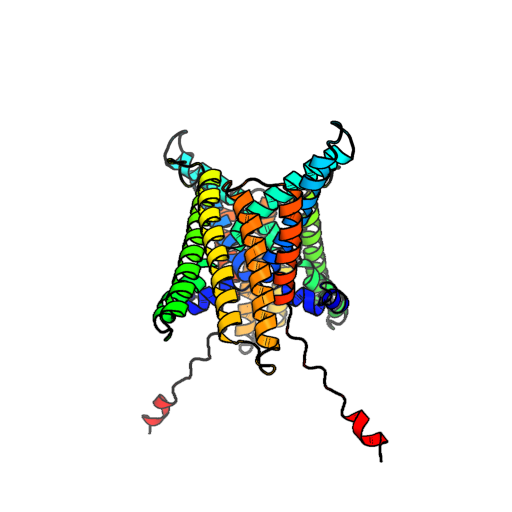 1
ATOM 3262 O O . HIS B 1 184 ? -1.378 20.312 11.969 1 98.75 184 HIS B O 1
ATOM 3268 N N . ALA B 1 185 ? -2.252 20.5 13.977 1 98.69 185 ALA B N 1
ATOM 3269 C CA . ALA B 1 185 ? -1.112 21.281 14.477 1 98.69 185 ALA B CA 1
ATOM 3270 C C . ALA B 1 185 ? 0.163 20.438 14.453 1 98.69 185 ALA B C 1
ATOM 3272 O O . ALA B 1 185 ? 1.229 20.922 14.078 1 98.69 185 ALA B O 1
ATOM 3273 N N . LEU B 1 186 ? 0.03 19.25 14.883 1 98.44 186 LEU B N 1
ATOM 3274 C CA . LEU B 1 186 ? 1.178 18.344 14.859 1 98.44 186 LEU B CA 1
ATOM 3275 C C . LEU B 1 186 ? 1.628 18.078 13.422 1 98.44 186 LEU B C 1
ATOM 3277 O O . LEU B 1 186 ? 2.826 17.984 13.156 1 98.44 186 LEU B O 1
ATOM 3281 N N . LEU B 1 187 ? 0.724 18.016 12.531 1 98.62 187 LEU B N 1
ATOM 3282 C CA . LEU B 1 187 ? 1.057 17.797 11.133 1 98.62 187 LEU B CA 1
ATOM 3283 C C . LEU B 1 187 ? 1.752 19.016 10.539 1 98.62 187 LEU B C 1
ATOM 3285 O O . LEU B 1 187 ? 2.623 18.891 9.68 1 98.62 187 LEU B O 1
ATOM 3289 N N . VAL B 1 188 ? 1.344 20.156 11 1 98.62 188 VAL B N 1
ATOM 3290 C CA . VAL B 1 188 ? 2.037 21.375 10.57 1 98.62 188 VAL B CA 1
ATOM 3291 C C . VAL B 1 188 ? 3.498 21.312 11.016 1 98.62 188 VAL B C 1
ATOM 3293 O O . VAL B 1 188 ? 4.402 21.609 10.227 1 98.62 188 VAL B O 1
ATOM 3296 N N . LEU B 1 189 ? 3.684 20.922 12.234 1 98.06 189 LEU B N 1
ATOM 3297 C CA . LEU B 1 189 ? 5.039 20.797 12.75 1 98.06 189 LEU B CA 1
ATOM 3298 C C . LEU B 1 189 ? 5.848 19.812 11.922 1 98.06 189 LEU B C 1
ATOM 3300 O O . LEU B 1 189 ? 6.984 20.094 11.531 1 98.06 189 LEU B O 1
ATOM 3304 N N . GLN B 1 190 ? 5.297 18.719 11.594 1 98.06 190 GLN B N 1
ATOM 3305 C CA . GLN B 1 190 ? 5.965 17.688 10.828 1 98.06 190 GLN B CA 1
ATOM 3306 C C . GLN B 1 190 ? 6.312 18.172 9.422 1 98.06 190 GLN B C 1
ATOM 3308 O O . GLN B 1 190 ? 7.453 18.031 8.977 1 98.06 190 GLN B O 1
ATOM 3313 N N . THR B 1 191 ? 5.32 18.719 8.781 1 97.81 191 THR B N 1
ATOM 3314 C CA . THR B 1 191 ? 5.492 19.047 7.371 1 97.81 191 THR B CA 1
ATOM 3315 C C . THR B 1 191 ? 6.355 20.297 7.203 1 97.81 191 THR B C 1
ATOM 3317 O O . THR B 1 191 ? 7.055 20.438 6.199 1 97.81 191 THR B O 1
ATOM 3320 N N . ALA B 1 192 ? 6.359 21.188 8.188 1 98 192 ALA B N 1
ATOM 3321 C CA . ALA B 1 192 ? 7.273 22.328 8.141 1 98 192 ALA B CA 1
ATOM 3322 C C . ALA B 1 192 ? 8.727 21.859 8.141 1 98 192 ALA B C 1
ATOM 3324 O O . ALA B 1 192 ? 9.562 22.406 7.418 1 98 192 ALA B O 1
ATOM 3325 N N . HIS B 1 193 ? 8.984 20.875 8.922 1 97.25 193 HIS B N 1
ATOM 3326 C CA . HIS B 1 193 ? 10.328 20.312 8.984 1 97.25 193 HIS B CA 1
ATOM 3327 C C . HIS B 1 193 ? 10.68 19.562 7.695 1 97.25 193 HIS B C 1
ATOM 3329 O O . HIS B 1 193 ? 11.727 19.812 7.098 1 97.25 193 HIS B O 1
ATOM 3335 N N . LEU B 1 194 ? 9.781 18.719 7.242 1 96.06 194 LEU B N 1
ATOM 3336 C CA . LEU B 1 194 ? 10.047 17.844 6.102 1 96.06 194 LEU B CA 1
ATOM 3337 C C . LEU B 1 194 ? 10.125 18.656 4.809 1 96.06 194 LEU B C 1
ATOM 3339 O O . LEU B 1 194 ? 10.82 18.25 3.871 1 96.06 194 LEU B O 1
ATOM 3343 N N . SER B 1 195 ? 9.398 19.75 4.738 1 96.75 195 SER B N 1
ATOM 3344 C CA . SER B 1 195 ? 9.398 20.594 3.553 1 96.75 195 SER B CA 1
ATOM 3345 C C . SER B 1 195 ? 10.586 21.562 3.555 1 96.75 195 SER B C 1
ATOM 3347 O O . SER B 1 195 ? 10.867 22.203 2.545 1 96.75 195 SER B O 1
ATOM 3349 N N . LEU B 1 196 ? 11.203 21.734 4.703 1 94.62 196 LEU B N 1
ATOM 3350 C CA . LEU B 1 196 ? 12.336 22.625 4.93 1 94.62 196 LEU B CA 1
ATOM 3351 C C . LEU B 1 196 ? 11.875 24.062 5.043 1 94.62 196 LEU B C 1
ATOM 3353 O O . LEU B 1 196 ? 12.672 25 4.867 1 94.62 196 LEU B O 1
ATOM 3357 N N . LEU B 1 197 ? 10.609 24.219 5.266 1 96 197 LEU B N 1
ATOM 3358 C CA . LEU B 1 197 ? 10.125 25.547 5.602 1 96 197 LEU B CA 1
ATOM 3359 C C . LEU B 1 197 ? 10.703 26.016 6.938 1 96 197 LEU B C 1
ATOM 3361 O O . LEU B 1 197 ? 11.031 27.188 7.094 1 96 197 LEU B O 1
ATOM 3365 N N . TRP B 1 198 ? 10.734 25.094 7.844 1 94.38 198 TRP B N 1
ATOM 3366 C CA . TRP B 1 198 ? 11.297 25.328 9.172 1 94.38 198 TRP B CA 1
ATOM 3367 C C . TRP B 1 198 ? 11.922 24.047 9.727 1 94.38 198 TRP B C 1
ATOM 3369 O O . TRP B 1 198 ? 11.211 23.125 10.125 1 94.38 198 TRP B O 1
ATOM 3379 N N . GLU B 1 199 ? 13.18 24.031 9.828 1 91.88 199 GLU B N 1
ATOM 3380 C CA . GLU B 1 199 ? 13.898 22.828 10.258 1 91.88 199 GLU B CA 1
ATOM 3381 C C . GLU B 1 199 ? 13.906 22.703 11.781 1 91.88 199 GLU B C 1
ATOM 3383 O O . GLU B 1 199 ? 14.312 23.641 12.477 1 91.88 199 GLU B O 1
ATOM 3388 N N . SER B 1 200 ? 13.352 21.719 12.18 1 92.06 200 SER B N 1
ATOM 3389 C CA . SER B 1 200 ? 13.406 21.375 13.594 1 92.06 200 SER B CA 1
ATOM 3390 C C . SER B 1 200 ? 14.289 20.156 13.828 1 92.06 200 SER B C 1
ATOM 3392 O O . SER B 1 200 ? 15.367 20.031 13.234 1 92.06 200 SER B O 1
ATOM 3394 N N . HIS B 1 201 ? 13.883 19.25 14.758 1 94.12 201 HIS B N 1
ATOM 3395 C CA . HIS B 1 201 ? 14.641 18.047 15.078 1 94.12 201 HIS B CA 1
ATOM 3396 C C . HIS B 1 201 ? 13.859 16.797 14.734 1 94.12 201 HIS B C 1
ATOM 3398 O O . HIS B 1 201 ? 12.648 16.719 14.969 1 94.12 201 HIS B O 1
ATOM 3404 N N . ASP B 1 202 ? 14.586 15.805 14.219 1 94.75 202 ASP B N 1
ATOM 3405 C CA . ASP B 1 202 ? 13.945 14.555 13.82 1 94.75 202 ASP B CA 1
ATOM 3406 C C . ASP B 1 202 ? 13.242 13.891 15.008 1 94.75 202 ASP B C 1
ATOM 3408 O O . ASP B 1 202 ? 12.234 13.203 14.836 1 94.75 202 ASP B O 1
ATOM 3412 N N . GLY B 1 203 ? 13.734 14.117 16.156 1 95.25 203 GLY B N 1
ATOM 3413 C CA . GLY B 1 203 ? 13.102 13.555 17.328 1 95.25 203 GLY B CA 1
ATOM 3414 C C . GLY B 1 203 ? 11.703 14.102 17.578 1 95.25 203 GLY B C 1
ATOM 3415 O O . GLY B 1 203 ? 10.773 13.336 17.828 1 95.25 203 GLY B O 1
ATOM 3416 N N . ILE B 1 204 ? 11.602 15.391 17.438 1 96.25 204 ILE B N 1
ATOM 3417 C CA . ILE B 1 204 ? 10.312 16.047 17.656 1 96.25 204 ILE B CA 1
ATOM 3418 C C . ILE B 1 204 ? 9.344 15.648 16.547 1 96.25 204 ILE B C 1
ATOM 3420 O O . ILE B 1 204 ? 8.18 15.328 16.828 1 96.25 204 ILE B O 1
ATOM 3424 N N . VAL B 1 205 ? 9.805 15.609 15.375 1 97.69 205 VAL B N 1
ATOM 3425 C CA . VAL B 1 205 ? 8.984 15.242 14.227 1 97.69 205 VAL B CA 1
ATOM 3426 C C . VAL B 1 205 ? 8.57 13.781 14.328 1 97.69 205 VAL B C 1
ATOM 3428 O O . VAL B 1 205 ? 7.43 13.43 14.023 1 97.69 205 VAL B O 1
ATOM 3431 N N . GLY B 1 206 ? 9.523 12.938 14.742 1 98.06 206 GLY B N 1
ATOM 3432 C CA . GLY B 1 206 ? 9.219 11.531 14.93 1 98.06 206 GLY B CA 1
ATOM 3433 C C . GLY B 1 206 ? 8.125 11.289 15.961 1 98.06 206 GLY B C 1
ATOM 3434 O O . GLY B 1 206 ? 7.199 10.516 15.727 1 98.06 206 GLY B O 1
ATOM 3435 N N . LEU B 1 207 ? 8.211 11.984 17.062 1 97.62 207 LEU B N 1
ATOM 3436 C CA . LEU B 1 207 ? 7.219 11.828 18.125 1 97.62 207 LEU B CA 1
ATOM 3437 C C . LEU B 1 207 ? 5.852 12.336 17.688 1 97.62 207 LEU B C 1
ATOM 3439 O O . LEU B 1 207 ? 4.832 11.688 17.938 1 97.62 207 LEU B O 1
ATOM 3443 N N . ALA B 1 208 ? 5.852 13.477 17.094 1 98.12 208 ALA B N 1
ATOM 3444 C CA . ALA B 1 208 ? 4.602 14 16.547 1 98.12 208 ALA B CA 1
ATOM 3445 C C . ALA B 1 208 ? 3.986 13.031 15.547 1 98.12 208 ALA B C 1
ATOM 3447 O O . ALA B 1 208 ? 2.77 12.844 15.523 1 98.12 208 ALA B O 1
ATOM 3448 N N . GLY B 1 209 ? 4.82 12.398 14.727 1 98.25 209 GLY B N 1
ATOM 3449 C CA . GLY B 1 209 ? 4.355 11.438 13.742 1 98.25 209 GLY B CA 1
ATOM 3450 C C . GLY B 1 209 ? 3.779 10.18 14.367 1 98.25 209 GLY B C 1
ATOM 3451 O O . GLY B 1 209 ? 2.805 9.617 13.859 1 98.25 209 GLY B O 1
ATOM 3452 N N . ILE B 1 210 ? 4.375 9.773 15.406 1 98.19 210 ILE B N 1
ATOM 3453 C CA . ILE B 1 210 ? 3.867 8.602 16.125 1 98.19 210 ILE B CA 1
ATOM 3454 C C . ILE B 1 210 ? 2.453 8.883 16.625 1 98.19 210 ILE B C 1
ATOM 3456 O O . ILE B 1 210 ? 1.546 8.07 16.438 1 98.19 210 ILE B O 1
ATOM 3460 N N . VAL B 1 211 ? 2.27 10.023 17.156 1 97.69 211 VAL B N 1
ATOM 3461 C CA . VAL B 1 211 ? 0.984 10.391 17.734 1 97.69 211 VAL B CA 1
ATOM 3462 C C . VAL B 1 211 ? -0.072 10.508 16.641 1 97.69 211 VAL B C 1
ATOM 3464 O O . VAL B 1 211 ? -1.158 9.938 16.75 1 97.69 211 VAL B O 1
ATOM 3467 N N . THR B 1 212 ? 0.234 11.242 15.617 1 97.88 212 THR B N 1
ATOM 3468 C CA . THR B 1 212 ? -0.749 11.453 14.562 1 97.88 212 THR B CA 1
ATOM 3469 C C . THR B 1 212 ? -1.051 10.148 13.836 1 97.88 212 THR B C 1
ATOM 3471 O O . THR B 1 212 ? -2.189 9.906 13.43 1 97.88 212 THR B O 1
ATOM 3474 N N . SER B 1 213 ? -0.029 9.289 13.656 1 97.44 213 SER B N 1
ATOM 3475 C CA . SER B 1 213 ? -0.262 7.992 13.031 1 97.44 213 SER B CA 1
ATOM 3476 C C . SER B 1 213 ? -1.167 7.121 13.898 1 97.44 213 SER B C 1
ATOM 3478 O O . SER B 1 213 ? -2.041 6.422 13.375 1 97.44 213 SER B O 1
ATOM 3480 N N . TRP B 1 214 ? -0.897 7.215 15.148 1 95.44 214 TRP B N 1
ATOM 3481 C CA . TRP B 1 214 ? -1.713 6.445 16.078 1 95.44 214 TRP B CA 1
ATOM 3482 C C . TRP B 1 214 ? -3.168 6.902 16.031 1 95.44 214 TRP B C 1
ATOM 3484 O O . TRP B 1 214 ? -4.082 6.078 16 1 95.44 214 TRP B O 1
ATOM 3494 N N . MET B 1 215 ? -3.393 8.156 16.016 1 94.81 215 MET B N 1
ATOM 3495 C CA . MET B 1 215 ? -4.742 8.711 15.922 1 94.81 215 MET B CA 1
ATOM 3496 C C . MET B 1 215 ? -5.441 8.234 14.656 1 94.81 215 MET B C 1
ATOM 3498 O O . MET B 1 215 ? -6.609 7.844 14.695 1 94.81 215 MET B O 1
ATOM 3502 N N . ASP B 1 216 ? -4.719 8.203 13.586 1 94.81 216 ASP B N 1
ATOM 3503 C CA . ASP B 1 216 ? -5.293 7.789 12.312 1 94.81 216 ASP B CA 1
ATOM 3504 C C . ASP B 1 216 ? -5.566 6.285 12.289 1 94.81 216 ASP B C 1
ATOM 3506 O O . ASP B 1 216 ? -6.539 5.836 11.68 1 94.81 216 ASP B O 1
ATOM 3510 N N . LEU B 1 217 ? -4.695 5.551 12.922 1 93.88 217 LEU B N 1
ATOM 3511 C CA . LEU B 1 217 ? -4.883 4.105 12.977 1 93.88 217 LEU B CA 1
ATOM 3512 C C . LEU B 1 217 ? -6.145 3.752 13.758 1 93.88 217 LEU B C 1
ATOM 3514 O O . LEU B 1 217 ? -6.934 2.908 13.328 1 93.88 217 LEU B O 1
ATOM 3518 N N . ILE B 1 218 ? -6.328 4.398 14.859 1 91.38 218 ILE B N 1
ATOM 3519 C CA . ILE B 1 218 ? -7.488 4.145 15.703 1 91.38 218 ILE B CA 1
ATOM 3520 C C . ILE B 1 218 ? -8.766 4.516 14.953 1 91.38 218 ILE B C 1
ATOM 3522 O O . ILE B 1 218 ? -9.789 3.838 15.086 1 91.38 218 ILE B O 1
ATOM 3526 N N . ALA B 1 219 ? -8.641 5.516 14.195 1 91.25 219 ALA B N 1
ATOM 3527 C CA . ALA B 1 219 ? -9.805 5.961 13.43 1 91.25 219 ALA B CA 1
ATOM 3528 C C . ALA B 1 219 ? -10.195 4.926 12.375 1 91.25 219 ALA B C 1
ATOM 3530 O O . ALA B 1 219 ? -11.305 4.953 11.852 1 91.25 219 ALA B O 1
ATOM 3531 N N . GLN B 1 220 ? -9.281 3.984 12.039 1 92.06 220 GLN B N 1
ATOM 3532 C CA . GLN B 1 220 ? -9.555 2.98 11.023 1 92.06 220 GLN B CA 1
ATOM 3533 C C . GLN B 1 220 ? -10.133 1.713 11.633 1 92.06 220 GLN B C 1
ATOM 3535 O O . GLN B 1 220 ? -10.578 0.812 10.922 1 92.06 220 GLN B O 1
ATOM 3540 N N . LEU B 1 221 ? -10.148 1.626 12.906 1 90.25 221 LEU B N 1
ATOM 3541 C CA . LEU B 1 221 ? -10.688 0.442 13.57 1 90.25 221 LEU B CA 1
ATOM 3542 C C . LEU B 1 221 ? -12.195 0.369 13.406 1 90.25 221 LEU B C 1
ATOM 3544 O O . LEU B 1 221 ? -12.867 1.4 13.312 1 90.25 221 LEU B O 1
ATOM 3548 N N . PRO B 1 222 ? -12.711 -0.889 13.289 1 84.69 222 PRO B N 1
ATOM 3549 C CA . PRO B 1 222 ? -14.164 -1.029 13.188 1 84.69 222 PRO B CA 1
ATOM 3550 C C . PRO B 1 222 ? -14.891 -0.523 14.43 1 84.69 222 PRO B C 1
ATOM 3552 O O . PRO B 1 222 ? -14.344 -0.561 15.531 1 84.69 222 PRO B O 1
ATOM 3555 N N . ALA B 1 223 ? -16.031 0.036 14.188 1 74.31 223 ALA B N 1
ATOM 3556 C CA . ALA B 1 223 ? -16.844 0.56 15.281 1 74.31 223 ALA B CA 1
ATOM 3557 C C . ALA B 1 223 ? -17.219 -0.546 16.266 1 74.31 223 ALA B C 1
ATOM 3559 O O . ALA B 1 223 ? -17.5 -1.676 15.867 1 74.31 223 ALA B O 1
ATOM 3560 N N . LYS B 1 224 ? -16.812 -0.38 17.469 1 66.5 224 LYS B N 1
ATOM 3561 C CA . LYS B 1 224 ? -17.203 -1.356 18.484 1 66.5 224 LYS B CA 1
ATOM 3562 C C . LYS B 1 224 ? -18.719 -1.445 18.625 1 66.5 224 LYS B C 1
ATOM 3564 O O . LYS B 1 224 ? -19.406 -0.43 18.547 1 66.5 224 LYS B O 1
ATOM 3569 N N . PRO B 1 225 ? -19.172 -2.584 18.453 1 60.66 225 PRO B N 1
ATOM 3570 C CA . PRO B 1 225 ? -20.609 -2.711 18.688 1 60.66 225 PRO B CA 1
ATOM 3571 C C . PRO B 1 225 ? -21.031 -2.072 20.016 1 60.66 225 PRO B C 1
ATOM 3573 O O . PRO B 1 225 ? -20.25 -2.021 20.969 1 60.66 225 PRO B O 1
ATOM 3576 N N . PRO B 1 226 ? -21.969 -1.218 19.891 1 54.47 226 PRO B N 1
ATOM 3577 C CA . PRO B 1 226 ? -22.469 -0.676 21.156 1 54.47 226 PRO B CA 1
ATOM 3578 C C . PRO B 1 226 ? -22.531 -1.725 22.266 1 54.47 226 PRO B C 1
ATOM 3580 O O . PRO B 1 226 ? -22.875 -2.883 22 1 54.47 226 PRO B O 1
ATOM 3583 N N . VAL B 1 227 ? -21.703 -1.562 23.156 1 50.75 227 VAL B N 1
ATOM 3584 C CA . VAL B 1 227 ? -21.828 -2.449 24.297 1 50.75 227 VAL B CA 1
ATOM 3585 C C . VAL B 1 227 ? -23.297 -2.623 24.672 1 50.75 227 VAL B C 1
ATOM 3587 O O . VAL B 1 227 ? -24 -1.64 24.891 1 50.75 227 VAL B O 1
ATOM 3590 N N . LYS B 1 228 ? -23.828 -3.746 24.328 1 46.03 228 LYS B N 1
ATOM 3591 C CA . LYS B 1 228 ? -25.156 -4.043 24.859 1 46.03 228 LYS B CA 1
ATOM 3592 C C . LYS B 1 228 ? -25.203 -3.848 26.375 1 46.03 228 LYS B C 1
ATOM 3594 O O . LYS B 1 228 ? -24.438 -4.473 27.109 1 46.03 228 LYS B O 1
ATOM 3599 N N . VAL B 1 229 ? -25.516 -2.688 26.781 1 44.06 229 VAL B N 1
ATOM 3600 C CA . VAL B 1 229 ? -25.828 -2.523 28.188 1 44.06 229 VAL B CA 1
ATOM 3601 C C . VAL B 1 229 ? -26.797 -3.619 28.625 1 44.06 229 VAL B C 1
ATOM 3603 O O . VAL B 1 229 ? -27.844 -3.82 28 1 44.06 229 VAL B O 1
ATOM 3606 N N . SER B 1 230 ? -26.25 -4.637 29.219 1 43.5 230 SER B N 1
ATOM 3607 C CA . SER B 1 230 ? -27.141 -5.641 29.797 1 43.5 230 SER B CA 1
ATOM 3608 C C . SER B 1 230 ? -28.25 -4.988 30.625 1 43.5 230 SER B C 1
ATOM 3610 O O . SER B 1 230 ? -27.984 -4.062 31.391 1 43.5 230 SER B O 1
ATOM 3612 N N . PRO B 1 231 ? -29.453 -5.094 30.234 1 48.94 231 PRO B N 1
ATOM 3613 C CA . PRO B 1 231 ? -30.625 -4.605 30.984 1 48.94 231 PRO B CA 1
ATOM 3614 C C . PRO B 1 231 ? -30.594 -5.016 32.438 1 48.94 231 PRO B C 1
ATOM 3616 O O . PRO B 1 231 ? -31.531 -4.715 33.188 1 48.94 231 PRO B O 1
ATOM 3619 N N . ASP B 1 232 ? -29.656 -5.785 32.844 1 43.03 232 ASP B N 1
ATOM 3620 C CA . ASP B 1 232 ? -29.906 -6.438 34.125 1 43.03 232 ASP B CA 1
ATOM 3621 C C . ASP B 1 232 ? -29.859 -5.43 35.281 1 43.03 232 ASP B C 1
ATOM 3623 O O . ASP B 1 232 ? -30.109 -5.789 36.438 1 43.03 232 ASP B O 1
ATOM 3627 N N . ALA B 1 233 ? -29.297 -4.273 35.281 1 41.53 233 ALA B N 1
ATOM 3628 C CA . ALA B 1 233 ? -29.188 -3.557 36.562 1 41.53 233 ALA B CA 1
ATOM 3629 C C . ALA B 1 233 ? -30.531 -2.992 36.969 1 41.53 233 ALA B C 1
ATOM 3631 O O . ALA B 1 233 ? -30.672 -2.473 38.094 1 41.53 233 ALA B O 1
ATOM 3632 N N . LYS B 1 234 ? -31.453 -2.85 36.062 1 41.53 234 LYS B N 1
ATOM 3633 C CA . LYS B 1 234 ? -32.719 -2.238 36.5 1 41.53 234 LYS B CA 1
ATOM 3634 C C . LYS B 1 234 ? -33.531 -3.23 37.312 1 41.53 234 LYS B C 1
ATOM 3636 O O . LYS B 1 234 ? -34.562 -2.857 37.906 1 41.53 234 LYS B O 1
ATOM 3641 N N . SER B 1 235 ? -33.281 -4.496 37.125 1 43.22 235 SER B N 1
ATOM 3642 C CA . SER B 1 235 ? -34.219 -5.371 37.812 1 43.22 235 SER B CA 1
ATOM 3643 C C . SER B 1 235 ? -33.969 -5.449 39.312 1 43.22 235 SER B C 1
ATOM 3645 O O . SER B 1 235 ? -34.75 -5.996 40.062 1 43.22 235 SER B O 1
ATOM 3647 N N . MET B 1 236 ? -32.781 -5.172 39.781 1 36.06 236 MET B N 1
ATOM 3648 C CA . MET B 1 236 ? -32.562 -5.441 41.188 1 36.06 236 M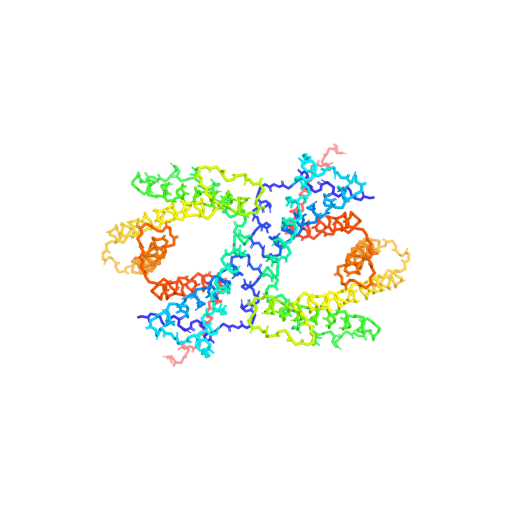ET B CA 1
ATOM 3649 C C . MET B 1 236 ? -33.031 -4.277 42.062 1 36.06 236 MET B C 1
ATOM 3651 O O . MET B 1 236 ? -33.031 -4.355 43.281 1 36.06 236 MET B O 1
ATOM 3655 N N . ALA B 1 237 ? -33.219 -3.066 41.562 1 37.91 237 ALA B N 1
ATOM 3656 C CA . ALA B 1 237 ? -33.562 -1.957 42.438 1 37.91 237 ALA B CA 1
ATOM 3657 C C . ALA B 1 237 ? -35.094 -1.926 42.688 1 37.91 237 ALA B C 1
ATOM 3659 O O . ALA B 1 237 ? -35.562 -1.06 43.438 1 37.91 237 ALA B O 1
ATOM 3660 N N . LYS B 1 238 ? -35.781 -2.947 42.094 1 30.5 238 LYS B N 1
ATOM 3661 C CA . LYS B 1 238 ? -37.125 -2.957 42.625 1 30.5 238 LYS B CA 1
ATOM 3662 C C . LYS B 1 238 ? -37.219 -3.803 43.875 1 30.5 238 LYS B C 1
ATOM 3664 O O . LYS B 1 238 ? -36.688 -4.918 43.938 1 30.5 238 LYS B O 1
#

Radius of gyration: 26.01 Å; Cα contacts (8 Å, |Δi|>4): 586; chains: 2; bounding box: 82×68×72 Å

Organism: Polarella glacialis (NCBI:txid89957)

pLDDT: mean 89.24, std 15.12, range [26.39, 98.81]

InterPro domains:
  IPR008733 Peroxisomal biogenesis factor 11 [PF05648] (19-219)

Foldseek 3Di:
DPPLCVVVVVQDPVLLVLLCVDLLSVLLVLLLLLLLLLLLLLVLVVVVDDPPDPSNVSNVVSVVSNVVSVLVSLVSCPPVLVVLVVCLVVLVVDDDPVLSVLSNLLSVLLSQLNVLLVVLSCQVVVVDPQDPHGSLLSNLVSLVSVLVSLVSLLVSLVVVLVVVPPDPVCVVVNVVSVVSNLLSVLSNVLSCCSSVVDNDTSNSNSVSSNSSSSVSNVVSGDDPDPPPPPPPPVPPVD/DPPLCVVVVVQDPVLLVLLCVDLLSVLLVLLLLLLLLLLLLLVLVVVVDDPPDPSNVSNVVSVVSNVVSVLVSLVSCPPVLVVLVVCLVVLVVDDDPVLSVLSNLLSVLLSQLNVLLVVLSCQVVVVDPQDPHGSLLSNLVSLVSVLVSLVSLLVSLVVVLVVVPPDPVCVVVNVVSVVSNLLSVLSNVLSCCSSVVDNDTSNSNSVSSNSSSSVSNVVSGDDPDPPPPDPPVVVPVD

Secondary structure (DSSP, 8-state):
---TTHHHHT--HHHHHHHHHBHHHHHHHHHHHHHHHHHHHHHHHHH-PPTTSHHHHHHHHHHHHHHHHHHHHHHHTTTTHHHHHHHHHHHTT-SSHHHHHHHHHHHHHHHHHHHHHHHHHHHHTTSS---SS-HHHHHHHHHHHHHHHHHHHHHHHHHHHHHHTT-GGGHHHHHHHHHHHHHHHHHHHHHHHHHTSS---HHHHHHHHHHHHHHHHHHHSPPPP-----GGGGSTT-/---TTHHHHH--HHHHHHHHHBHHHHHHHHHHHHHHHHHHHHHHHHH-PPTTSHHHHHHHHHHHHHHHHHHHHHHHTTTTHHHHHHHHHHHTT-SSHHHHHHHHHHHHHHHHHHHHHHHHHHHHTTSS---SS-HHHHHHHHHHHHHHHHHHHHHHHHHHHHHHTT-GGGHHHHHHHHHHHHHHHHHHHHHHHHHTSS---HHHHHHHHHHHHHHHHHHTSPPPP-----GGGGSS--

Nearest PDB structures (foldseek):
  2q12-assembly1_A-2  TM=2.837E-01  e=2.229E+00  Homo sapiens
  7rkf-assembly1_R  TM=2.046E-01  e=9.230E+00  Human betaherpesvirus 5
  2q12-assembly1_A-2  TM=2.837E-01  e=2.529E+00  Homo sapiens

Sequence (476 aa):
MANLLEPLTEITLADFNVLCTKAEGRDKLARLCQYLARAIVGGMAVRAPTSGSLFAKLEGHARTVMVQLASARRTHRWCKEFPVIQSIPQLFQVADPIDRAFELLQKISLATFMITDHIGQLKQWKILSGGKRSGTGTVQLGLKFFCVSNFIGVLYQLKKINDMGGKEEKAPQRRNCAETAVKHALLVLQTAHLSLLWESHDGIVGLAGIVTSWMDLIAQLPAKPPVKVSPDAKSMAKMANLLEPLTEITLADFNVLCTKAEGRDKLARLCQYLARAIVGGMAVRAPTSGSLFAKLEGHARTVMVQLASARRTHRWCKEFPVIQSIPQLFQVADPIDRAFELLQKISLATFMITDHIGQLKQWKILSGGKRSGTGTVQLGLKFFCVSNFIGVLYQLKKINDMGGKEEKAPQRRNCAETAVKHALLVLQTAHLSLLWESHDGIVGLAGIVTSWMDLIAQLPAKPPVKVSPDAKSMAK

Solvent-accessible surface area (backbone atoms only — not comparable to full-atom values): 23996 Å² total; per-residue (Å²): 127,79,58,84,59,58,60,61,79,66,58,45,70,68,43,51,52,57,22,49,48,24,23,64,32,44,41,28,51,49,42,27,54,21,16,49,22,30,25,47,32,24,52,39,59,73,63,57,57,57,87,85,35,72,60,33,51,49,31,52,30,22,46,43,45,24,53,52,39,57,56,32,43,56,65,58,49,55,74,56,44,51,64,55,56,65,48,51,73,61,43,74,68,45,81,53,65,67,60,25,50,47,52,47,51,24,50,50,26,38,38,48,13,51,54,34,37,53,53,11,48,36,25,65,50,55,68,37,78,63,63,97,46,44,23,69,50,31,34,20,52,14,28,46,30,39,21,50,17,24,47,45,43,27,54,46,29,51,46,51,40,60,73,60,57,87,49,73,91,46,43,70,59,40,51,53,32,50,54,50,22,51,46,22,49,40,44,26,57,35,24,27,32,72,32,59,76,45,76,76,52,50,31,60,37,9,50,42,35,33,52,49,23,48,54,53,39,60,69,50,43,71,81,71,70,76,74,75,73,70,73,66,73,69,65,69,81,108,127,82,58,85,60,57,60,61,79,66,59,44,70,69,44,51,52,56,23,49,49,25,24,64,32,44,41,28,51,47,43,28,54,21,18,48,22,29,24,46,32,24,52,39,60,73,65,58,58,55,86,86,34,72,60,35,51,49,30,53,30,23,46,41,44,24,52,51,40,57,56,32,44,55,64,59,48,56,74,58,44,52,65,53,58,65,47,51,72,62,40,74,69,44,80,52,65,68,60,26,49,47,52,48,53,24,50,51,26,38,38,49,13,52,54,32,37,52,52,10,48,37,24,66,49,55,68,37,79,65,64,99,46,45,22,68,52,32,33,22,52,14,29,44,30,40,20,50,17,24,48,44,43,26,54,46,29,51,48,53,40,60,73,59,56,88,48,72,91,47,43,69,57,40,50,52,33,50,53,50,24,50,46,22,48,41,46,27,57,34,26,28,32,71,33,59,77,45,76,73,52,49,32,60,37,9,51,41,35,34,51,48,21,47,54,53,40,59,69,48,43,70,80,71,70,75,74,75,72,68,73,65,73,68,65,69,80,105